Protein 6CBC (pdb70)

Secondary structure (DSSP, 8-state):
-HHHHHHHH-----S-------EEEE---TT-----EEEEEEEEEEEEE--STTTTTS--EEEEEEEEEEEE----HHHHHHHHHHHHHHT--EEEEEEEEEEEESSSSTTS-EEEEEEESEEEEEEE-TTS-B-----SSEEEEEEEEEEEEEEEESS-------HHHH----S-EEEEEEEEEEEEEEE-S--SSS-SEEEEEEE--EEEEE-HHHHHS---HHHHHHHHHHHHHTTS---/-HHHHHHHHHHHH--BTT--GGG-EEETTTTEEEEEEEEB-TTTTGGG--SEEEEEEEEEEEEEE--TTTTTTS--EEEEEEEEEEEEEPP--HHHHHHHHHHHHHHHHT-EEEEEEEEEEEEE-SSSTTS-EEEEEEEEEEEEEEE-TTS-B-----SSEEEEEEEEEEEEEEEEET-----S-----HHHH----TTS-EEEEEEEEEEEEEEE-S--TTS-SEEEEEEEPPEEEEE-HHHHHT---HHHHHHHHGGGG----

Organism: Chaetomium thermophilum (strain DSM 1495 / CBS 144.50 / IMI 039719) (NCBI:txid759272)

InterPro domains:
  IPR009543 Vacuolar protein sorting-associated protein 13, VPS13 adaptor binding domain [PF25036] (1994-2570)
  IPR017148 Vacuolar protein sorting-associated protein 13, fungi [PIRSF037235] (1-3223)
  IPR026847 Vacuolar protein sorting-associated protein 13 [PTHR16166] (1-3176)
  IPR026854 Vacuolar protein sorting-associated protein 13, N-terminal domain [PF12624] (1-906)
  IPR056747 VPS13-like, middle region [PF25033] (1115-1928)
  IPR056748 Intermembrane lipid transfer protein VPS13-like, C-terminal [PF25037] (3094-3199)

Solvent-accessible surface area: 30071 Å² total

Sequence (508 aa):
VAGLLNRFLGYVPKQLKWEKVRLDNLELQREALLPINVIKGHLGHLVLHIPWKTLASEQVKINIEDVFLLASPKERTQTFAQALVTKIVDNLQITIRNIHIRYE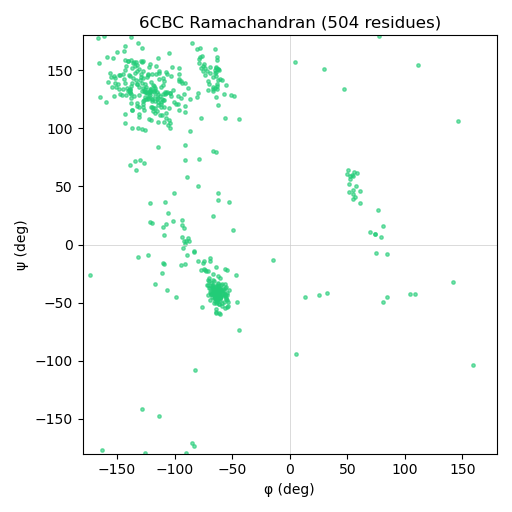DAISAPGHPFALGITLEEFSAVSTDSDWTPAFITSIQSAHKLATLESLAIYWDTDAKEHDELKFFREISEHQFILKPVSGQAKIEIDKTGSHTVPRYKANLLFDEIGVVLDDQQYRDALVDLFHYFIRHQEYKKFQPKGLEGLVAGLLNRFLGYVKNFDPKQLKWEVWNGKVRLDNLELQREALDQLKLPINVIKGHLGHLVLHIPWKTLASEQVKINIEDVFLLASPKEEQKRTQTFAQALVTKIVDNLQITIRNIHIRYEDAISAPGHPFALGITLEEFSAVSTDSDWTPAFITSIQSAHKLATLESLAIYWDTDAKLIGPGREHLKFFREIASSEHQFILKPVSGQAKIEIDKTGSHTVPRYKANLLFDEIGVVLDDQQYRDALVDLFHYFIRHQEYKKFQ

Radius of gyration: 27.68 Å; Cα contacts (8 Å, |Δi|>4): 1072; chains: 2; bounding box: 61×66×89 Å

Foldseek 3Di:
DQVVCAVVCCCWHVPDDVPFDWDAWTWGDQVSDLQWRFPTWTFGIKTWADPVVCPPVDATEIEGEQTETETEHDVVVVVVVVVSVVLRVQFYKYKYAWYKYKYKYDPPPDPKTKIKIWAFGIKIKGWPDPVRHGDNDDDQFKTKMKMKTWFTWIAIDIRDDPPVVSCVRRVSPDGRIFKGTWIWMKIKMAGRVPDPVDDRIDIDIDIPDIDGDDDPVCVVVVPVVVVCCSVPVVVVVVVDDDD/DLVLVLVVVCVVCCLFDPDDSVQWDADPVQGKIKGAWTWGAQCSCCVLVFQKTFLTWTFGMKIKHAHPVCNLFDAIEIETEAIETEMEGHDDVVVSVVVSVVSVVLHVLFYKYKYAWYKHKYWYCPPPHPKTKMKMKTFRMKIKGWPDPVRDGGRDDDQWKTKMKMKTFFIWIFIGISADDPPSPPDPPVVSVVNPDVNTHTQKGTKIKMKIWMATPPPDPVDDRIDIDIDIDDIDGDADPRNVVVVPVVSVVCRNCVNVVDDDD

B-factor: mean 100.9, std 37.58, range [38.87, 269.85]

Structure (mmCIF, N/CA/C/O backbone):
data_6CBC
#
_entry.id   6CBC
#
_cell.length_a   58.933
_cell.length_b   85.984
_cell.length_c   71.027
_cell.angle_alpha   90.00
_cell.angle_beta   93.67
_cell.angle_gamma   90.00
#
_symmetry.space_group_name_H-M   'P 1 21 1'
#
loop_
_atom_site.group_PDB
_atom_site.id
_atom_site.type_symbol
_atom_site.label_atom_id
_atom_site.label_alt_id
_atom_site.label_comp_id
_atom_site.label_asym_id
_atom_site.label_entity_id
_atom_site.label_seq_id
_atom_site.pdbx_PDB_ins_code
_atom_site.Cartn_x
_atom_site.Cartn_y
_atom_site.Cartn_z
_atom_site.occupancy
_atom_site.B_iso_or_equiv
_atom_site.auth_seq_id
_atom_site.auth_comp_id
_atom_site.auth_asym_id
_atom_site.auth_atom_id
_atom_site.pdbx_PDB_model_num
ATOM 1 N N . VAL A 1 6 ? 29.042 52.131 15.527 1.00 189.02 6 VAL A N 1
ATOM 2 C CA . VAL A 1 6 ? 28.220 52.780 16.547 1.00 186.81 6 VAL A CA 1
ATOM 3 C C . VAL A 1 6 ? 27.458 51.735 17.341 1.00 177.51 6 VAL A C 1
ATOM 4 O O . VAL A 1 6 ? 27.859 51.301 18.430 1.00 174.38 6 VAL A O 1
ATOM 8 N N . ALA A 1 7 ? 26.396 51.243 16.727 1.00 159.61 7 ALA A N 1
ATOM 9 C CA . ALA A 1 7 ? 25.562 50.256 17.360 1.00 148.44 7 ALA A CA 1
ATOM 10 C C . ALA A 1 7 ? 26.353 49.014 17.656 1.00 151.89 7 ALA A C 1
ATOM 11 O O . ALA A 1 7 ? 26.221 48.458 18.714 1.00 152.04 7 ALA A O 1
ATOM 13 N N . GLY A 1 8 ? 27.203 48.579 16.745 1.00 146.73 8 GLY A N 1
ATOM 14 C CA . GLY A 1 8 ? 27.977 47.393 17.004 1.00 148.32 8 GLY A CA 1
ATOM 15 C C . GLY A 1 8 ? 28.869 47.586 18.198 1.00 145.59 8 GLY A C 1
ATOM 16 O O . GLY A 1 8 ? 28.924 46.708 19.040 1.00 147.68 8 GLY A O 1
ATOM 17 N N . LEU A 1 9 ? 29.515 48.744 18.321 1.00 144.69 9 LEU A N 1
ATOM 18 C CA . LEU A 1 9 ? 30.401 48.941 19.462 1.00 145.43 9 LEU A CA 1
ATOM 19 C C . LEU A 1 9 ? 29.615 48.863 20.753 1.00 145.25 9 LEU A C 1
ATOM 20 O O . LEU A 1 9 ? 29.989 48.108 21.677 1.00 140.00 9 LEU A O 1
ATOM 25 N N . LEU A 1 10 ? 28.465 49.544 20.768 1.00 146.39 10 LEU A N 1
ATOM 26 C CA . LEU A 1 10 ? 27.674 49.559 21.976 1.00 136.78 10 LEU A CA 1
ATOM 27 C C . LEU A 1 10 ? 27.242 48.184 22.301 1.00 141.89 10 LEU A C 1
ATOM 28 O O . LEU A 1 10 ? 27.499 47.732 23.378 1.00 140.77 10 LEU A O 1
ATOM 33 N N . ASN A 1 11 ? 26.754 47.461 21.315 1.00 148.02 11 ASN A N 1
ATOM 34 C CA . ASN A 1 11 ? 26.259 46.145 21.564 1.00 155.68 11 ASN A CA 1
ATOM 35 C C . ASN A 1 11 ? 27.332 45.235 22.072 1.00 157.48 11 ASN A C 1
ATOM 36 O O . ASN A 1 11 ? 27.134 44.604 23.076 1.00 161.23 11 ASN A O 1
ATOM 41 N N . ARG A 1 12 ? 28.509 45.248 21.476 1.00 150.95 12 ARG A N 1
ATOM 42 C CA . ARG A 1 12 ? 29.521 44.323 21.948 1.00 145.95 12 ARG A CA 1
ATOM 43 C C . ARG A 1 12 ? 29.948 44.624 23.376 1.00 147.02 12 ARG A C 1
ATOM 44 O O . ARG A 1 12 ? 29.972 43.736 24.249 1.00 144.97 12 ARG A O 1
ATOM 46 N N . PHE A 1 13 ? 30.169 45.904 23.648 1.00 146.06 13 PHE A N 1
ATOM 47 C CA . PHE A 1 13 ? 30.619 46.259 24.979 1.00 146.54 13 PHE A CA 1
ATOM 48 C C . PHE A 1 13 ? 29.549 45.927 25.995 1.00 143.67 13 PHE A C 1
ATOM 49 O O . PHE A 1 13 ? 29.795 45.286 27.020 1.00 144.13 13 PHE A O 1
ATOM 57 N N . LEU A 1 14 ? 28.323 46.266 25.644 1.00 144.14 14 LEU A N 1
ATOM 58 C CA . LEU A 1 14 ? 27.237 46.058 26.538 1.00 140.84 14 LEU A CA 1
ATOM 59 C C . LEU A 1 14 ? 27.049 44.610 26.796 1.00 152.61 14 LEU A C 1
ATOM 60 O O . LEU A 1 14 ? 26.886 44.230 27.913 1.00 155.29 14 LEU A O 1
ATOM 65 N N . GLY A 1 15 ? 27.137 43.834 25.734 1.00 159.14 15 GLY A N 1
ATOM 66 C CA . GLY A 1 15 ? 26.959 42.414 25.814 1.00 169.31 15 GLY A CA 1
ATOM 67 C C . GLY A 1 15 ? 27.795 41.839 26.915 1.00 182.40 15 GLY A C 1
ATOM 68 O O . GLY A 1 15 ? 27.293 41.130 27.767 1.00 189.28 15 GLY A O 1
ATOM 77 N N . TYR A 1 17 ? 29.532 43.261 29.542 1.00 163.37 17 TYR A N 1
ATOM 78 C CA . TYR A 1 17 ? 29.296 43.692 30.904 1.00 149.09 17 TYR A CA 1
ATOM 79 C C . TYR A 1 17 ? 27.961 43.156 31.402 1.00 150.59 17 TYR A C 1
ATOM 80 O O . TYR A 1 17 ? 27.863 42.595 32.485 1.00 142.73 17 TYR A O 1
ATOM 82 N N . VAL A 1 18 ? 26.945 43.267 30.559 1.00 149.68 18 VAL A N 1
ATOM 83 C CA . VAL A 1 18 ? 25.618 42.817 30.910 1.00 147.37 18 VAL A CA 1
ATOM 84 C C . VAL A 1 18 ? 25.536 41.329 30.683 1.00 144.89 18 VAL A C 1
ATOM 85 O O . VAL A 1 18 ? 24.803 40.881 29.816 1.00 145.22 18 VAL A O 1
ATOM 89 N N . PRO A 1 23 ? 19.250 41.921 22.021 1.00 137.85 23 PRO A N 1
ATOM 90 C CA . PRO A 1 23 ? 20.211 42.861 21.443 1.00 135.76 23 PRO A CA 1
ATOM 91 C C . PRO A 1 23 ? 19.682 43.418 20.153 1.00 142.12 23 PRO A C 1
ATOM 92 O O . PRO A 1 23 ? 20.048 44.517 19.759 1.00 142.46 23 PRO A O 1
ATOM 94 N N . LYS A 1 24 ? 18.814 42.647 19.511 1.00 146.37 24 LYS A N 1
ATOM 95 C CA . LYS A 1 24 ? 18.208 43.012 18.24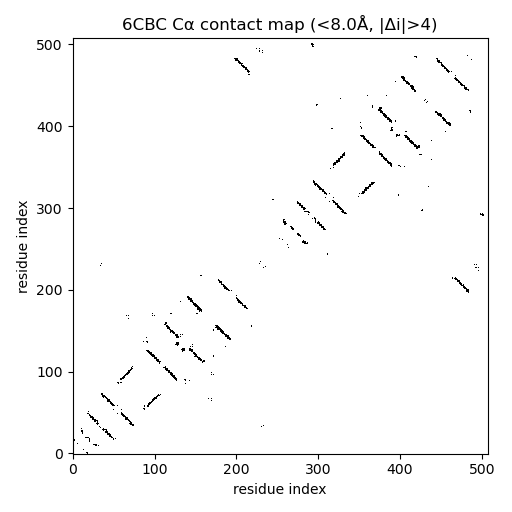5 1.00 142.54 24 LYS A CA 1
ATOM 96 C C . LYS A 1 24 ? 17.359 44.249 18.375 1.00 162.08 24 LYS A C 1
ATOM 97 O O . LYS A 1 24 ? 17.388 45.117 17.516 1.00 143.98 24 LYS A O 1
ATOM 99 N N . GLN A 1 25 ? 16.635 44.349 19.482 1.00 157.03 25 GLN A N 1
ATOM 100 C CA . GLN A 1 25 ? 15.743 45.474 19.719 1.00 160.77 25 GLN A CA 1
ATOM 101 C C . GLN A 1 25 ? 16.501 46.801 19.751 1.00 169.05 25 GLN A C 1
ATOM 102 O O . GLN A 1 25 ? 16.005 47.812 19.255 1.00 173.54 25 GLN A O 1
ATOM 104 N N . LEU A 1 26 ? 17.695 46.813 20.335 1.00 170.81 26 LEU A N 1
ATOM 105 C CA . LEU A 1 26 ? 18.452 48.049 20.372 1.00 172.92 26 LEU A CA 1
ATOM 106 C C . LEU A 1 26 ? 18.770 48.411 18.946 1.00 193.20 26 LEU A C 1
ATOM 107 O O . LEU A 1 26 ? 19.340 47.612 18.203 1.00 196.53 26 LEU A O 1
ATOM 109 N N . LYS A 1 27 ? 18.417 49.633 18.575 1.00 201.89 27 LYS A N 1
ATOM 110 C CA . LYS A 1 27 ? 18.539 50.052 17.199 1.00 201.41 27 LYS A CA 1
ATOM 111 C C . LYS A 1 27 ? 19.399 51.289 17.056 1.00 195.61 27 LYS A C 1
ATOM 112 O O . LYS A 1 27 ? 19.685 51.711 15.940 1.00 203.24 27 LYS A O 1
ATOM 114 N N . TRP A 1 28 ? 19.746 51.902 18.186 1.00 182.78 28 TRP A N 1
ATOM 115 C CA . TRP A 1 28 ? 20.555 53.126 18.230 1.00 158.55 28 TRP A CA 1
ATOM 116 C C . TRP A 1 28 ? 19.973 54.274 17.397 1.00 177.01 28 TRP A C 1
ATOM 117 O O . TRP A 1 28 ? 20.719 55.042 16.797 1.00 166.97 28 TRP A O 1
ATOM 119 N N . GLU A 1 29 ? 18.649 54.414 17.424 1.00 184.55 29 GLU A N 1
ATOM 120 C CA . GLU A 1 29 ? 17.914 55.407 16.648 1.00 190.53 29 GLU A CA 1
ATOM 121 C C . GLU A 1 29 ? 18.502 56.803 16.642 1.00 190.40 29 GLU A C 1
ATOM 122 O O . GLU A 1 29 ? 18.049 57.656 15.884 1.00 194.13 29 GLU A O 1
ATOM 124 N N . LYS A 1 34 ? 17.476 58.158 20.846 1.00 147.15 34 LYS A N 1
ATOM 125 C CA . LYS A 1 34 ? 16.896 57.618 22.060 1.00 157.02 34 LYS A CA 1
ATOM 126 C C . LYS A 1 34 ? 17.190 56.131 22.154 1.00 161.96 34 LYS A C 1
ATOM 127 O O . LYS A 1 34 ? 17.356 55.446 21.139 1.00 164.25 34 LYS A O 1
ATOM 129 N N . VAL A 1 35 ? 17.267 55.652 23.395 1.00 157.60 35 VAL A N 1
ATOM 130 C CA . VAL A 1 35 ? 17.257 54.231 23.719 1.00 155.76 35 VAL A CA 1
ATOM 131 C C . VAL A 1 35 ? 16.629 54.110 25.102 1.00 158.05 35 VAL A C 1
ATOM 132 O O . VAL A 1 35 ? 16.489 55.097 25.830 1.00 166.65 35 VAL A O 1
ATOM 136 N N . ARG A 1 36 ? 16.245 52.893 25.477 1.00 165.92 36 ARG A N 1
ATOM 137 C CA . ARG A 1 36 ? 15.642 52.661 26.782 1.00 148.09 36 ARG A CA 1
ATOM 138 C C . ARG A 1 36 ? 15.883 51.214 27.184 1.00 143.76 36 ARG A C 1
ATOM 139 O O . ARG A 1 36 ? 15.724 50.305 26.369 1.00 145.91 36 ARG A O 1
ATOM 141 N N . LEU A 1 37 ? 16.274 51.016 28.442 1.00 143.20 37 LEU A N 1
ATOM 142 C CA . LEU A 1 37 ? 16.527 49.687 28.980 1.00 151.65 37 LEU A CA 1
ATOM 143 C C . LEU A 1 37 ? 16.054 49.647 30.425 1.00 152.14 37 LEU A C 1
ATOM 144 O O . LEU A 1 37 ? 15.943 50.681 31.092 1.00 144.20 37 LEU A O 1
ATOM 149 N N . ASP A 1 38 ? 15.803 48.431 30.910 1.00 162.36 38 ASP A N 1
ATOM 150 C CA . ASP A 1 38 ? 15.316 48.221 32.266 1.00 172.35 38 ASP A CA 1
ATOM 151 C C . ASP A 1 38 ? 15.751 46.852 32.770 1.00 171.70 38 ASP A C 1
ATOM 152 O O . ASP A 1 38 ? 15.826 45.894 31.996 1.00 174.65 38 ASP A O 1
ATOM 157 N N . ASN A 1 39 ? 16.036 46.776 34.075 1.00 169.97 39 ASN A N 1
ATOM 158 C CA . ASN A 1 39 ? 16.221 45.507 34.790 1.00 164.71 39 ASN A CA 1
ATOM 159 C C . ASN A 1 39 ? 17.381 44.693 34.224 1.00 150.96 39 ASN A C 1
ATOM 160 O O . ASN A 1 39 ? 17.276 43.481 34.015 1.00 147.42 39 ASN A O 1
ATOM 162 N N . LEU A 1 40 ? 18.503 45.363 33.992 1.00 139.39 40 LEU A N 1
ATOM 163 C CA . LEU A 1 40 ? 19.700 44.730 33.460 1.00 136.57 40 LEU A CA 1
ATOM 164 C C . LEU A 1 40 ? 20.501 44.172 34.624 1.00 124.82 40 LEU A C 1
ATOM 165 O O . LEU A 1 40 ? 20.840 44.909 35.556 1.00 131.78 40 LEU A O 1
ATOM 170 N N . GLU A 1 41 ? 20.811 42.885 34.576 1.00 114.85 41 GLU A N 1
ATOM 171 C CA . GLU A 1 41 ? 21.606 42.266 35.626 1.00 122.59 41 GLU A CA 1
ATOM 172 C C . GLU A 1 41 ? 23.023 42.018 35.153 1.00 122.46 41 GLU A C 1
ATOM 173 O O . GLU A 1 41 ? 23.253 41.316 34.162 1.00 110.32 41 GLU A O 1
ATOM 179 N N . LEU A 1 42 ? 23.968 42.665 35.807 1.00 110.97 42 LEU A N 1
ATOM 180 C CA . LEU A 1 42 ? 25.350 42.566 35.416 1.00 119.48 42 LEU A CA 1
ATOM 181 C C . LEU A 1 42 ? 25.910 41.185 35.531 1.00 134.28 42 LEU A C 1
ATOM 182 O O . LEU A 1 42 ? 25.394 40.347 36.237 1.00 143.84 42 LEU A O 1
ATOM 187 N N . GLN A 1 43 ? 26.979 40.956 34.799 1.00 132.08 43 GLN A N 1
ATOM 188 C CA . GLN A 1 43 ? 27.650 39.686 34.826 1.00 136.46 43 GLN A CA 1
ATOM 189 C C . GLN A 1 43 ? 28.440 39.524 36.105 1.00 143.62 43 GLN A C 1
ATOM 190 O O . GLN A 1 43 ? 28.828 40.491 36.736 1.00 135.84 43 GLN A O 1
ATOM 196 N N . ARG A 1 44 ? 28.665 38.276 36.487 1.00 150.91 44 ARG A N 1
ATOM 197 C CA . ARG A 1 44 ? 29.455 37.930 37.658 1.00 140.08 44 ARG A CA 1
ATOM 198 C C . ARG A 1 44 ? 30.941 38.191 37.482 1.00 143.67 44 ARG A C 1
ATOM 199 O O . ARG A 1 44 ? 31.664 38.292 38.455 1.00 144.04 44 ARG A O 1
ATOM 207 N N . GLU A 1 45 ? 31.398 38.229 36.238 1.00 143.22 45 GLU A N 1
ATOM 208 C CA . GLU A 1 45 ? 32.792 38.461 35.900 1.00 137.97 45 GLU A CA 1
ATOM 209 C C . GLU A 1 45 ? 33.032 39.860 35.359 1.00 131.93 45 GLU A C 1
ATOM 210 O O . GLU A 1 45 ? 33.968 40.072 34.610 1.00 133.84 45 GLU A O 1
ATOM 216 N N . ALA A 1 46 ? 32.213 40.822 35.749 1.00 129.37 46 ALA A N 1
ATOM 217 C CA . ALA A 1 46 ? 32.361 42.168 35.218 1.00 124.56 46 ALA A CA 1
ATOM 218 C C . ALA A 1 46 ? 33.739 42.781 35.468 1.00 128.60 46 ALA A C 1
ATOM 219 O O . ALA A 1 46 ? 34.256 43.488 34.614 1.00 129.42 46 ALA A O 1
ATOM 221 N N . LEU A 1 47 ? 34.333 42.552 36.627 1.00 123.39 47 LEU A N 1
ATOM 222 C CA . LEU A 1 47 ? 35.652 43.104 36.881 1.00 113.68 47 LEU A CA 1
ATOM 223 C C . LEU A 1 47 ? 36.617 42.033 37.363 1.00 119.80 47 LEU A C 1
ATOM 224 O O . LEU A 1 47 ? 37.474 41.569 36.612 1.00 120.88 47 LEU A O 1
ATOM 226 N N . LEU A 1 52 ? 39.953 45.398 41.771 1.00 142.36 52 LEU A N 1
ATOM 227 C CA . LEU A 1 52 ? 39.130 44.957 42.887 1.00 142.78 52 LEU A CA 1
ATOM 228 C C . LEU A 1 52 ? 38.906 43.458 42.838 1.00 144.58 52 LEU A C 1
ATOM 229 O O . LEU A 1 52 ? 38.577 42.927 41.793 1.00 149.84 52 LEU A O 1
ATOM 231 N N . PRO A 1 53 ? 39.071 42.774 43.974 1.00 136.14 53 PRO A N 1
ATOM 232 C CA . PRO A 1 53 ? 38.910 41.328 44.136 1.00 135.09 53 PRO A CA 1
ATOM 233 C C . PRO A 1 53 ? 37.499 40.926 44.507 1.00 136.14 53 PRO A C 1
ATOM 234 O O . PRO A 1 53 ? 37.224 39.769 44.760 1.00 145.83 53 PRO A O 1
ATOM 238 N N . ILE A 1 54 ? 36.601 41.879 44.575 1.00 125.56 54 ILE A N 1
ATOM 239 C CA . ILE A 1 54 ? 35.256 41.526 44.909 1.00 120.50 54 ILE A CA 1
ATOM 240 C C . ILE A 1 54 ? 34.671 40.613 43.851 1.00 130.34 54 ILE A C 1
ATOM 241 O O . ILE A 1 54 ? 34.823 40.858 42.666 1.00 120.14 54 ILE A O 1
ATOM 246 N N . ASN A 1 55 ? 33.980 39.580 44.292 1.00 154.86 55 ASN A N 1
ATOM 247 C CA . ASN A 1 55 ? 33.297 38.676 43.392 1.00 162.34 55 ASN A CA 1
ATOM 248 C C . ASN A 1 55 ? 31.912 39.240 43.433 1.00 158.07 55 ASN A C 1
ATOM 249 O O . ASN A 1 55 ? 31.361 39.380 44.504 1.00 162.90 55 ASN A O 1
ATOM 251 N N . VAL A 1 56 ? 31.312 39.530 42.298 1.00 131.35 56 VAL A N 1
ATOM 252 C CA . VAL A 1 56 ? 30.012 40.131 42.379 1.00 116.95 56 VAL A CA 1
ATOM 253 C C . VAL A 1 56 ? 29.052 39.030 42.718 1.00 121.35 56 VAL A C 1
ATOM 254 O O . VAL A 1 56 ? 28.753 38.180 41.905 1.00 125.04 56 VAL A O 1
ATOM 258 N N . ILE A 1 57 ? 28.547 39.040 43.943 1.00 117.98 57 ILE A N 1
ATOM 259 C CA . ILE A 1 57 ? 27.602 38.023 44.327 1.00 115.18 57 ILE A CA 1
ATOM 260 C C . ILE A 1 57 ? 26.364 38.211 43.480 1.00 123.22 57 ILE A C 1
ATOM 261 O O . ILE A 1 57 ? 25.835 37.259 42.936 1.00 115.30 57 ILE A O 1
ATOM 263 N N . LYS A 1 58 ? 25.913 39.454 43.376 1.00 125.78 58 LYS A N 1
ATOM 264 C CA . LYS A 1 58 ? 24.792 39.806 42.538 1.00 116.69 58 LYS A CA 1
ATOM 265 C C . LYS A 1 58 ? 24.938 41.250 42.207 1.00 116.27 58 LYS A C 1
ATOM 266 O O . LYS A 1 58 ? 25.407 42.018 43.009 1.00 122.69 58 LYS A O 1
ATOM 268 N N . GLY A 1 59 ? 24.501 41.628 41.033 1.00 116.64 59 GLY A N 1
ATOM 269 C CA . GLY A 1 59 ? 24.538 43.008 40.597 1.00 117.41 59 GLY A CA 1
ATOM 270 C C . GLY A 1 59 ? 23.322 43.324 39.758 1.00 124.06 59 GLY A C 1
ATOM 271 O O . GLY A 1 59 ? 22.872 42.481 38.978 1.00 129.29 59 GLY A O 1
ATOM 272 N N . HIS A 1 60 ? 22.772 44.526 39.906 1.00 116.73 60 HIS A N 1
ATOM 273 C CA . HIS A 1 60 ? 21.532 44.853 39.218 1.00 118.39 60 HIS A CA 1
ATOM 274 C C . HIS A 1 60 ? 21.489 46.333 38.880 1.00 114.73 60 HIS A C 1
ATOM 275 O O . HIS A 1 60 ? 21.796 47.181 39.724 1.00 110.54 60 HIS A O 1
ATOM 282 N N . LEU A 1 61 ? 21.101 46.625 37.644 1.00 119.15 61 LEU A N 1
ATOM 283 C CA . LEU A 1 61 ? 20.808 47.973 37.184 1.00 126.46 61 LEU A CA 1
ATOM 284 C C . LEU A 1 61 ? 19.326 48.048 36.834 1.00 139.82 61 LEU A C 1
ATOM 285 O O . LEU A 1 61 ? 18.865 47.395 35.890 1.00 140.24 61 LEU A O 1
ATOM 290 N N . GLY A 1 62 ? 18.590 48.856 37.594 1.00 152.48 62 GLY A N 1
ATOM 291 C CA . GLY A 1 62 ? 17.166 49.014 37.392 1.00 158.63 62 GLY A CA 1
ATOM 292 C C . GLY A 1 62 ? 16.790 49.552 36.028 1.00 156.46 62 GLY A C 1
ATOM 293 O O . GLY A 1 62 ? 16.089 48.874 35.275 1.00 161.09 62 GLY A O 1
ATOM 294 N N . HIS A 1 63 ? 17.260 50.751 35.687 1.00 147.67 63 HIS A N 1
ATOM 295 C CA . HIS A 1 63 ? 16.773 51.435 34.496 1.00 148.91 63 HIS A CA 1
ATOM 296 C C . HIS A 1 63 ? 17.888 52.266 33.871 1.00 143.48 63 HIS A C 1
ATOM 297 O O . HIS A 1 63 ? 18.728 52.821 34.586 1.00 147.09 63 HIS A O 1
ATOM 304 N N . LEU A 1 64 ? 17.883 52.366 32.538 1.00 136.55 64 LEU A N 1
ATOM 305 C CA . LEU A 1 64 ? 18.963 53.043 31.823 1.00 126.29 64 LEU A CA 1
ATOM 306 C C . LEU A 1 64 ? 18.424 53.702 30.555 1.00 133.76 64 LEU A C 1
ATOM 307 O O . LEU A 1 64 ? 17.511 53.179 29.910 1.00 149.25 64 LEU A O 1
ATOM 312 N N . VAL A 1 65 ? 19.005 54.850 30.200 1.00 130.81 65 VAL A N 1
ATOM 313 C CA . VAL A 1 65 ? 18.563 55.642 29.052 1.00 129.98 65 VAL A CA 1
ATOM 314 C C . VAL A 1 65 ? 19.769 56.341 28.428 1.00 128.16 65 VAL A C 1
ATOM 315 O O . VAL A 1 65 ? 20.551 56.992 29.129 1.00 118.65 65 VAL A O 1
ATOM 319 N N . LEU A 1 66 ? 19.914 56.205 27.105 1.00 148.08 66 LEU A N 1
ATOM 320 C CA . LEU A 1 66 ? 20.895 56.934 26.306 1.00 151.04 66 LEU A CA 1
ATOM 321 C C . LEU A 1 66 ? 20.170 57.810 25.293 1.00 152.00 66 LEU A C 1
ATOM 322 O O . LEU A 1 66 ? 19.268 57.340 24.594 1.00 152.89 66 LEU A O 1
ATOM 327 N N . HIS A 1 67 ? 20.539 59.066 25.180 1.00 148.50 67 HIS A N 1
ATOM 328 C CA . HIS A 1 67 ? 19.885 59.887 24.198 1.00 155.84 67 HIS A CA 1
ATOM 329 C C . HIS A 1 67 ? 20.966 60.364 23.281 1.00 140.51 67 HIS A C 1
ATOM 330 O O . HIS A 1 67 ? 21.738 61.238 23.648 1.00 112.70 67 HIS A O 1
ATOM 337 N N . ILE A 1 68 ? 21.004 59.824 22.067 1.00 143.31 68 ILE A N 1
ATOM 338 C CA . ILE A 1 68 ? 22.009 60.217 21.088 1.00 128.37 68 ILE A CA 1
ATOM 339 C C . ILE A 1 68 ? 21.440 61.114 20.028 1.00 131.28 68 ILE A C 1
ATOM 340 O O . ILE A 1 68 ? 20.378 60.843 19.487 1.00 132.53 68 ILE A O 1
ATOM 345 N N . PRO A 1 69 ? 22.121 62.225 19.781 1.00 118.71 69 PRO A N 1
ATOM 346 C CA . PRO A 1 69 ? 21.832 63.178 18.734 1.00 140.97 69 PRO A CA 1
ATOM 347 C C . PRO A 1 69 ? 22.660 62.682 17.561 1.00 150.13 69 PRO A C 1
ATOM 348 O O . PRO A 1 69 ? 23.651 63.319 17.231 1.00 151.67 69 PRO A O 1
ATOM 352 N N . TRP A 1 70 ? 22.264 61.586 16.923 1.00 147.25 70 TRP A N 1
ATOM 353 C CA . TRP A 1 70 ? 23.067 61.024 15.841 1.00 136.93 70 TRP A CA 1
ATOM 354 C C . TRP A 1 70 ? 23.245 61.951 14.652 1.00 137.41 70 TRP A C 1
ATOM 355 O O . TRP A 1 70 ? 24.339 62.058 14.109 1.00 130.32 70 TRP A O 1
ATOM 357 N N . LYS A 1 71 ? 22.176 62.614 14.242 1.00 158.20 71 LYS A N 1
ATOM 358 C CA . LYS A 1 71 ? 22.259 63.542 13.125 1.00 175.60 71 LYS A CA 1
ATOM 359 C C . LYS A 1 71 ? 23.150 64.738 13.444 1.00 191.07 71 LYS A C 1
ATOM 360 O O . LYS A 1 71 ? 23.937 65.189 12.622 1.00 186.30 71 LYS A O 1
ATOM 362 N N . THR A 1 72 ? 23.027 65.234 14.664 1.00 210.86 72 THR A N 1
ATOM 363 C CA . THR A 1 72 ? 23.777 66.402 15.091 1.00 218.41 72 THR A CA 1
ATOM 364 C C . THR A 1 72 ? 24.982 66.078 15.950 1.00 210.42 72 THR A C 1
ATOM 365 O O . THR A 1 72 ? 25.509 66.949 16.622 1.00 209.82 72 THR A O 1
ATOM 369 N N . LEU A 1 73 ? 25.472 64.847 15.899 1.00 179.43 73 LEU A N 1
ATOM 370 C CA . LEU A 1 73 ? 26.618 64.478 16.725 1.00 143.39 73 LEU A CA 1
ATOM 371 C C . LEU A 1 73 ? 27.810 65.321 16.324 1.00 141.39 73 LEU A C 1
ATOM 372 O O . LEU A 1 73 ? 27.820 65.885 15.240 1.00 153.72 73 LEU A O 1
ATOM 377 N N . ALA A 1 74 ? 28.698 65.566 17.287 1.00 137.69 74 ALA A N 1
ATOM 378 C CA . ALA A 1 74 ? 29.954 66.336 17.173 1.00 135.71 74 ALA A CA 1
ATOM 379 C C . ALA A 1 74 ? 29.806 67.838 17.080 1.00 147.61 74 ALA A C 1
ATOM 380 O O . ALA A 1 74 ? 30.761 68.555 16.813 1.00 144.03 74 ALA A O 1
ATOM 382 N N . SER A 1 75 ? 28.587 68.294 17.292 1.00 165.39 75 SER A N 1
ATOM 383 C CA . SER A 1 75 ? 28.239 69.690 17.315 1.00 173.31 75 SER A CA 1
ATOM 384 C C . SER A 1 75 ? 27.748 69.995 18.712 1.00 164.30 75 SER A C 1
ATOM 385 O O . SER A 1 75 ? 27.962 71.081 19.229 1.00 163.79 75 SER A O 1
ATOM 388 N N . GLU A 1 76 ? 27.090 69.012 19.320 1.00 153.34 76 GLU A N 1
ATOM 389 C CA . GLU A 1 76 ? 26.555 69.148 20.649 1.00 150.78 76 GLU A CA 1
ATOM 390 C C . GLU A 1 76 ? 26.704 67.866 21.452 1.00 156.64 76 GLU A C 1
ATOM 391 O O . GLU A 1 76 ? 26.748 66.774 20.907 1.00 153.02 76 GLU A O 1
ATOM 393 N N . GLN A 1 77 ? 26.768 68.037 22.762 1.00 146.42 77 GLN A N 1
ATOM 394 C CA . GLN A 1 77 ? 26.900 66.968 23.739 1.00 145.58 77 GLN A CA 1
ATOM 395 C C . GLN A 1 77 ? 25.764 65.960 23.764 1.00 139.06 77 GLN A C 1
ATOM 396 O O . GLN A 1 77 ? 24.632 66.272 23.461 1.00 140.20 77 GLN A O 1
ATOM 402 N N . VAL A 1 78 ? 26.111 64.737 24.133 1.00 136.87 78 VAL A N 1
ATOM 403 C CA . VAL A 1 78 ? 25.205 63.605 24.267 1.00 136.36 78 VAL A CA 1
ATOM 404 C C . VAL A 1 78 ? 24.533 63.575 25.632 1.00 148.21 78 VAL A C 1
ATOM 405 O O . VAL A 1 78 ? 24.619 64.526 26.396 1.00 151.00 78 VAL A O 1
ATOM 409 N N . LYS A 1 79 ? 23.820 62.507 25.986 1.00 137.78 79 LYS A N 1
ATOM 410 C CA . LYS A 1 79 ? 23.248 62.409 27.343 1.00 115.01 79 LYS A CA 1
ATOM 411 C C . LYS A 1 79 ? 22.963 60.955 27.699 1.00 114.74 79 LYS A C 1
ATOM 412 O O . LYS A 1 79 ? 22.538 60.213 26.859 1.00 112.39 79 LYS A O 1
ATOM 418 N N . ILE A 1 80 ? 23.218 60.529 28.926 1.00 110.87 80 ILE A N 1
ATOM 419 C CA . ILE A 1 80 ? 22.881 59.166 29.367 1.00 116.25 80 ILE A CA 1
ATOM 420 C C . ILE A 1 80 ? 22.338 59.394 30.779 1.00 116.50 80 ILE A C 1
ATOM 421 O O . ILE A 1 80 ? 22.948 60.133 31.508 1.00 107.39 80 ILE A O 1
ATOM 426 N N . ASN A 1 81 ? 21.185 58.838 31.160 1.00 126.29 81 ASN A N 1
ATOM 427 C CA . ASN A 1 81 ? 20.616 58.992 32.512 1.00 119.32 81 ASN A CA 1
ATOM 428 C C . ASN A 1 81 ? 20.434 57.580 33.037 1.00 115.18 81 ASN A C 1
ATOM 429 O O . ASN A 1 81 ? 19.810 56.822 32.365 1.00 123.96 81 ASN A O 1
ATOM 434 N N . ILE A 1 82 ? 20.970 57.264 34.211 1.00 117.69 82 ILE A N 1
ATOM 435 C CA . ILE A 1 82 ? 20.834 55.921 34.765 1.00 121.92 82 ILE A CA 1
ATOM 436 C C . ILE A 1 82 ? 20.013 55.926 36.049 1.00 138.59 82 ILE A C 1
ATOM 437 O O . ILE A 1 82 ? 20.282 56.701 36.967 1.00 147.74 82 ILE A O 1
ATOM 442 N N . GLU A 1 83 ? 18.965 55.148 36.152 1.00 157.36 83 GLU A N 1
ATOM 443 C CA . GLU A 1 83 ? 18.191 55.162 37.386 1.00 165.77 83 GLU A CA 1
ATOM 444 C C . GLU A 1 83 ? 18.335 53.779 37.975 1.00 169.39 83 GLU A C 1
ATOM 445 O O . GLU A 1 83 ? 18.395 52.825 37.235 1.00 174.75 83 GLU A O 1
ATOM 451 N N . ASP A 1 84 ? 18.345 53.686 39.313 1.00 170.53 84 ASP A N 1
ATOM 452 C CA . ASP A 1 84 ? 18.411 52.415 40.083 1.00 173.96 84 ASP A CA 1
ATOM 453 C C . ASP A 1 84 ? 19.522 51.344 39.908 1.00 166.02 84 ASP A C 1
ATOM 454 O O . ASP A 1 84 ? 19.212 50.217 39.521 1.00 169.98 84 ASP A O 1
ATOM 459 N N . VAL A 1 85 ? 20.790 51.665 40.181 1.00 155.21 85 VAL A N 1
ATOM 460 C CA . VAL A 1 85 ? 21.854 50.679 39.993 1.00 145.44 85 VAL A CA 1
ATOM 461 C C . VAL A 1 85 ? 22.326 50.190 41.366 1.00 132.31 85 VAL A C 1
ATOM 462 O O . VAL A 1 85 ? 22.563 51.007 42.184 1.00 124.08 85 VAL A O 1
ATOM 466 N N . PHE A 1 86 ? 22.460 48.888 41.635 1.00 124.38 86 PHE A N 1
ATOM 467 C CA . PHE A 1 86 ? 22.892 48.389 42.957 1.00 108.76 86 PHE A CA 1
ATOM 468 C C . PHE A 1 86 ? 24.070 47.436 42.820 1.00 120.35 86 PHE A C 1
ATOM 469 O O . PHE A 1 86 ? 24.268 46.881 41.788 1.00 136.32 86 PHE A O 1
ATOM 477 N N . LEU A 1 87 ? 24.893 47.197 43.818 1.00 114.41 87 LEU A N 1
ATOM 478 C CA . LEU A 1 87 ? 25.947 46.226 43.484 1.00 115.91 87 LEU A CA 1
ATOM 479 C C . LEU A 1 87 ? 26.158 45.443 44.794 1.00 116.62 87 LEU A C 1
ATOM 480 O O . LEU A 1 87 ? 26.215 46.041 45.840 1.00 117.37 87 LEU A O 1
ATOM 485 N N . LEU A 1 88 ? 26.238 44.123 44.774 1.00 118.03 88 LEU A N 1
ATOM 486 C CA . LEU A 1 88 ? 26.447 43.359 46.012 1.00 120.81 88 LEU A CA 1
ATOM 487 C C . LEU A 1 88 ? 27.790 42.612 45.854 1.00 110.47 88 LEU A C 1
ATOM 488 O O . LEU A 1 88 ? 28.033 42.066 44.814 1.00 110.01 88 LEU A O 1
ATOM 493 N N . ALA A 1 89 ? 28.667 42.576 46.851 1.00 103.32 89 ALA A N 1
ATOM 494 C CA . ALA A 1 89 ? 29.966 41.903 46.674 1.00 99.32 89 ALA A CA 1
ATOM 495 C C . ALA A 1 89 ? 30.513 41.144 47.891 1.00 108.55 89 ALA A C 1
ATOM 496 O O . ALA A 1 89 ? 29.947 41.205 48.943 1.00 118.49 89 ALA A O 1
ATOM 498 N N . SER A 1 90 ? 31.578 40.370 47.734 1.00 109.68 90 SER A N 1
ATOM 499 C CA . SER A 1 90 ? 32.140 39.625 48.851 1.00 112.81 90 SER A CA 1
ATOM 500 C C . SER A 1 90 ? 33.589 39.295 48.519 1.00 114.38 90 SER A C 1
ATOM 501 O O . SER A 1 90 ? 33.988 39.359 47.350 1.00 109.82 90 SER A O 1
ATOM 504 N N . PRO A 1 91 ? 34.361 38.968 49.527 1.00 125.90 91 PRO A N 1
ATOM 505 C CA . PRO A 1 91 ? 35.754 38.595 49.333 1.00 132.29 91 PRO A CA 1
ATOM 506 C C . PRO A 1 91 ? 35.825 37.306 48.546 1.00 136.81 91 PRO A C 1
ATOM 507 O O . PRO A 1 91 ? 34.814 36.655 48.364 1.00 145.42 91 PRO A O 1
ATOM 511 N N . LYS A 1 92 ? 36.999 36.936 48.068 1.00 128.63 92 LYS A N 1
ATOM 512 C CA . LYS A 1 92 ? 37.098 35.697 47.325 1.00 141.82 92 LYS A CA 1
ATOM 513 C C . LYS A 1 92 ? 38.388 34.933 47.562 1.00 145.92 92 LYS A C 1
ATOM 514 O O . LYS A 1 92 ? 39.420 35.522 47.833 1.00 140.95 92 LYS A O 1
ATOM 516 N N . GLU A 1 93 ? 38.326 33.612 47.444 1.00 146.46 93 GLU A N 1
ATOM 517 C CA . GLU A 1 93 ? 39.515 32.791 47.579 1.00 145.87 93 GLU A CA 1
ATOM 518 C C . GLU A 1 93 ? 39.873 32.497 46.134 1.00 149.68 93 GLU A C 1
ATOM 519 O O . GLU A 1 93 ? 39.098 31.882 45.412 1.00 152.87 93 GLU A O 1
ATOM 525 N N . ARG A 1 135 ? 42.792 51.585 10.294 1.00 142.31 135 ARG A N 1
ATOM 526 C CA . ARG A 1 135 ? 41.930 52.379 9.424 1.00 148.76 135 ARG A CA 1
ATOM 527 C C . ARG A 1 135 ? 40.573 52.646 10.071 1.00 158.92 135 ARG A C 1
ATOM 528 O O . ARG A 1 135 ? 40.400 53.614 10.837 1.00 163.33 135 ARG A O 1
ATOM 530 N N . THR A 1 136 ? 39.607 51.780 9.752 1.00 159.54 136 THR A N 1
ATOM 531 C CA . THR A 1 136 ? 38.275 51.900 10.336 1.00 150.74 136 THR A CA 1
ATOM 532 C C . THR A 1 136 ? 38.333 51.904 11.855 1.00 141.55 136 THR A C 1
ATOM 533 O O . THR A 1 136 ? 37.562 52.615 12.508 1.00 135.22 136 THR A O 1
ATOM 537 N N . GLN A 1 137 ? 39.237 51.115 12.437 1.00 143.14 137 GLN A N 1
ATOM 538 C CA . GLN A 1 137 ? 39.353 51.088 13.891 1.00 160.79 137 GLN A CA 1
ATOM 539 C C . GLN A 1 137 ? 39.875 52.410 14.435 1.00 176.77 137 GLN A C 1
ATOM 540 O O . GLN A 1 137 ? 39.453 52.847 15.511 1.00 170.64 137 GLN A O 1
ATOM 546 N N . THR A 1 138 ? 40.799 53.058 13.721 1.00 189.45 138 THR A N 1
ATOM 547 C CA . THR A 1 138 ? 41.290 54.351 14.190 1.00 184.01 138 THR A CA 1
ATOM 548 C C . THR A 1 138 ? 40.201 55.413 14.106 1.00 169.09 138 THR A C 1
ATOM 549 O O . THR A 1 138 ? 40.038 56.217 15.036 1.00 168.32 138 THR A O 1
ATOM 553 N N . PHE A 1 139 ? 39.433 55.429 13.009 1.00 151.97 139 PHE A N 1
ATOM 554 C CA . PHE A 1 139 ? 38.279 56.323 12.970 1.00 133.72 139 PHE A CA 1
ATOM 555 C C . PHE A 1 139 ? 37.336 56.045 14.129 1.00 130.80 139 PHE A C 1
ATOM 556 O O . PHE A 1 139 ? 36.891 56.970 14.815 1.00 125.23 139 PHE A O 1
ATOM 564 N N . ALA A 1 140 ? 36.990 54.772 14.333 1.00 125.20 140 ALA A N 1
ATOM 565 C CA . ALA A 1 140 ? 36.098 54.401 15.425 1.00 126.67 140 ALA A CA 1
ATOM 566 C C . ALA A 1 140 ? 36.618 54.932 16.752 1.00 123.61 140 ALA A C 1
ATOM 567 O O . ALA A 1 140 ? 35.884 55.581 17.498 1.00 122.08 140 ALA A O 1
ATOM 569 N N . GLN A 1 141 ? 37.900 54.695 17.039 1.00 125.58 141 GLN A N 1
ATOM 570 C CA . GLN A 1 141 ? 38.492 55.129 18.301 1.00 118.77 141 GLN A CA 1
ATOM 571 C C . GLN A 1 141 ? 38.407 56.641 18.472 1.00 122.79 141 GLN A C 1
ATOM 572 O O . GLN A 1 141 ? 38.063 57.131 19.552 1.00 127.15 141 GLN A O 1
ATOM 574 N N . ALA A 1 142 ? 38.742 57.404 17.425 1.00 121.14 142 ALA A N 1
ATOM 575 C CA . ALA A 1 142 ? 38.612 58.858 17.520 1.00 118.00 142 ALA A CA 1
ATOM 576 C C . ALA A 1 142 ? 37.162 59.262 17.741 1.00 114.46 142 ALA A C 1
ATOM 577 O O . ALA A 1 142 ? 36.874 60.209 18.486 1.00 111.43 142 ALA A O 1
ATOM 579 N N . LEU A 1 143 ? 36.234 58.554 17.100 1.00 118.97 143 LEU A N 1
ATOM 580 C CA . LEU A 1 143 ? 34.820 58.799 17.334 1.00 118.68 143 LEU A CA 1
ATOM 581 C C . LEU A 1 143 ? 34.472 58.586 18.804 1.00 121.62 143 LEU A C 1
ATOM 582 O O . LEU A 1 143 ? 33.871 59.457 19.442 1.00 115.50 143 LEU A O 1
ATOM 587 N N . VAL A 1 144 ? 34.875 57.441 19.367 1.00 123.67 144 VAL A N 1
ATOM 588 C CA . VAL A 1 144 ? 34.603 57.142 20.771 1.00 128.41 144 VAL A CA 1
ATOM 589 C C . VAL A 1 144 ? 35.238 58.195 21.668 1.00 128.57 144 VAL A C 1
ATOM 590 O O . VAL A 1 144 ? 34.687 58.571 22.713 1.00 131.25 144 VAL A O 1
ATOM 594 N N . THR A 1 145 ? 36.405 58.697 21.271 1.00 132.77 145 THR A N 1
ATOM 595 C CA . THR A 1 145 ? 37.078 59.721 22.053 1.00 126.43 145 THR A CA 1
ATOM 596 C C . THR A 1 145 ? 36.248 60.997 22.092 1.00 113.96 145 THR A C 1
ATOM 597 O O . THR A 1 145 ? 35.832 61.445 23.163 1.00 113.51 145 THR A O 1
ATOM 601 N N . LYS A 1 146 ? 35.945 61.559 20.919 1.00 121.78 146 LYS A N 1
ATOM 602 C CA . LYS A 1 146 ? 35.191 62.806 20.866 1.00 117.65 146 LYS A CA 1
ATOM 603 C C . LYS A 1 146 ? 33.819 62.671 21.533 1.00 123.15 146 LYS A C 1
ATOM 604 O O . LYS A 1 146 ? 33.381 63.582 22.248 1.00 118.08 146 LYS A O 1
ATOM 606 N N . ILE A 1 147 ? 33.129 61.540 21.330 1.00 132.89 147 ILE A N 1
ATOM 607 C CA . ILE A 1 147 ? 31.792 61.379 21.910 1.00 139.35 147 ILE A CA 1
ATOM 608 C C . ILE A 1 147 ? 31.856 61.244 23.433 1.00 130.92 147 ILE A C 1
ATOM 609 O O . ILE A 1 147 ? 30.973 61.740 24.143 1.00 135.41 147 ILE A O 1
ATOM 614 N N . VAL A 1 148 ? 32.877 60.561 23.961 1.00 116.76 148 VAL A N 1
ATOM 615 C CA . VAL A 1 148 ? 33.004 60.426 25.411 1.00 120.06 148 VAL A CA 1
ATOM 616 C C . VAL A 1 148 ? 33.552 61.701 26.052 1.00 132.20 148 VAL A C 1
ATOM 617 O O . VAL A 1 148 ? 33.318 61.943 27.243 1.00 119.79 148 VAL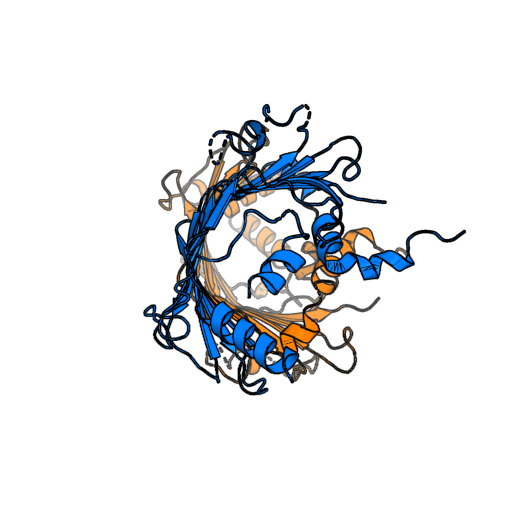 A O 1
ATOM 621 N N . ASP A 1 149 ? 34.236 62.551 25.284 1.00 142.76 149 ASP A N 1
ATOM 622 C CA . ASP A 1 149 ? 34.902 63.706 25.876 1.00 139.73 149 ASP A CA 1
ATOM 623 C C . ASP A 1 149 ? 33.912 64.755 26.359 1.00 124.71 149 ASP A C 1
ATOM 624 O O . ASP A 1 149 ? 34.209 65.498 27.302 1.00 124.95 149 ASP A O 1
ATOM 629 N N . ASN A 1 150 ? 32.741 64.848 25.730 1.00 116.95 150 ASN A N 1
ATOM 630 C CA . ASN A 1 150 ? 31.795 65.905 26.060 1.00 106.46 150 ASN A CA 1
ATOM 631 C C . ASN A 1 150 ? 30.454 65.355 26.526 1.00 108.87 150 ASN A C 1
ATOM 632 O O . ASN A 1 150 ? 29.459 66.086 26.529 1.00 121.41 150 ASN A O 1
ATOM 637 N N . LEU A 1 151 ? 30.371 64.111 26.959 1.00 102.74 151 LEU A N 1
ATOM 638 C CA . LEU A 1 151 ? 29.065 63.621 27.386 1.00 98.71 151 LEU A CA 1
ATOM 639 C C . LEU A 1 151 ? 28.659 64.089 28.757 1.00 93.02 151 LEU A C 1
ATOM 640 O O . LEU A 1 151 ? 29.431 64.724 29.426 1.00 92.37 151 LEU A O 1
ATOM 645 N N . GLN A 1 152 ? 27.395 63.869 29.105 1.00 95.66 152 GLN A N 1
ATOM 646 C CA . GLN A 1 152 ? 26.822 64.204 30.400 1.00 100.28 152 GLN A CA 1
ATOM 647 C C . GLN A 1 152 ? 26.256 62.904 30.931 1.00 106.21 152 GLN A C 1
ATOM 648 O O . GLN A 1 152 ? 25.594 62.234 30.191 1.00 102.25 152 GLN A O 1
ATOM 654 N N . ILE A 1 153 ? 26.543 62.536 32.184 1.00 107.75 153 ILE A N 1
ATOM 655 C CA . ILE A 1 153 ? 26.064 61.292 32.813 1.00 109.28 153 ILE A CA 1
ATOM 656 C C . ILE A 1 153 ? 25.174 61.698 33.978 1.00 104.21 153 ILE A C 1
ATOM 657 O O . ILE A 1 153 ? 25.517 62.590 34.681 1.00 96.82 153 ILE A O 1
ATOM 662 N N . THR A 1 154 ? 23.993 61.135 34.154 1.00 106.64 154 THR A N 1
ATOM 663 C CA . THR A 1 154 ? 23.203 61.506 35.322 1.00 108.27 154 THR A CA 1
ATOM 664 C C . THR A 1 154 ? 22.742 60.214 35.995 1.00 107.59 154 THR A C 1
ATOM 665 O O . THR A 1 154 ? 21.930 59.519 35.454 1.00 113.25 154 THR A O 1
ATOM 669 N N . ILE A 1 155 ? 23.285 59.900 37.163 1.00 105.45 155 ILE A N 1
ATOM 670 C CA . ILE A 1 155 ? 22.932 58.676 37.863 1.00 106.43 155 ILE A CA 1
ATOM 671 C C . ILE A 1 155 ? 22.279 58.929 39.204 1.00 101.58 155 ILE A C 1
ATOM 672 O O . ILE A 1 155 ? 22.749 59.747 39.964 1.00 99.38 155 ILE A O 1
ATOM 677 N N . ARG A 1 156 ? 21.198 58.216 39.491 1.00 107.32 156 ARG A N 1
ATOM 678 C CA . ARG A 1 156 ? 20.469 58.357 40.743 1.00 123.73 156 ARG A CA 1
ATOM 679 C C . ARG A 1 156 ? 20.264 57.005 41.411 1.00 129.52 156 ARG A C 1
ATOM 680 O O . ARG A 1 156 ? 20.248 55.977 40.752 1.00 128.67 156 ARG A O 1
ATOM 682 N N . ASN A 1 157 ? 20.045 56.998 42.732 1.00 124.98 157 ASN A N 1
ATOM 683 C CA . ASN A 1 157 ? 19.798 55.748 43.493 1.00 134.06 157 ASN A CA 1
ATOM 684 C C . ASN A 1 157 ? 20.833 54.610 43.376 1.00 124.51 157 ASN A C 1
ATOM 685 O O . ASN A 1 157 ? 20.500 53.508 42.941 1.00 136.83 157 ASN A O 1
ATOM 690 N N . ILE A 1 158 ? 22.077 54.885 43.762 1.00 108.02 158 ILE A N 1
ATOM 691 C CA . ILE A 1 158 ? 23.176 53.947 43.608 1.00 99.86 158 ILE A CA 1
ATOM 692 C C . ILE A 1 158 ? 23.513 53.425 44.983 1.00 106.75 158 ILE A C 1
ATOM 693 O O . ILE A 1 158 ? 23.680 54.207 45.918 1.00 87.28 158 ILE A O 1
ATOM 698 N N . HIS A 1 159 ? 23.615 52.111 45.126 1.00 102.70 159 HIS A N 1
ATOM 699 C CA . HIS A 1 159 ? 23.906 51.604 46.455 1.00 103.84 159 HIS A CA 1
ATOM 700 C C . HIS A 1 159 ? 24.927 50.512 46.349 1.00 103.64 159 HIS A C 1
ATOM 701 O O . HIS A 1 159 ? 24.635 49.471 45.864 1.00 103.89 159 HIS A O 1
ATOM 708 N N . ILE A 1 160 ? 26.181 50.784 46.615 1.00 105.47 160 ILE A N 1
ATOM 709 C CA . ILE A 1 160 ? 27.150 49.705 46.506 1.00 109.23 160 ILE A CA 1
ATOM 710 C C . ILE A 1 160 ? 27.225 49.208 47.909 1.00 101.58 160 ILE A C 1
ATOM 711 O O . ILE A 1 160 ? 27.388 49.989 48.802 1.00 108.12 160 ILE A O 1
ATOM 716 N N . ARG A 1 161 ? 27.016 47.932 48.125 1.00 91.18 161 ARG A N 1
ATOM 717 C CA . ARG A 1 161 ? 27.090 47.413 49.461 1.00 93.17 161 ARG A CA 1
ATOM 718 C C . ARG A 1 161 ? 28.056 46.270 49.364 1.00 99.18 161 ARG A C 1
ATOM 719 O O . ARG A 1 161 ? 27.935 45.485 48.489 1.00 105.13 161 ARG A O 1
ATOM 721 N N . TYR A 1 162 ? 29.028 46.156 50.236 1.00 99.15 162 TYR A N 1
ATOM 722 C CA . TYR A 1 162 ? 29.922 45.028 50.142 1.00 94.26 162 TYR A CA 1
ATOM 723 C C . TYR A 1 162 ? 29.864 44.327 51.461 1.00 111.30 162 TYR A C 1
ATOM 724 O O . TYR A 1 162 ? 30.179 44.955 52.421 1.00 112.15 162 TYR A O 1
ATOM 733 N N . GLU A 1 163 ? 29.566 43.032 51.525 1.00 115.48 163 GLU A N 1
ATOM 734 C CA . GLU A 1 163 ? 29.447 42.344 52.813 1.00 119.40 163 GLU A CA 1
ATOM 735 C C . GLU A 1 163 ? 30.575 41.408 53.050 1.00 116.57 163 GLU A C 1
ATOM 736 O O . GLU A 1 163 ? 30.768 40.556 52.264 1.00 118.55 163 GLU A O 1
ATOM 742 N N . ASP A 1 164 ? 31.306 41.520 54.147 1.00 103.26 164 ASP A N 1
ATOM 743 C CA . ASP A 1 164 ? 32.404 40.595 54.350 1.00 103.02 164 ASP A CA 1
ATOM 744 C C . ASP A 1 164 ? 32.063 39.661 55.499 1.00 118.20 164 ASP A C 1
ATOM 745 O O . ASP A 1 164 ? 31.761 40.059 56.589 1.00 122.03 164 ASP A O 1
ATOM 750 N N . ALA A 1 165 ? 32.125 38.378 55.264 1.00 129.98 165 ALA A N 1
ATOM 751 C CA . ALA A 1 165 ? 31.857 37.459 56.340 1.00 139.09 165 ALA A CA 1
ATOM 752 C C . ALA A 1 165 ? 33.127 36.804 56.832 1.00 145.43 165 ALA A C 1
ATOM 753 O O . ALA A 1 165 ? 33.286 36.562 58.015 1.00 149.34 165 ALA A O 1
ATOM 755 N N . ILE A 1 166 ? 34.016 36.472 55.912 1.00 142.29 166 ILE A N 1
ATOM 756 C CA . ILE A 1 166 ? 35.265 35.838 56.296 1.00 141.39 166 ILE A CA 1
ATOM 757 C C . ILE A 1 166 ? 36.179 36.721 57.098 1.00 139.23 166 ILE A C 1
ATOM 758 O O . ILE A 1 166 ? 36.903 36.238 57.949 1.00 143.68 166 ILE A O 1
ATOM 763 N N . SER A 1 167 ? 36.240 37.999 56.764 1.00 138.16 167 SER A N 1
ATOM 764 C CA . SER A 1 167 ? 37.091 38.876 57.551 1.00 137.83 167 SER A CA 1
ATOM 765 C C . SER A 1 167 ? 36.450 39.138 58.901 1.00 156.14 167 SER A C 1
ATOM 766 O O . SER A 1 167 ? 35.233 39.127 59.057 1.00 162.64 167 SER A O 1
ATOM 769 N N . ALA A 1 168 ? 37.274 39.399 59.888 1.00 155.91 168 ALA A N 1
ATOM 770 C CA . ALA A 1 168 ? 36.733 39.555 61.242 1.00 159.97 168 ALA A CA 1
ATOM 771 C C . ALA A 1 168 ? 35.833 38.378 61.539 1.00 163.84 168 ALA A C 1
ATOM 772 O O . ALA A 1 168 ? 34.647 38.539 61.786 1.00 168.11 168 ALA A O 1
ATOM 774 N N . PRO A 1 169 ? 36.411 37.176 61.503 1.00 161.59 169 PRO A N 1
ATOM 775 C CA . PRO A 1 169 ? 35.650 35.944 61.677 1.00 162.05 169 PRO A CA 1
ATOM 776 C C . PRO A 1 169 ? 34.878 35.970 62.966 1.00 160.23 169 PRO A C 1
ATOM 777 O O . PRO A 1 169 ? 35.327 36.386 64.014 1.00 158.31 169 PRO A O 1
ATOM 781 N N . GLY A 1 170 ? 33.655 35.515 62.836 1.00 164.27 170 GLY A N 1
ATOM 782 C CA . GLY A 1 170 ? 32.687 35.501 63.913 1.00 166.08 170 GLY A CA 1
ATOM 783 C C . GLY A 1 170 ? 31.910 36.787 64.123 1.00 166.38 170 GLY A C 1
ATOM 784 O O . GLY A 1 170 ? 31.029 36.853 64.971 1.00 162.38 170 GLY A O 1
ATOM 785 N N . HIS A 1 171 ? 32.315 37.834 63.406 1.00 161.77 171 HIS A N 1
ATOM 786 C CA . HIS A 1 171 ? 31.649 39.134 63.459 1.00 158.09 171 HIS A CA 1
ATOM 787 C C . HIS A 1 171 ? 31.528 39.741 62.057 1.00 148.24 171 HIS A C 1
ATOM 788 O O . HIS A 1 171 ? 32.179 40.741 61.756 1.00 145.84 171 HIS A O 1
ATOM 790 N N . PRO A 1 172 ? 30.693 39.138 61.197 1.00 137.76 172 PRO A N 1
ATOM 791 C CA . PRO A 1 172 ? 30.511 39.606 59.836 1.00 117.11 172 PRO A CA 1
ATOM 792 C C . PRO A 1 172 ? 29.978 41.018 59.807 1.00 116.59 172 PRO A C 1
ATOM 793 O O . PRO A 1 172 ? 29.129 41.363 60.611 1.00 111.95 172 PRO A O 1
ATOM 797 N N . PHE A 1 173 ? 30.480 41.779 58.841 1.00 110.03 173 PHE A N 1
ATOM 798 C CA . PHE A 1 173 ? 30.124 43.165 58.641 1.00 105.53 173 PHE A CA 1
ATOM 799 C C . PHE A 1 173 ? 29.731 43.401 57.216 1.00 98.63 173 PHE A C 1
ATOM 800 O O . PHE A 1 173 ? 30.065 42.623 56.346 1.00 109.82 173 PHE A O 1
ATOM 808 N N . ALA A 1 174 ? 28.973 44.461 57.013 1.00 92.73 174 ALA A N 1
ATOM 809 C CA . ALA A 1 174 ? 28.496 44.861 55.719 1.00 96.38 174 ALA A CA 1
ATOM 810 C C . ALA A 1 174 ? 29.021 46.251 55.516 1.00 100.74 174 ALA A C 1
ATOM 811 O O . ALA A 1 174 ? 28.876 47.063 56.395 1.00 108.39 174 ALA A O 1
ATOM 813 N N . LEU A 1 175 ? 29.609 46.532 54.359 1.00 101.18 175 LEU A N 1
ATOM 814 C CA . LEU A 1 175 ? 30.178 47.838 54.052 1.00 94.43 175 LEU A CA 1
ATOM 815 C C . LEU A 1 175 ? 29.346 48.438 52.954 1.00 98.40 175 LEU A C 1
ATOM 816 O O . LEU A 1 175 ? 28.939 47.742 52.044 1.00 100.70 175 LEU A O 1
ATOM 821 N N . GLY A 1 176 ? 29.117 49.734 52.981 1.00 105.93 176 GLY A N 1
ATOM 822 C CA . GLY A 1 176 ? 28.173 50.256 52.018 1.00 76.07 176 GLY A CA 1
ATOM 823 C C . GLY A 1 176 ? 28.351 51.719 51.664 1.00 83.56 176 GLY A C 1
ATOM 824 O O . GLY A 1 176 ? 28.704 52.545 52.508 1.00 84.86 176 GLY A O 1
ATOM 825 N N . ILE A 1 177 ? 28.099 52.041 50.400 1.00 88.86 177 ILE A N 1
ATOM 826 C CA . ILE A 1 177 ? 28.124 53.402 49.884 1.00 93.97 177 ILE A CA 1
ATOM 827 C C . ILE A 1 177 ? 26.751 53.695 49.299 1.00 92.66 177 ILE A C 1
ATOM 828 O O . ILE A 1 177 ? 26.206 52.883 48.541 1.00 100.38 177 ILE A O 1
ATOM 833 N N . THR A 1 178 ? 26.194 54.845 49.661 1.00 88.02 178 THR A N 1
ATOM 834 C CA . THR A 1 178 ? 24.859 55.257 49.254 1.00 95.76 178 THR A CA 1
ATOM 835 C C . THR A 1 178 ? 24.937 56.643 48.639 1.00 98.62 178 THR A C 1
ATOM 836 O O . THR A 1 178 ? 25.575 57.541 49.189 1.00 102.58 178 THR A O 1
ATOM 840 N N . LEU A 1 179 ? 24.272 56.809 47.507 1.00 102.51 179 LEU A N 1
ATOM 841 C CA . LEU A 1 179 ? 24.292 58.048 46.750 1.00 98.75 179 LEU A CA 1
ATOM 842 C C . LEU A 1 179 ? 23.071 58.024 45.867 1.00 100.37 179 LEU A C 1
ATOM 843 O O . LEU A 1 179 ? 22.949 57.106 45.064 1.00 103.99 179 LEU A O 1
ATOM 848 N N . GLU A 1 180 ? 22.186 59.005 45.959 1.00 101.28 180 GLU A N 1
ATOM 849 C CA . GLU A 1 180 ? 21.007 58.919 45.111 1.00 121.97 180 GLU A CA 1
ATOM 850 C C . GLU A 1 180 ? 21.003 59.937 43.976 1.00 131.81 180 GLU A C 1
ATOM 851 O O . GLU A 1 180 ? 20.007 60.030 43.255 1.00 135.35 180 GLU A O 1
ATOM 857 N N . GLU A 1 181 ? 22.105 60.669 43.769 1.00 133.41 181 GLU A N 1
ATOM 858 C CA . GLU A 1 181 ? 22.221 61.540 42.603 1.00 140.33 181 GLU A CA 1
ATOM 859 C C . GLU A 1 181 ? 23.672 61.971 42.374 1.00 128.95 181 GLU A C 1
ATOM 860 O O . GLU A 1 181 ? 24.327 62.513 43.273 1.00 131.93 181 GLU A O 1
ATOM 866 N N . PHE A 1 182 ? 24.153 61.739 41.151 1.00 123.82 182 PHE A N 1
ATOM 867 C CA . PHE A 1 182 ? 25.489 62.071 40.679 1.00 111.11 182 PHE A CA 1
ATOM 868 C C . PHE A 1 182 ? 25.376 62.643 39.273 1.00 101.65 182 PHE A C 1
ATOM 869 O O . PHE A 1 182 ? 24.632 62.110 38.446 1.00 98.36 182 PHE A O 1
ATOM 877 N N . SER A 1 183 ? 26.112 63.720 38.996 1.00 106.01 183 SER A N 1
ATOM 878 C CA . SER A 1 183 ? 26.011 64.396 37.702 1.00 113.86 183 SER A CA 1
ATOM 879 C C . SER A 1 183 ? 27.386 64.887 37.267 1.00 117.93 183 SER A C 1
ATOM 880 O O . SER A 1 183 ? 27.927 65.820 37.866 1.00 110.84 183 SER A O 1
ATOM 883 N N . ALA A 1 184 ? 27.934 64.291 36.209 1.00 121.04 184 ALA A N 1
ATOM 884 C CA . ALA A 1 184 ? 29.236 64.680 35.678 1.00 108.26 184 ALA A CA 1
ATOM 885 C C . ALA A 1 184 ? 29.072 65.206 34.259 1.00 106.04 184 ALA A C 1
ATOM 886 O O . ALA A 1 184 ? 28.466 64.537 33.413 1.00 107.35 184 ALA A O 1
ATOM 888 N N . VAL A 1 185 ? 29.601 66.410 34.004 1.00 97.71 185 VAL A N 1
ATOM 889 C CA . VAL A 1 185 ? 29.433 67.099 32.729 1.00 87.68 185 VAL A CA 1
ATOM 890 C C . VAL A 1 185 ? 30.749 67.778 32.365 1.00 99.98 185 VAL A C 1
ATOM 891 O O . VAL A 1 185 ? 31.586 68.060 33.223 1.00 92.55 185 VAL A O 1
ATOM 895 N N . SER A 1 186 ? 30.926 68.050 31.072 1.00 97.96 186 SER A N 1
ATOM 896 C CA . SER A 1 186 ? 32.126 68.723 30.585 1.00 93.43 186 SER A CA 1
ATOM 897 C C . SER A 1 186 ? 31.922 70.232 30.557 1.00 81.46 186 SER A C 1
ATOM 898 O O . SER A 1 186 ? 30.851 70.721 30.188 1.00 99.74 186 SER A O 1
ATOM 901 N N . THR A 1 187 ? 32.958 70.966 30.963 1.00 91.15 187 THR A N 1
ATOM 902 C CA . THR A 1 187 ? 32.929 72.421 31.040 1.00 92.53 187 THR A CA 1
ATOM 903 C C . THR A 1 187 ? 34.175 72.999 30.381 1.00 93.77 187 THR A C 1
ATOM 904 O O . THR A 1 187 ? 35.098 72.274 29.996 1.00 90.57 187 THR A O 1
ATOM 908 N N . ASP A 1 188 ? 34.198 74.326 30.268 1.00 97.65 188 ASP A N 1
ATOM 909 C CA . ASP A 1 188 ? 35.327 75.039 29.694 1.00 90.02 188 ASP A CA 1
ATOM 910 C C . ASP A 1 188 ? 36.344 75.400 30.780 1.00 99.56 188 ASP A C 1
ATOM 911 O O . ASP A 1 188 ? 36.176 75.084 31.961 1.00 90.46 188 ASP A O 1
ATOM 916 N N . SER A 1 189 ? 37.421 76.078 30.363 1.00 108.16 189 SER A N 1
ATOM 917 C CA . SER A 1 189 ? 38.519 76.428 31.263 1.00 106.72 189 SER A CA 1
ATOM 918 C C . SER A 1 189 ? 38.051 77.194 32.489 1.00 99.34 189 SER A C 1
ATOM 919 O O . SER A 1 189 ? 38.745 77.201 33.515 1.00 83.94 189 SER A O 1
ATOM 922 N N . ASP A 1 190 ? 36.886 77.828 32.408 1.00 107.90 190 ASP A N 1
ATOM 923 C CA . ASP A 1 190 ? 36.418 78.731 33.439 1.00 113.19 190 ASP A CA 1
ATOM 924 C C . ASP A 1 190 ? 35.240 78.142 34.196 1.00 118.13 190 ASP A C 1
ATOM 925 O O . ASP A 1 190 ? 34.530 78.867 34.906 1.00 128.78 190 ASP A O 1
ATOM 930 N N . TRP A 1 191 ? 35.013 76.840 34.038 1.00 112.32 191 TRP A N 1
ATOM 931 C CA . TRP A 1 191 ? 34.059 76.021 34.772 1.00 101.31 191 TRP A CA 1
ATOM 932 C C . TRP A 1 191 ? 32.613 76.351 34.429 1.00 111.17 191 TRP A C 1
ATOM 933 O O . TRP A 1 191 ? 31.699 75.875 35.115 1.00 109.74 191 TRP A O 1
ATOM 944 N N . THR A 1 192 ? 32.375 77.146 33.391 1.00 126.38 192 THR A N 1
ATOM 945 C CA . THR A 1 192 ? 31.037 77.239 32.825 1.00 134.36 192 THR A CA 1
ATOM 946 C C . THR A 1 192 ? 30.804 76.044 31.908 1.00 126.90 192 THR A C 1
ATOM 947 O O . THR A 1 192 ? 31.616 75.794 31.012 1.00 129.45 192 THR A O 1
ATOM 951 N N . PRO A 1 193 ? 29.725 75.287 32.101 1.00 113.35 193 PRO A N 1
ATOM 952 C CA . PRO A 1 193 ? 29.523 74.078 31.294 1.00 112.74 193 PRO A CA 1
ATOM 953 C C . PRO A 1 193 ? 29.353 74.432 29.826 1.00 124.84 193 PRO A C 1
ATOM 954 O O . PRO A 1 193 ? 28.783 75.468 29.477 1.00 138.09 193 PRO A O 1
ATOM 958 N N . ALA A 1 194 ? 29.861 73.562 28.961 1.00 119.39 194 ALA A N 1
ATOM 959 C CA . ALA A 1 194 ? 29.846 73.845 27.533 1.00 130.84 194 ALA A CA 1
ATOM 960 C C . ALA A 1 194 ? 30.087 72.555 26.759 1.00 137.81 194 ALA A C 1
ATOM 961 O O . ALA A 1 194 ? 30.183 71.465 27.330 1.00 133.11 194 ALA A O 1
ATOM 963 N N . PHE A 1 195 ? 30.159 72.695 25.438 1.00 148.18 195 PHE A N 1
ATOM 964 C CA . PHE A 1 195 ? 30.593 71.644 24.530 1.00 148.73 195 PHE A CA 1
ATOM 965 C C . PHE A 1 195 ? 31.899 72.134 23.912 1.00 156.14 195 PHE A C 1
ATOM 966 O O . PHE A 1 195 ? 31.926 72.625 22.781 1.00 157.73 195 PHE A O 1
ATOM 974 N N . ILE A 1 196 ? 32.980 71.923 24.625 1.00 170.96 196 ILE A N 1
ATOM 975 C CA . ILE A 1 196 ? 34.253 72.333 24.120 1.00 176.79 196 ILE A CA 1
ATOM 976 C C . ILE A 1 196 ? 35.033 71.103 23.759 1.00 174.75 196 ILE A C 1
ATOM 977 O O . ILE A 1 196 ? 34.938 70.069 24.407 1.00 164.96 196 ILE A O 1
ATOM 982 N N . THR A 1 197 ? 35.736 71.208 22.654 1.00 167.85 197 THR A N 1
ATOM 983 C CA . THR A 1 197 ? 36.583 70.147 22.207 1.00 153.75 197 THR A CA 1
ATOM 984 C C . THR A 1 197 ? 37.919 70.775 22.402 1.00 147.91 197 THR A C 1
ATOM 985 O O . THR A 1 197 ? 38.179 71.869 21.921 1.00 150.03 197 THR A O 1
ATOM 989 N N . SER A 1 198 ? 38.768 70.137 23.186 1.00 141.77 198 SER A N 1
ATOM 990 C CA . SER A 1 198 ? 40.076 70.697 23.432 1.00 132.20 198 SER A CA 1
ATOM 991 C C . SER A 1 198 ? 41.128 69.645 23.451 1.00 125.86 198 SER A C 1
ATOM 992 O O . SER A 1 198 ? 40.844 68.478 23.627 1.00 123.51 198 SER A O 1
ATOM 995 N N . ILE A 1 199 ? 42.354 70.069 23.220 1.00 124.99 199 ILE A N 1
ATOM 996 C CA . ILE A 1 199 ? 43.472 69.155 23.218 1.00 127.48 199 ILE A CA 1
ATOM 997 C C . ILE A 1 199 ? 44.280 69.117 24.496 1.00 114.01 199 ILE A C 1
ATOM 998 O O . ILE A 1 199 ? 44.619 68.055 24.957 1.00 108.21 199 ILE A O 1
ATOM 1003 N N . GLN A 1 200 ? 44.590 70.284 25.042 1.00 100.26 200 GLN A N 1
ATOM 1004 C CA . GLN A 1 200 ? 45.414 70.422 26.225 1.00 86.87 200 GLN A CA 1
ATOM 1005 C C . GLN A 1 200 ? 44.935 69.896 27.555 1.00 81.62 200 GLN A C 1
ATOM 1006 O O . GLN A 1 200 ? 45.690 69.295 28.274 1.00 69.00 200 GLN A O 1
ATOM 1012 N N . SER A 1 201 ? 43.686 70.127 27.892 1.00 87.02 201 SER A N 1
ATOM 1013 C CA . SER A 1 201 ? 43.188 69.709 29.179 1.00 86.48 201 SER A CA 1
ATOM 1014 C C . SER A 1 201 ? 41.720 69.483 29.094 1.00 84.31 201 SER A C 1
ATOM 1015 O O . SER A 1 201 ? 41.074 70.012 28.227 1.00 92.45 201 SER A O 1
ATOM 1018 N N . ALA A 1 202 ? 41.170 68.744 30.034 1.00 81.33 202 ALA A N 1
ATOM 1019 C CA . ALA A 1 202 ? 39.774 68.436 29.961 1.00 80.07 202 ALA A CA 1
ATOM 1020 C C . ALA A 1 202 ? 39.251 68.921 31.272 1.00 84.93 202 ALA A C 1
ATOM 1021 O O . ALA A 1 202 ? 39.822 68.644 32.297 1.00 84.63 202 ALA A O 1
ATOM 1023 N N . HIS A 1 203 ? 38.180 69.677 31.254 1.00 86.59 203 HIS A N 1
ATOM 1024 C CA . HIS A 1 203 ? 37.614 70.151 32.510 1.00 77.33 203 HIS A CA 1
ATOM 1025 C C . HIS A 1 203 ? 36.261 69.487 32.715 1.00 69.59 203 HIS A C 1
ATOM 1026 O O . HIS A 1 203 ? 35.308 69.756 31.978 1.00 86.78 203 HIS A O 1
ATOM 1033 N N . LYS A 1 204 ? 36.188 68.614 33.711 1.00 67.59 204 LYS A N 1
ATOM 1034 C CA . LYS A 1 204 ? 34.954 67.961 34.099 1.00 75.53 204 LYS A CA 1
ATOM 1035 C C . LYS A 1 204 ? 34.463 68.557 35.411 1.00 75.03 204 LYS A C 1
ATOM 1036 O O . LYS A 1 204 ? 35.255 68.966 36.262 1.00 70.48 204 LYS A O 1
ATOM 1042 N N . LEU A 1 205 ? 33.144 68.625 35.554 1.00 83.60 205 LEU A N 1
ATOM 1043 C CA . LEU A 1 205 ? 32.500 69.093 36.774 1.00 95.93 205 LEU A CA 1
ATOM 1044 C C . LEU A 1 205 ? 31.488 68.045 37.203 1.00 96.97 205 LEU A C 1
ATOM 1045 O O . LEU A 1 205 ? 30.596 67.685 36.426 1.00 98.85 205 LEU A O 1
ATOM 1050 N N . ALA A 1 206 ? 31.635 67.554 38.430 1.00 91.74 206 ALA A N 1
ATOM 1051 C CA . ALA A 1 206 ? 30.752 66.549 38.994 1.00 84.20 206 ALA A CA 1
ATOM 1052 C C . ALA A 1 206 ? 30.022 67.129 40.198 1.00 87.27 206 ALA A C 1
ATOM 1053 O O . ALA A 1 206 ? 30.511 68.051 40.856 1.00 90.33 206 ALA A O 1
ATOM 1055 N N . THR A 1 207 ? 28.845 66.577 40.480 1.00 88.04 207 THR A N 1
ATOM 1056 C CA . THR A 1 207 ? 27.933 67.112 41.480 1.00 85.72 207 THR A CA 1
ATOM 1057 C C . THR A 1 207 ? 27.290 65.930 42.198 1.00 94.19 207 THR A C 1
ATOM 1058 O O . THR A 1 207 ? 26.747 65.028 41.550 1.00 96.12 207 THR A O 1
ATOM 1062 N N . LEU A 1 208 ? 27.350 65.952 43.531 1.00 95.59 208 LEU A N 1
ATOM 1063 C CA . LEU A 1 208 ? 27.279 64.760 44.377 1.00 94.18 208 LEU A CA 1
ATOM 1064 C C . LEU A 1 208 ? 26.270 64.990 45.501 1.00 94.62 208 LEU A C 1
ATOM 1065 O O . LEU A 1 208 ? 26.594 65.657 46.487 1.00 106.07 208 LEU A O 1
ATOM 1070 N N . GLU A 1 209 ? 25.047 64.468 45.370 1.00 92.95 209 GLU A N 1
ATOM 1071 C CA . GLU A 1 209 ? 23.982 64.749 46.335 1.00 105.24 209 GLU A CA 1
ATOM 1072 C C . GLU A 1 209 ? 23.638 63.514 47.163 1.00 108.36 209 GLU A C 1
ATOM 1073 O O . GLU A 1 209 ? 23.255 62.477 46.607 1.00 107.26 209 GLU A O 1
ATOM 1079 N N . SER A 1 210 ? 23.706 63.658 48.482 1.00 105.27 210 SER A N 1
ATOM 1080 C CA . SER A 1 210 ? 23.435 62.570 49.411 1.00 105.90 210 SER A CA 1
ATOM 1081 C C . SER A 1 210 ? 24.517 61.536 49.586 1.00 97.60 210 SER A C 1
ATOM 1082 O O . SER A 1 210 ? 24.233 60.379 49.806 1.00 105.49 210 SER A O 1
ATOM 1085 N N . LEU A 1 211 ? 25.751 61.930 49.424 1.00 88.15 211 LEU A N 1
ATOM 1086 C CA . LEU A 1 211 ? 26.844 60.989 49.611 1.00 95.17 211 LEU A CA 1
ATOM 1087 C C . LEU A 1 211 ? 26.850 60.503 51.052 1.00 88.01 211 LEU A C 1
ATOM 1088 O O . LEU A 1 211 ? 26.981 61.300 51.986 1.00 92.19 211 LEU A O 1
ATOM 1093 N N . ALA A 1 212 ? 26.701 59.198 51.231 1.00 81.77 212 ALA A N 1
ATOM 1094 C CA . ALA A 1 212 ? 26.651 58.584 52.545 1.00 75.68 212 ALA A CA 1
ATOM 1095 C C . ALA A 1 212 ? 27.443 57.290 52.499 1.00 81.93 212 ALA A C 1
ATOM 1096 O O . ALA A 1 212 ? 27.480 56.616 51.469 1.00 96.40 212 ALA A O 1
ATOM 1098 N N . ILE A 1 213 ? 28.099 56.958 53.601 1.00 81.95 213 ILE A N 1
ATOM 1099 C CA . ILE A 1 213 ? 28.786 55.684 53.738 1.00 83.78 213 ILE A CA 1
ATOM 1100 C C . ILE A 1 213 ? 28.361 55.071 55.059 1.00 90.01 213 ILE A C 1
ATOM 1101 O O . ILE A 1 213 ? 28.286 55.764 56.080 1.00 91.52 213 ILE A O 1
ATOM 1106 N N . TYR A 1 214 ? 28.053 53.781 55.036 1.00 82.93 214 TYR A N 1
ATOM 1107 C CA . TYR A 1 214 ? 27.737 53.064 56.260 1.00 82.16 214 TYR A CA 1
ATOM 1108 C C . TYR A 1 214 ? 28.676 51.882 56.396 1.00 90.46 214 TYR A C 1
ATOM 1109 O O . TYR A 1 214 ? 29.088 51.270 55.408 1.00 107.08 214 TYR A O 1
ATOM 1118 N N . TRP A 1 215 ? 29.010 51.576 57.637 1.00 76.84 215 TRP A N 1
ATOM 1119 C CA . TRP A 1 215 ? 29.812 50.411 57.966 1.00 72.67 215 TRP A CA 1
ATOM 1120 C C . TRP A 1 215 ? 29.254 49.884 59.273 1.00 89.16 215 TRP A C 1
ATOM 1121 O O . TRP A 1 215 ? 29.462 50.491 60.326 1.00 103.65 215 TRP A O 1
ATOM 1132 N N . ASP A 1 216 ? 28.504 48.801 59.216 1.00 93.75 216 ASP A N 1
ATOM 1133 C CA . ASP A 1 216 ? 27.946 48.299 60.439 1.00 99.00 216 ASP A CA 1
ATOM 1134 C C . ASP A 1 216 ? 28.386 46.914 60.772 1.00 115.52 216 ASP A C 1
ATOM 1135 O O . ASP A 1 216 ? 28.235 46.001 59.992 1.00 106.77 216 ASP A O 1
ATOM 1140 N N . THR A 1 217 ? 28.932 46.787 61.970 1.00 126.60 217 THR A N 1
ATOM 1141 C CA . THR A 1 217 ? 29.409 45.532 62.495 1.00 129.76 217 THR A CA 1
ATOM 1142 C C . THR A 1 217 ? 28.249 44.705 62.992 1.00 133.93 217 THR A C 1
ATOM 1143 O O . THR A 1 217 ? 27.179 45.233 63.290 1.00 134.52 217 THR A O 1
ATOM 1147 N N . ASP A 1 218 ? 28.461 43.402 63.043 1.00 139.06 218 ASP A N 1
ATOM 1148 C CA . ASP A 1 218 ? 27.450 42.511 63.547 1.00 153.15 218 ASP A CA 1
ATOM 1149 C C . ASP A 1 218 ? 26.086 42.683 62.910 1.00 155.43 218 ASP A C 1
ATOM 1150 O O . ASP A 1 218 ? 25.107 42.896 63.601 1.00 162.03 218 ASP A O 1
ATOM 1155 N N . ALA A 1 219 ? 26.031 42.664 61.590 1.00 152.87 219 ALA A N 1
ATOM 1156 C CA . ALA A 1 219 ? 24.757 42.761 60.895 1.00 143.79 219 ALA A CA 1
ATOM 1157 C C . ALA A 1 219 ? 24.755 41.774 59.740 1.00 133.98 219 ALA A C 1
ATOM 1158 O O . ALA A 1 219 ? 25.819 41.327 59.332 1.00 135.32 219 ALA A O 1
ATOM 1160 N N . LYS A 1 220 ? 23.577 41.390 59.245 1.00 128.61 220 LYS A N 1
ATOM 1161 C CA . LYS A 1 220 ? 23.508 40.475 58.114 1.00 134.80 220 LYS A CA 1
ATOM 1162 C C . LYS A 1 220 ? 22.929 41.125 56.870 1.00 137.03 220 LYS A C 1
ATOM 1163 O O . LYS A 1 220 ? 21.908 41.805 56.927 1.00 140.06 220 LYS A O 1
ATOM 1165 N N . GLU A 1 230 ? 15.382 36.598 46.573 1.00 142.57 227 GLU A N 1
ATOM 1166 C CA . GLU A 1 230 ? 14.672 36.738 45.318 1.00 153.42 227 GLU A CA 1
ATOM 1167 C C . GLU A 1 230 ? 14.898 38.127 44.759 1.00 153.15 227 GLU A C 1
ATOM 1168 O O . GLU A 1 230 ? 15.180 39.067 45.485 1.00 156.11 227 GLU A O 1
ATOM 1174 N N . HIS A 1 231 ? 14.730 38.267 43.461 1.00 164.95 228 HIS A N 1
ATOM 1175 C CA . HIS A 1 231 ? 14.996 39.533 42.825 1.00 168.39 228 HIS A CA 1
ATOM 1176 C C . HIS A 1 231 ? 14.132 40.669 43.347 1.00 171.97 228 HIS A C 1
ATOM 1177 O O . HIS A 1 231 ? 14.639 41.744 43.631 1.00 176.02 228 HIS A O 1
ATOM 1184 N N . ASP A 1 232 ? 12.847 40.436 43.543 1.00 174.45 229 ASP A N 1
ATOM 1185 C CA . ASP A 1 232 ? 11.981 41.516 44.006 1.00 167.15 229 ASP A CA 1
ATOM 1186 C C . ASP A 1 232 ? 12.327 42.043 45.384 1.00 163.60 229 ASP A C 1
ATOM 1187 O O . ASP A 1 232 ? 12.273 43.239 45.629 1.00 140.89 229 ASP A O 1
ATOM 1192 N N . GLU A 1 233 ? 12.598 41.140 46.318 1.00 158.37 230 GLU A N 1
ATOM 1193 C CA . GLU A 1 233 ? 12.967 41.502 47.692 1.00 162.03 230 GLU A CA 1
ATOM 1194 C C . GLU A 1 233 ? 14.300 42.209 47.806 1.00 168.27 230 GLU A C 1
ATOM 1195 O O . GLU A 1 233 ? 14.452 43.200 48.524 1.00 161.18 230 GLU A O 1
ATOM 1205 N N . LEU A 1 235 ? 15.878 43.925 45.556 1.00 181.34 232 LEU A N 1
ATOM 1206 C CA . LEU A 1 235 ? 15.874 45.276 45.073 1.00 172.96 232 LEU A CA 1
ATOM 1207 C C . LEU A 1 235 ? 15.366 46.221 46.162 1.00 172.98 232 LEU A C 1
ATOM 1208 O O . LEU A 1 235 ? 15.963 47.262 46.419 1.00 172.74 232 LEU A O 1
ATOM 1213 N N . LYS A 1 236 ? 14.308 45.844 46.865 1.00 180.34 233 LYS A N 1
ATOM 1214 C CA . LYS A 1 236 ? 13.802 46.712 47.916 1.00 179.20 233 LYS A CA 1
ATOM 1215 C C . LYS A 1 236 ? 14.845 46.898 49.002 1.00 168.05 233 LYS A C 1
ATOM 1216 O O . LYS A 1 236 ? 15.090 48.010 49.444 1.00 167.33 233 LYS A O 1
ATOM 1218 N N . PHE A 1 237 ? 15.520 45.820 49.375 1.00 148.76 234 PHE A N 1
ATOM 1219 C CA . PHE A 1 237 ? 16.520 45.904 50.420 1.00 133.05 234 PHE A CA 1
ATOM 1220 C C . PHE A 1 237 ? 17.620 46.864 50.029 1.00 137.27 234 PHE A C 1
ATOM 1221 O O . PHE A 1 237 ? 18.028 47.693 50.829 1.00 130.76 234 PHE A O 1
ATOM 1229 N N . PHE A 1 238 ? 18.090 46.761 48.790 1.00 147.31 235 PHE A N 1
ATOM 1230 C CA . PHE A 1 238 ? 19.160 47.632 48.301 1.00 145.46 235 PHE A CA 1
ATOM 1231 C C . PHE A 1 238 ? 18.754 49.088 48.182 1.00 149.42 235 PHE A C 1
ATOM 1232 O O . PHE A 1 238 ? 19.577 49.969 48.370 1.00 145.49 235 PHE A O 1
ATOM 1240 N N . ARG A 1 239 ? 17.486 49.335 47.903 1.00 149.58 236 ARG A N 1
ATOM 1241 C CA . ARG A 1 239 ? 17.020 50.692 47.704 1.00 142.81 236 ARG A CA 1
ATOM 1242 C C . ARG A 1 239 ? 16.443 51.390 48.916 1.00 155.40 236 ARG A C 1
ATOM 1243 O O . ARG A 1 239 ? 16.323 52.605 48.930 1.00 154.61 236 ARG A O 1
ATOM 1251 N N . GLU A 1 240 ? 16.071 50.648 49.942 1.00 166.05 237 GLU A N 1
ATOM 1252 C CA . GLU A 1 240 ? 15.490 51.296 51.102 1.00 172.54 237 GLU A CA 1
ATOM 1253 C C . GLU A 1 240 ? 16.455 52.255 51.775 1.00 177.58 237 GLU A C 1
ATOM 1254 O O . GLU A 1 240 ? 16.052 53.327 52.218 1.00 179.88 237 GLU A O 1
ATOM 1268 N N . ILE A 1 242 ? 19.133 55.049 52.015 1.00 173.63 239 ILE A N 1
ATOM 1269 C CA . ILE A 1 242 ? 19.373 56.221 51.175 1.00 157.13 239 ILE A CA 1
ATOM 1270 C C . ILE A 1 242 ? 19.788 57.414 52.018 1.00 145.28 239 ILE A C 1
ATOM 1271 O O . ILE A 1 242 ? 19.605 58.558 51.614 1.00 140.15 239 ILE A O 1
ATOM 1273 N N . SER A 1 251 ? 16.236 57.226 59.514 1.00 144.08 248 SER A N 1
ATOM 1274 C CA . SER A 1 251 ? 17.295 56.425 58.927 1.00 145.29 248 SER A CA 1
ATOM 1275 C C . SER A 1 251 ? 18.293 56.036 59.989 1.00 155.90 248 SER A C 1
ATOM 1276 O O . SER A 1 251 ? 19.078 56.866 60.424 1.00 144.96 248 SER A O 1
ATOM 1278 N N . GLU A 1 252 ? 18.275 54.771 60.399 1.00 180.94 249 GLU A N 1
ATOM 1279 C CA . GLU A 1 252 ? 19.195 54.308 61.435 1.00 181.83 249 GLU A CA 1
ATOM 1280 C C . GLU A 1 252 ? 19.956 53.050 61.085 1.00 178.74 249 GLU A C 1
ATOM 1281 O O . GLU A 1 252 ? 19.701 51.986 61.647 1.00 182.39 249 GLU A O 1
ATOM 1287 N N . HIS A 1 253 ? 20.918 53.190 60.182 1.00 167.02 250 HIS A N 1
ATOM 1288 C CA . HIS A 1 253 ? 22.060 52.296 60.126 1.00 154.93 250 HIS A CA 1
ATOM 1289 C C . HIS A 1 253 ? 23.288 52.994 60.677 1.00 136.63 250 HIS A C 1
ATOM 1290 O O . HIS A 1 253 ? 23.326 54.211 60.805 1.00 137.48 250 HIS A O 1
ATOM 1292 N N . GLN A 1 254 ? 24.310 52.222 60.982 1.00 118.66 251 GLN A N 1
ATOM 1293 C CA . GLN A 1 254 ? 25.504 52.830 61.573 1.00 102.65 251 GLN A CA 1
ATOM 1294 C C . GLN A 1 254 ? 26.338 53.506 60.484 1.00 98.73 251 GLN A C 1
ATOM 1295 O O . GLN A 1 254 ? 27.402 53.036 60.078 1.00 99.38 251 GLN A O 1
ATOM 1301 N N . PHE A 1 255 ? 25.830 54.646 60.017 1.00 94.89 252 PHE A N 1
ATOM 1302 C CA . PHE A 1 255 ? 26.542 55.438 59.023 1.00 95.21 252 PHE A CA 1
ATOM 1303 C C . PHE A 1 255 ? 27.847 55.955 59.615 1.00 91.54 252 PHE A C 1
ATOM 1304 O O . PHE A 1 255 ? 27.940 56.188 60.819 1.00 92.33 252 PHE A O 1
ATOM 1312 N N . ILE A 1 256 ? 28.869 56.113 58.774 1.00 88.67 253 ILE A N 1
ATOM 1313 C CA . ILE A 1 256 ? 30.117 56.724 59.223 1.00 86.46 253 ILE A CA 1
ATOM 1314 C C . ILE A 1 256 ? 30.250 58.075 58.540 1.00 80.59 253 ILE A C 1
ATOM 1315 O O . ILE A 1 256 ? 30.930 58.979 59.039 1.00 71.91 253 ILE A O 1
ATOM 1320 N N . LEU A 1 257 ? 29.604 58.222 57.390 1.00 76.33 254 LEU A N 1
ATOM 1321 C CA . LEU A 1 257 ? 29.551 59.487 56.667 1.00 69.32 254 LEU A CA 1
ATOM 1322 C C . LEU A 1 257 ? 28.089 59.867 56.505 1.00 68.22 254 LEU A C 1
ATOM 1323 O O . LEU A 1 257 ? 27.359 59.229 55.740 1.00 80.59 254 LEU A O 1
ATOM 1328 N N . LYS A 1 258 ? 27.662 60.889 57.239 1.00 85.40 255 LYS A N 1
ATOM 1329 C CA . LYS A 1 258 ? 26.307 61.386 57.087 1.00 94.19 255 LYS A CA 1
ATOM 1330 C C . LYS A 1 258 ? 26.115 61.917 55.669 1.00 87.65 255 LYS A C 1
ATOM 1331 O O . LYS A 1 258 ? 27.076 62.356 55.030 1.00 83.37 255 LYS A O 1
ATOM 1337 N N . PRO A 1 259 ? 24.890 61.864 55.147 1.00 97.18 256 PRO A N 1
ATOM 1338 C CA . PRO A 1 259 ? 24.641 62.340 53.781 1.00 93.63 256 PRO A CA 1
ATOM 1339 C C . PRO A 1 259 ? 25.186 63.743 53.555 1.00 98.21 256 PRO A C 1
ATOM 1340 O O . PRO A 1 259 ? 24.924 64.666 54.331 1.00 103.87 256 PRO A O 1
ATOM 1344 N N . VAL A 1 260 ? 25.963 63.891 52.487 1.00 95.59 257 VAL A N 1
ATOM 1345 C CA . VAL A 1 260 ? 26.656 65.134 52.180 1.00 92.71 257 VAL A CA 1
ATOM 1346 C C . VAL A 1 260 ? 26.508 65.420 50.691 1.00 101.02 257 VAL A C 1
ATOM 1347 O O . VAL A 1 260 ? 26.508 64.500 49.866 1.00 94.07 257 VAL A O 1
ATOM 1351 N N . SER A 1 261 ? 26.366 66.701 50.350 1.00 105.76 258 SER A N 1
ATOM 1352 C CA . SER A 1 261 ? 26.196 67.147 48.975 1.00 100.91 258 SER A CA 1
ATOM 1353 C C . SER A 1 261 ? 27.261 68.188 48.659 1.00 108.97 258 SER A C 1
ATOM 1354 O O . SER A 1 261 ? 27.485 69.107 49.451 1.00 113.00 258 SER A O 1
ATOM 1357 N N . GLY A 1 262 ? 27.914 68.049 47.509 1.00 115.09 259 GLY A N 1
ATOM 1358 C CA . GLY A 1 262 ? 28.954 68.990 47.138 1.00 114.44 259 GLY A CA 1
ATOM 1359 C C . GLY A 1 262 ? 29.235 68.918 45.653 1.00 106.36 259 GLY A C 1
ATOM 1360 O O . GLY A 1 262 ? 28.634 68.127 44.924 1.00 104.84 259 GLY A O 1
ATOM 1361 N N . GLN A 1 263 ? 30.166 69.760 45.205 1.00 94.60 260 GLN A N 1
ATOM 1362 C CA . GLN A 1 263 ? 30.533 69.815 43.794 1.00 99.06 260 GLN A CA 1
ATOM 1363 C C . GLN A 1 263 ? 32.047 69.745 43.662 1.00 99.68 260 GLN A C 1
ATOM 1364 O O . GLN A 1 263 ? 32.772 70.318 44.473 1.00 88.17 260 GLN A O 1
ATOM 1370 N N . ALA A 1 264 ? 32.527 69.034 42.648 1.00 100.59 261 ALA A N 1
ATOM 1371 C CA . ALA A 1 264 ? 33.958 68.879 42.430 1.00 90.98 261 ALA A CA 1
ATOM 1372 C C . ALA A 1 264 ? 34.310 69.306 41.014 1.00 89.21 261 ALA A C 1
ATOM 1373 O O . ALA A 1 264 ? 33.654 68.891 40.051 1.00 84.58 261 ALA A O 1
ATOM 1375 N N . LYS A 1 265 ? 35.342 70.139 40.896 1.00 80.77 262 LYS A N 1
ATOM 1376 C CA . LYS A 1 265 ? 35.865 70.591 39.609 1.00 70.56 262 LYS A CA 1
ATOM 1377 C C . LYS A 1 265 ? 37.163 69.841 39.329 1.00 67.06 262 LYS A C 1
ATOM 1378 O O . LYS A 1 265 ? 38.222 70.196 39.854 1.00 63.48 262 LYS A O 1
ATOM 1384 N N . ILE A 1 266 ? 37.084 68.814 38.499 1.00 60.61 263 ILE A N 1
ATOM 1385 C CA . ILE A 1 266 ? 38.264 68.060 38.095 1.00 74.16 263 ILE A CA 1
ATOM 1386 C C . ILE A 1 266 ? 38.786 68.624 36.782 1.00 75.31 263 ILE A C 1
ATOM 1387 O O . ILE A 1 266 ? 38.012 68.997 35.894 1.00 89.74 263 ILE A O 1
ATOM 1392 N N . GLU A 1 267 ? 40.108 68.697 36.663 1.00 73.25 264 GLU A N 1
ATOM 1393 C CA . GLU A 1 267 ? 40.781 69.134 35.450 1.00 74.57 264 GLU A CA 1
ATOM 1394 C C . GLU A 1 267 ? 41.893 68.138 35.158 1.00 68.90 264 GLU A C 1
ATOM 1395 O O . GLU A 1 267 ? 42.793 67.944 35.982 1.00 87.82 264 GLU A O 1
ATOM 1401 N N . ILE A 1 268 ? 41.806 67.493 33.999 1.00 59.30 265 ILE A N 1
ATOM 1402 C CA . ILE A 1 268 ? 42.689 66.407 33.596 1.00 61.61 265 ILE A CA 1
ATOM 1403 C C . ILE A 1 268 ? 43.611 66.930 32.506 1.00 63.41 265 ILE A C 1
ATOM 1404 O O . ILE A 1 268 ? 43.147 67.524 31.527 1.00 65.41 265 ILE A O 1
ATOM 1409 N N . ASP A 1 269 ? 44.908 66.711 32.668 1.00 57.56 266 ASP A N 1
ATOM 1410 C CA . ASP A 1 269 ? 45.869 67.143 31.670 1.00 58.65 266 ASP A CA 1
ATOM 1411 C C . ASP A 1 269 ? 46.040 66.053 30.623 1.00 79.23 266 ASP A C 1
ATOM 1412 O O . ASP A 1 269 ? 46.172 64.871 30.956 1.00 92.72 266 ASP A O 1
ATOM 1417 N N . LYS A 1 270 ? 46.027 66.460 29.351 1.00 79.85 267 LYS A N 1
ATOM 1418 C CA . LYS A 1 270 ? 46.235 65.543 28.242 1.00 77.70 267 LYS A CA 1
ATOM 1419 C C . LYS A 1 270 ? 47.558 65.739 27.521 1.00 63.24 267 LYS A C 1
ATOM 1420 O O . LYS A 1 270 ? 47.962 64.852 26.763 1.00 63.81 267 LYS A O 1
ATOM 1426 N N . THR A 1 271 ? 48.234 66.871 27.728 1.00 68.97 268 THR A N 1
ATOM 1427 C CA . THR A 1 271 ? 49.534 67.079 27.101 1.00 72.05 268 THR A CA 1
ATOM 1428 C C . THR A 1 271 ? 50.530 65.999 27.495 1.00 72.40 268 THR A C 1
ATOM 1429 O O . THR A 1 271 ? 51.384 65.618 26.686 1.00 82.23 268 THR A O 1
ATOM 1433 N N . GLY A 1 272 ? 50.441 65.496 28.723 1.00 65.14 269 GLY A N 1
ATOM 1434 C CA . GLY A 1 272 ? 51.468 64.614 29.227 1.00 65.98 269 GLY A CA 1
ATOM 1435 C C . GLY A 1 272 ? 52.754 65.313 29.589 1.00 76.08 269 GLY A C 1
ATOM 1436 O O . GLY A 1 272 ? 53.757 64.643 29.855 1.00 88.90 269 GLY A O 1
ATOM 1437 N N . SER A 1 273 ? 52.756 66.643 29.594 1.00 76.83 270 SER A N 1
ATOM 1438 C CA . SER A 1 273 ? 53.941 67.389 29.980 1.00 85.78 270 SER A CA 1
ATOM 1439 C C . SER A 1 273 ? 54.278 67.130 31.441 1.00 94.71 270 SER A C 1
ATOM 1440 O O . SER A 1 273 ? 53.410 66.812 32.258 1.00 89.24 270 SER A O 1
ATOM 1443 N N . HIS A 1 274 ? 55.560 67.257 31.765 1.00 96.88 271 HIS A N 1
ATOM 1444 C CA . HIS A 1 274 ? 56.016 67.094 33.134 1.00 93.56 271 HIS A CA 1
ATOM 1445 C C . HIS A 1 274 ? 56.045 68.410 33.896 1.00 85.62 271 HIS A C 1
ATOM 1446 O O . HIS A 1 274 ? 56.469 68.430 35.056 1.00 78.81 271 HIS A O 1
ATOM 1453 N N . THR A 1 275 ? 55.611 69.499 33.270 1.00 86.49 272 THR A N 1
ATOM 1454 C CA . THR A 1 275 ? 55.499 70.784 33.940 1.00 84.69 272 THR A CA 1
ATOM 1455 C C . THR A 1 275 ? 54.133 71.007 34.570 1.00 78.50 272 THR A C 1
ATOM 1456 O O . THR A 1 275 ? 53.991 71.903 35.410 1.00 72.37 272 THR A O 1
ATOM 1460 N N . VAL A 1 276 ? 53.130 70.226 34.181 1.00 82.77 273 VAL A N 1
ATOM 1461 C CA . VAL A 1 276 ? 51.763 70.426 34.657 1.00 87.91 273 VAL A CA 1
ATOM 1462 C C . VAL A 1 276 ? 51.256 69.152 35.325 1.00 75.69 273 VAL A C 1
ATOM 1463 O O . VAL A 1 276 ? 51.632 68.040 34.925 1.00 79.88 273 VAL A O 1
ATOM 1467 N N . PRO A 1 277 ? 50.422 69.268 36.353 1.00 77.42 274 PRO A N 1
ATOM 1468 C CA . PRO A 1 277 ? 49.948 68.073 37.054 1.00 77.01 274 PRO A CA 1
ATOM 1469 C C . PRO A 1 277 ? 48.999 67.251 36.198 1.00 60.10 274 PRO A C 1
ATOM 1470 O O . PRO A 1 277 ? 48.312 67.767 35.315 1.00 68.23 274 PRO A O 1
ATOM 1474 N N . ARG A 1 278 ? 48.971 65.947 36.478 1.00 50.45 275 ARG A N 1
ATOM 1475 C CA . ARG A 1 278 ? 48.039 65.064 35.786 1.00 59.25 275 ARG A CA 1
ATOM 1476 C C . ARG A 1 278 ? 46.598 65.354 36.192 1.00 59.48 275 ARG A C 1
ATOM 1477 O O . ARG A 1 278 ? 45.704 65.385 35.339 1.00 66.10 275 ARG A O 1
ATOM 1485 N N . TYR A 1 279 ? 46.348 65.565 37.485 1.00 57.61 276 TYR A N 1
ATOM 1486 C CA . TYR A 1 279 ? 45.007 65.858 37.972 1.00 56.38 276 TYR A CA 1
ATOM 1487 C C . TYR A 1 279 ? 45.008 67.104 38.842 1.00 54.51 276 TYR A C 1
ATOM 1488 O O . TYR A 1 279 ? 45.913 67.311 39.655 1.00 64.21 276 TYR A O 1
ATOM 1497 N N . LYS A 1 280 ? 43.980 67.924 38.659 1.00 51.73 277 LYS A N 1
ATOM 1498 C CA . LYS A 1 280 ? 43.663 69.031 39.548 1.00 63.95 277 LYS A CA 1
ATOM 1499 C C . LYS A 1 280 ? 42.222 68.841 39.993 1.00 61.96 277 LYS A C 1
ATOM 1500 O O . LYS A 1 280 ? 41.365 68.505 39.176 1.00 80.13 277 LYS A O 1
ATOM 1506 N N . ALA A 1 281 ? 41.948 69.022 41.277 1.00 55.55 278 ALA A N 1
ATOM 1507 C CA . ALA A 1 281 ? 40.573 68.895 41.737 1.00 58.06 278 ALA A CA 1
ATOM 1508 C C . ALA A 1 281 ? 40.290 69.973 42.766 1.00 52.91 278 ALA A C 1
ATOM 1509 O O . ALA A 1 281 ? 41.095 70.200 43.674 1.00 57.80 278 ALA A O 1
ATOM 1511 N N . ASN A 1 282 ? 39.168 70.665 42.590 1.00 56.85 279 ASN A N 1
ATOM 1512 C CA . ASN A 1 282 ? 38.700 71.667 43.544 1.00 65.38 279 ASN A CA 1
ATOM 1513 C C . ASN A 1 282 ? 37.274 71.303 43.934 1.00 78.72 279 ASN A C 1
ATOM 1514 O O . ASN A 1 282 ? 36.323 71.609 43.207 1.00 75.34 279 ASN A O 1
ATOM 1519 N N . LEU A 1 283 ? 37.134 70.654 45.085 1.00 81.25 280 LEU A N 1
ATOM 1520 C CA . LEU A 1 283 ? 35.845 70.177 45.554 1.00 83.37 280 LEU A CA 1
ATOM 1521 C C . LEU A 1 283 ? 35.376 71.014 46.737 1.00 64.47 280 LEU A C 1
ATOM 1522 O O . LEU A 1 283 ? 36.176 71.454 47.568 1.00 60.34 280 LEU A O 1
ATOM 1527 N N . LEU A 1 284 ? 34.142 71.472 46.682 1.00 68.25 281 LEU A N 1
ATOM 1528 C CA . LEU A 1 284 ? 33.596 72.324 47.714 1.00 71.17 281 LEU A CA 1
ATOM 1529 C C . LEU A 1 284 ? 32.561 71.446 48.267 1.00 90.58 281 LEU A C 1
ATOM 1530 O O . LEU A 1 284 ? 31.633 71.149 47.578 1.00 102.68 281 LEU A O 1
ATOM 1535 N N . PHE A 1 285 ? 32.641 71.121 49.540 1.00 87.24 282 PHE A N 1
ATOM 1536 C CA . PHE A 1 285 ? 31.663 70.249 50.140 1.00 90.83 282 PHE A CA 1
ATOM 1537 C C . PHE A 1 285 ? 31.000 70.983 51.274 1.00 108.83 282 PHE A C 1
ATOM 1538 O O . PHE A 1 285 ? 31.553 71.920 51.817 1.00 115.34 282 PHE A O 1
ATOM 1546 N N . ASP A 1 286 ? 29.786 70.586 51.624 1.00 118.38 283 ASP A N 1
ATOM 1547 C CA . ASP A 1 286 ? 29.110 71.286 52.699 1.00 130.84 283 ASP A CA 1
ATOM 1548 C C . ASP A 1 286 ? 28.757 70.420 53.896 1.00 137.32 283 ASP A C 1
ATOM 1549 O O . ASP A 1 286 ? 28.097 69.390 53.766 1.00 148.92 283 ASP A O 1
ATOM 1554 N N . GLU A 1 287 ? 29.208 70.855 55.067 1.00 132.53 284 GLU A N 1
ATOM 1555 C CA . GLU A 1 287 ? 28.871 70.176 56.308 1.00 127.45 284 GLU A CA 1
ATOM 1556 C C . GLU A 1 287 ? 29.108 68.684 56.437 1.00 118.19 284 GLU A C 1
ATOM 1557 O O . GLU A 1 287 ? 28.172 67.946 56.660 1.00 121.06 284 GLU A O 1
ATOM 1563 N N . ILE A 1 288 ? 30.324 68.220 56.230 1.00 107.76 285 ILE A N 1
ATOM 1564 C CA . ILE A 1 288 ? 30.591 66.807 56.393 1.00 90.96 285 ILE A CA 1
ATOM 1565 C C . ILE A 1 288 ? 30.452 66.392 57.845 1.00 88.88 285 ILE A C 1
ATOM 1566 O O . ILE A 1 288 ? 30.981 67.047 58.709 1.00 91.69 285 ILE A O 1
ATOM 1571 N N . GLY A 1 289 ? 29.766 65.293 58.116 1.00 84.68 286 GLY A N 1
ATOM 1572 C CA . GLY A 1 289 ? 29.654 64.797 59.468 1.00 80.45 286 GLY A CA 1
ATOM 1573 C C . GLY A 1 289 ? 30.111 63.361 59.484 1.00 90.60 286 GLY A C 1
ATOM 1574 O O . GLY A 1 289 ? 29.573 62.584 58.734 1.00 92.80 286 GLY A O 1
ATOM 1575 N N . VAL A 1 290 ? 31.049 62.977 60.347 1.00 87.29 287 VAL A N 1
ATOM 1576 C CA . VAL A 1 290 ? 31.523 61.604 60.330 1.00 85.68 287 VAL A CA 1
ATOM 1577 C C . VAL A 1 290 ? 31.264 61.011 61.685 1.00 84.09 287 VAL A C 1
ATOM 1578 O O . VAL A 1 290 ? 31.566 61.612 62.658 1.00 83.71 287 VAL A O 1
ATOM 1582 N N . VAL A 1 291 ? 30.683 59.836 61.766 1.00 85.60 288 VAL A N 1
ATOM 1583 C CA . VAL A 1 291 ? 30.414 59.285 63.069 1.00 80.88 288 VAL A CA 1
ATOM 1584 C C . VAL A 1 291 ? 31.078 57.947 63.303 1.00 86.28 288 VAL A C 1
ATOM 1585 O O . VAL A 1 291 ? 31.067 57.089 62.481 1.00 103.14 288 VAL A O 1
ATOM 1589 N N . LEU A 1 292 ? 31.699 57.766 64.433 1.00 80.52 289 LEU A N 1
ATOM 1590 C CA . LEU A 1 292 ? 32.280 56.468 64.732 1.00 84.34 289 LEU A CA 1
ATOM 1591 C C . LEU A 1 292 ? 31.669 55.947 66.024 1.00 87.62 289 LEU A C 1
ATOM 1592 O O . LEU A 1 292 ? 31.246 56.725 66.883 1.00 102.87 289 LEU A O 1
ATOM 1597 N N . ASP A 1 293 ? 31.622 54.624 66.160 1.00 77.42 290 ASP A N 1
ATOM 1598 C CA . ASP A 1 293 ? 31.144 54.001 67.386 1.00 84.57 290 ASP A CA 1
ATOM 1599 C C . ASP A 1 293 ? 32.200 53.029 67.906 1.00 83.81 290 ASP A C 1
ATOM 1600 O O . ASP A 1 293 ? 33.271 52.865 67.315 1.00 68.18 290 ASP A O 1
ATOM 1605 N N . ASP A 1 294 ? 31.887 52.378 69.028 1.00 94.96 291 ASP A N 1
ATOM 1606 C CA . ASP A 1 294 ? 32.886 51.563 69.713 1.00 108.09 291 ASP A CA 1
ATOM 1607 C C . ASP A 1 294 ? 33.207 50.292 68.934 1.00 107.17 291 ASP A C 1
ATOM 1608 O O . ASP A 1 294 ? 34.353 49.828 68.942 1.00 113.83 291 ASP A O 1
ATOM 1613 N N . GLN A 1 295 ? 32.212 49.710 68.261 1.00 105.71 292 GLN A N 1
ATOM 1614 C CA . GLN A 1 295 ? 32.485 48.575 67.385 1.00 109.49 292 GLN A CA 1
ATOM 1615 C C . GLN A 1 295 ? 33.351 48.999 66.205 1.00 107.33 292 GLN A C 1
ATOM 1616 O O . GLN A 1 295 ? 34.380 48.375 65.917 1.00 107.83 292 GLN A O 1
ATOM 1618 N N . GLN A 1 296 ? 32.949 50.071 65.515 1.00 96.17 293 GLN A N 1
ATOM 1619 C CA . GLN A 1 296 ? 33.723 50.567 64.381 1.00 76.08 293 GLN A CA 1
ATOM 1620 C C . GLN A 1 296 ? 35.109 51.028 64.814 1.00 77.39 293 GLN A C 1
ATOM 1621 O O . GLN A 1 296 ? 36.094 50.800 64.104 1.00 81.01 293 GLN A O 1
ATOM 1627 N N . TYR A 1 297 ? 35.204 51.690 65.970 1.00 79.42 294 TYR A N 1
ATOM 1628 C CA . TYR A 1 297 ? 36.510 52.089 66.484 1.00 81.38 294 TYR A CA 1
ATOM 1629 C C . TYR A 1 297 ? 37.367 50.873 66.808 1.00 87.25 294 TYR A C 1
ATOM 1630 O O . TYR A 1 297 ? 38.590 50.897 66.625 1.00 87.80 294 TYR A O 1
ATOM 1639 N N . ARG A 1 298 ? 36.764 49.813 67.300 1.00 91.11 295 ARG A N 1
ATOM 1640 C CA . ARG A 1 298 ? 37.539 48.618 67.557 1.00 99.34 295 ARG A CA 1
ATOM 1641 C C . ARG A 1 298 ? 38.033 47.951 66.285 1.00 99.93 295 ARG A C 1
ATOM 1642 O O . ARG A 1 298 ? 39.156 47.490 66.220 1.00 109.72 295 ARG A O 1
ATOM 1650 N N . ASP A 1 299 ? 37.185 47.901 65.270 1.00 87.56 296 ASP A N 1
ATOM 1651 C CA . ASP A 1 299 ? 37.544 47.251 64.017 1.00 85.54 296 ASP A CA 1
ATOM 1652 C C . ASP A 1 299 ? 38.228 48.188 63.029 1.00 86.49 296 ASP A C 1
ATOM 1653 O O . ASP A 1 299 ? 38.476 47.783 61.890 1.00 88.79 296 ASP A O 1
ATOM 1658 N N . ALA A 1 300 ? 38.534 49.424 63.430 1.00 83.16 297 ALA A N 1
ATOM 1659 C CA . ALA A 1 300 ? 39.053 50.403 62.479 1.00 72.07 297 ALA A CA 1
ATOM 1660 C C . ALA A 1 300 ? 40.389 49.959 61.899 1.00 68.45 297 ALA A C 1
ATOM 1661 O O . ALA A 1 300 ? 40.636 50.113 60.696 1.00 66.08 297 ALA A O 1
ATOM 1663 N N . LEU A 1 301 ? 41.261 49.401 62.737 1.00 75.50 298 LEU A N 1
ATOM 1664 C CA . LEU A 1 301 ? 42.561 48.959 62.247 1.00 86.70 298 LEU A CA 1
ATOM 1665 C C . LEU A 1 301 ? 42.405 47.784 61.287 1.00 90.96 298 LEU A C 1
ATOM 1666 O O . LEU A 1 301 ? 43.047 47.743 60.224 1.00 87.48 298 LEU A O 1
ATOM 1687 N N . VAL A 1 304 ? 41.471 49.193 58.056 1.00 82.19 301 VAL A N 1
ATOM 1688 C CA . VAL A 1 304 ? 42.651 49.682 57.347 1.00 73.95 301 VAL A CA 1
ATOM 1689 C C . VAL A 1 304 ? 43.313 48.537 56.590 1.00 65.62 301 VAL A C 1
ATOM 1690 O O . VAL A 1 304 ? 43.670 48.666 55.409 1.00 75.86 301 VAL A O 1
ATOM 1694 N N . ASP A 1 305 ? 43.459 47.386 57.258 1.00 65.64 302 ASP A N 1
ATOM 1695 C CA . ASP A 1 305 ? 43.970 46.202 56.570 1.00 73.48 302 ASP A CA 1
ATOM 1696 C C . ASP A 1 305 ? 43.102 45.841 55.366 1.00 71.49 302 ASP A C 1
ATOM 1697 O O . ASP A 1 305 ? 43.622 45.522 54.286 1.00 70.33 302 ASP A O 1
ATOM 1702 N N . LEU A 1 306 ? 41.777 45.897 55.532 1.00 76.28 303 LEU A N 1
ATOM 1703 C CA . LEU A 1 306 ? 40.855 45.584 54.444 1.00 79.78 303 LEU A CA 1
ATOM 1704 C C . LEU A 1 306 ? 41.119 46.460 53.222 1.00 80.36 303 LEU A C 1
ATOM 1705 O O . LEU A 1 306 ? 41.328 45.957 52.111 1.00 89.89 303 LEU A O 1
ATOM 1710 N N . PHE A 1 307 ? 41.112 47.783 53.413 1.00 79.97 304 PHE A N 1
ATOM 1711 C CA . PHE A 1 307 ? 41.255 48.694 52.280 1.00 79.34 304 PHE A CA 1
ATOM 1712 C C . PHE A 1 307 ? 42.622 48.567 51.623 1.00 72.34 304 PHE A C 1
ATOM 1713 O O . PHE A 1 307 ? 42.720 48.571 50.386 1.00 74.39 304 PHE A O 1
ATOM 1721 N N . HIS A 1 308 ? 43.693 48.452 52.423 1.00 70.77 305 HIS A N 1
ATOM 1722 C CA . HIS A 1 308 ? 44.986 48.153 51.811 1.00 75.21 305 HIS A CA 1
ATOM 1723 C C . HIS A 1 308 ? 44.880 46.923 50.929 1.00 79.08 305 HIS A C 1
ATOM 1724 O O . HIS A 1 308 ? 45.457 46.880 49.836 1.00 79.66 305 HIS A O 1
ATOM 1731 N N . TYR A 1 309 ? 44.133 45.925 51.355 1.00 85.88 306 TYR A N 1
ATOM 1732 C CA . TYR A 1 309 ? 43.988 44.731 50.542 1.00 75.75 306 TYR A CA 1
ATOM 1733 C C . TYR A 1 309 ? 43.288 44.965 49.218 1.00 79.45 306 TYR A C 1
ATOM 1734 O O . TYR A 1 309 ? 43.706 44.434 48.214 1.00 98.43 306 TYR A O 1
ATOM 1743 N N . PHE A 1 310 ? 42.223 45.745 49.194 1.00 73.19 307 PHE A N 1
ATOM 1744 C CA . PHE A 1 310 ? 41.553 45.970 47.937 1.00 83.00 307 PHE A CA 1
ATOM 1745 C C . PHE A 1 310 ? 42.464 46.662 46.987 1.00 74.42 307 PHE A C 1
ATOM 1746 O O . PHE A 1 310 ? 42.637 46.253 45.872 1.00 64.25 307 PHE A O 1
ATOM 1754 N N . ILE A 1 311 ? 43.091 47.706 47.464 1.00 71.89 308 ILE A N 1
ATOM 1755 C CA . ILE A 1 311 ? 43.972 48.470 46.635 1.00 60.60 308 ILE A CA 1
ATOM 1756 C C . ILE A 1 311 ? 45.218 47.746 46.206 1.00 59.95 308 ILE A C 1
ATOM 1757 O O . ILE A 1 311 ? 45.670 47.926 45.107 1.00 73.03 308 ILE A O 1
ATOM 1762 N N . ARG A 1 312 ? 45.794 46.924 47.062 1.00 54.23 309 ARG A N 1
ATOM 1763 C CA . ARG A 1 3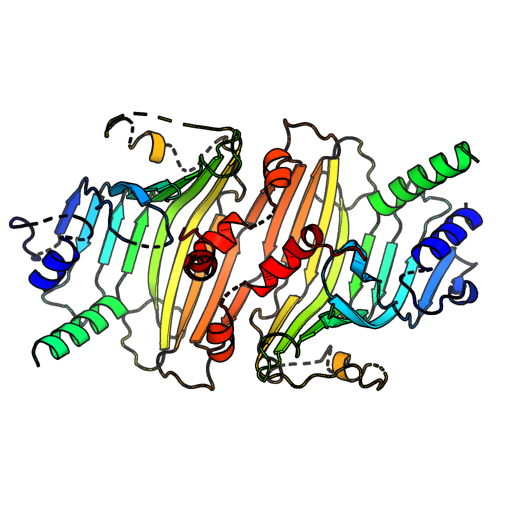12 ? 47.058 46.282 46.727 1.00 62.28 309 ARG A CA 1
ATOM 1764 C C . ARG A 1 312 ? 47.138 44.779 46.722 1.00 63.97 309 ARG A C 1
ATOM 1765 O O . ARG A 1 312 ? 48.153 44.230 47.065 1.00 64.23 309 ARG A O 1
ATOM 1773 N N . HIS A 1 313 ? 46.085 44.118 46.311 1.00 64.19 310 HIS A N 1
ATOM 1774 C CA . HIS A 1 313 ? 46.026 42.676 46.352 1.00 68.03 310 HIS A CA 1
ATOM 1775 C C . HIS A 1 313 ? 47.133 41.878 45.662 1.00 74.96 310 HIS A C 1
ATOM 1776 O O . HIS A 1 313 ? 47.610 40.901 46.183 1.00 83.51 310 HIS A O 1
ATOM 1783 N N . GLN A 1 314 ? 47.561 42.278 44.493 1.00 78.01 311 GLN A N 1
ATOM 1784 C CA . GLN A 1 314 ? 48.592 41.514 43.798 1.00 80.61 311 GLN A CA 1
ATOM 1785 C C . GLN A 1 314 ? 49.855 41.345 44.636 1.00 74.69 311 GLN A C 1
ATOM 1786 O O . GLN A 1 314 ? 50.524 40.311 44.536 1.00 75.81 311 GLN A O 1
ATOM 1792 N N . GLU A 1 315 ? 50.202 42.337 45.459 1.00 66.14 312 GLU A N 1
ATOM 1793 C CA . GLU A 1 315 ? 51.374 42.194 46.314 1.00 76.17 312 GLU A CA 1
ATOM 1794 C C . GLU A 1 315 ? 51.171 41.097 47.350 1.00 72.64 312 GLU A C 1
ATOM 1795 O O . GLU A 1 315 ? 52.129 40.424 47.749 1.00 64.89 312 GLU A O 1
ATOM 1801 N N . TYR A 1 316 ? 49.929 40.898 47.787 1.00 75.44 313 TYR A N 1
ATOM 1802 C CA . TYR A 1 316 ? 49.580 39.820 48.707 1.00 75.77 313 TYR A CA 1
ATOM 1803 C C . TYR A 1 316 ? 49.569 38.453 48.037 1.00 87.04 313 TYR A C 1
ATOM 1804 O O . TYR A 1 316 ? 49.560 37.435 48.738 1.00 99.42 313 TYR A O 1
ATOM 1813 N N . LYS A 1 317 ? 49.576 38.404 46.701 1.00 86.83 314 LYS A N 1
ATOM 1814 C CA . LYS A 1 317 ? 49.332 37.143 46.004 1.00 94.07 314 LYS A CA 1
ATOM 1815 C C . LYS A 1 317 ? 50.438 36.131 46.269 1.00 94.68 314 LYS A C 1
ATOM 1816 O O . LYS A 1 317 ? 50.167 34.935 46.421 1.00 97.44 314 LYS A O 1
ATOM 1818 N N . LYS A 1 318 ? 51.693 36.593 46.336 1.00 86.62 315 LYS A N 1
ATOM 1819 C CA . LYS A 1 318 ? 52.812 35.669 46.501 1.00 82.72 315 LYS A CA 1
ATOM 1820 C C . LYS A 1 318 ? 52.703 34.873 47.791 1.00 78.80 315 LYS A C 1
ATOM 1821 O O . LYS A 1 318 ? 53.180 33.735 47.860 1.00 99.75 315 LYS A O 1
ATOM 1827 N N . PHE A 1 319 ? 52.074 35.445 48.816 1.00 82.55 316 PHE A N 1
ATOM 1828 C CA . PHE A 1 319 ? 52.017 34.820 50.128 1.00 85.77 316 PHE A CA 1
ATOM 1829 C C . PHE A 1 319 ? 50.965 33.726 50.225 1.00 94.29 316 PHE A C 1
ATOM 1830 O O . PHE A 1 319 ? 50.969 32.973 51.205 1.00 100.76 316 PHE A O 1
ATOM 1838 N N . GLN A 1 320 ? 50.063 33.646 49.269 1.00 96.75 317 GLN A N 1
ATOM 1839 C CA . GLN A 1 320 ? 49.097 32.581 49.326 1.00 101.35 317 GLN A CA 1
ATOM 1840 C C . GLN A 1 320 ? 49.903 31.349 49.013 1.00 107.39 317 GLN A C 1
ATOM 1841 O O . GLN A 1 320 ? 50.767 31.365 48.159 1.00 106.36 317 GLN A O 1
ATOM 1847 N N . PRO A 1 321 ? 49.605 30.263 49.701 1.00 120.55 318 PRO A N 1
ATOM 1848 C CA . PRO A 1 321 ? 50.304 28.981 49.674 1.00 135.54 318 PRO A CA 1
ATOM 1849 C C . PRO A 1 321 ? 50.347 28.187 48.391 1.00 145.86 318 PRO A C 1
ATOM 1850 O O . PRO A 1 321 ? 49.362 28.062 47.680 1.00 148.05 318 PRO A O 1
ATOM 1854 N N . LYS A 1 322 ? 51.528 27.640 48.133 1.00 152.87 319 LYS A N 1
ATOM 1855 C CA . LYS A 1 322 ? 51.791 26.792 46.989 1.00 148.56 319 LYS A CA 1
ATOM 1856 C C . LYS A 1 322 ? 52.566 25.574 47.463 1.00 146.29 319 LYS A C 1
ATOM 1857 O O . LYS A 1 322 ? 53.750 25.449 47.175 1.00 149.23 319 LYS A O 1
ATOM 1859 N N . GLY A 1 323 ? 51.900 24.675 48.180 1.00 152.35 320 GLY A N 1
ATOM 1860 C CA . GLY A 1 323 ? 52.547 23.484 48.701 1.00 144.24 320 GLY A CA 1
ATOM 1861 C C . GLY A 1 323 ? 52.872 22.413 47.675 1.00 120.85 320 GLY A C 1
ATOM 1862 O O . GLY A 1 323 ? 53.094 21.251 48.022 1.00 125.68 320 GLY A O 1
ATOM 1863 N N . LEU B 1 2 ? 48.654 74.974 95.248 1.00 82.37 2 LEU B N 1
ATOM 1864 C CA . LEU B 1 2 ? 48.534 74.317 93.948 1.00 85.93 2 LEU B CA 1
ATOM 1865 C C . LEU B 1 2 ? 49.708 74.627 93.028 1.00 81.07 2 LEU B C 1
ATOM 1866 O O . LEU B 1 2 ? 49.997 73.849 92.113 1.00 76.66 2 LEU B O 1
ATOM 1871 N N . GLU B 1 3 ? 50.387 75.755 93.245 1.00 84.95 3 GLU B N 1
ATOM 1872 C CA . GLU B 1 3 ? 51.440 76.186 92.329 1.00 75.54 3 GLU B CA 1
ATOM 1873 C C . GLU B 1 3 ? 52.567 75.158 92.251 1.00 70.36 3 GLU B C 1
ATOM 1874 O O . GLU B 1 3 ? 53.033 74.809 91.158 1.00 62.14 3 GLU B O 1
ATOM 1880 N N . GLY B 1 4 ? 53.010 74.653 93.404 1.00 78.12 4 GLY B N 1
ATOM 1881 C CA . GLY B 1 4 ? 54.123 73.715 93.411 1.00 82.09 4 GLY B CA 1
ATOM 1882 C C . GLY B 1 4 ? 53.794 72.402 92.725 1.00 79.67 4 GLY B C 1
ATOM 1883 O O . GLY B 1 4 ? 54.583 71.892 91.921 1.00 73.76 4 GLY B O 1
ATOM 1884 N N . LEU B 1 5 ? 52.626 71.833 93.036 1.00 86.54 5 LEU B N 1
ATOM 1885 C CA . LEU B 1 5 ? 52.222 70.573 92.418 1.00 87.21 5 LEU B CA 1
ATOM 1886 C C . LEU B 1 5 ? 52.152 70.707 90.903 1.00 85.63 5 LEU B C 1
ATOM 1887 O O . LEU B 1 5 ? 52.749 69.909 90.167 1.00 91.14 5 LEU B O 1
ATOM 1892 N N . VAL B 1 6 ? 51.419 71.714 90.421 1.00 81.06 6 VAL B N 1
ATOM 1893 C CA . VAL B 1 6 ? 51.281 71.914 88.981 1.00 74.78 6 VAL B CA 1
ATOM 1894 C C . VAL B 1 6 ? 52.645 72.131 88.342 1.00 63.73 6 VAL B C 1
ATOM 1895 O O . VAL B 1 6 ? 52.919 71.629 87.245 1.00 67.17 6 VAL B O 1
ATOM 1899 N N . ALA B 1 7 ? 53.526 72.869 89.021 1.00 63.13 7 ALA B N 1
ATOM 1900 C CA . ALA B 1 7 ? 54.868 73.086 88.491 1.00 58.01 7 ALA B CA 1
ATOM 1901 C C . ALA B 1 7 ? 55.608 71.764 88.314 1.00 67.71 7 ALA B C 1
ATOM 1902 O O . ALA B 1 7 ? 56.183 71.496 87.249 1.00 79.91 7 ALA B O 1
ATOM 1904 N N . GLY B 1 8 ? 55.581 70.909 89.340 1.00 59.09 8 GLY B N 1
ATOM 1905 C CA . GLY B 1 8 ? 56.244 69.616 89.232 1.00 63.31 8 GLY B CA 1
ATOM 1906 C C . GLY B 1 8 ? 55.676 68.745 88.126 1.00 61.68 8 GLY B C 1
ATOM 1907 O O . GLY B 1 8 ? 56.426 68.126 87.363 1.00 61.33 8 GLY B O 1
ATOM 1908 N N . LEU B 1 9 ? 54.345 68.673 88.032 1.00 57.13 9 LEU B N 1
ATOM 1909 C CA . LEU B 1 9 ? 53.716 67.944 86.934 1.00 66.37 9 LEU B CA 1
ATOM 1910 C C . LEU B 1 9 ? 54.189 68.475 85.586 1.00 79.59 9 LEU B C 1
ATOM 1911 O O . LEU B 1 9 ? 54.500 67.705 84.669 1.00 87.85 9 LEU B O 1
ATOM 1916 N N . LEU B 1 10 ? 54.256 69.803 85.460 1.00 80.02 10 LEU B N 1
ATOM 1917 C CA . LEU B 1 10 ? 54.772 70.419 84.245 1.00 73.97 10 LEU B CA 1
ATOM 1918 C C . LEU B 1 10 ? 56.183 69.946 83.940 1.00 67.99 10 LEU B C 1
ATOM 1919 O O . LEU B 1 10 ? 56.531 69.715 82.776 1.00 66.24 10 LEU B O 1
ATOM 1924 N N . ASN B 1 11 ? 57.015 69.799 84.972 1.00 62.37 11 ASN B N 1
ATOM 1925 C CA . ASN B 1 11 ? 58.374 69.322 84.736 1.00 68.89 11 ASN B CA 1
ATOM 1926 C C . ASN B 1 11 ? 58.407 67.849 84.344 1.00 72.43 11 ASN B C 1
ATOM 1927 O O . ASN B 1 11 ? 59.302 67.435 83.598 1.00 70.89 11 ASN B O 1
ATOM 1932 N N . ARG B 1 12 ? 57.461 67.038 84.827 1.00 75.41 12 ARG B N 1
ATOM 1933 C CA . ARG B 1 12 ? 57.367 65.666 84.326 1.00 81.63 12 ARG B CA 1
ATOM 1934 C C . ARG B 1 12 ? 57.004 65.652 82.847 1.00 86.39 12 ARG B C 1
ATOM 1935 O O . ARG B 1 12 ? 57.742 65.107 82.013 1.00 94.60 12 ARG B O 1
ATOM 1943 N N . PHE B 1 13 ? 55.850 66.240 82.516 1.00 77.41 13 PHE B N 1
ATOM 1944 C CA . PHE B 1 13 ? 55.360 66.266 81.142 1.00 72.69 13 PHE B CA 1
ATOM 1945 C C . PHE B 1 13 ? 56.397 66.830 80.183 1.00 78.30 13 PHE B C 1
ATOM 1946 O O . PHE B 1 13 ? 56.717 66.217 79.158 1.00 81.78 13 PHE B O 1
ATOM 1954 N N . LEU B 1 14 ? 56.919 68.016 80.495 1.00 84.27 14 LEU B N 1
ATOM 1955 C CA . LEU B 1 14 ? 57.998 68.589 79.700 1.00 72.75 14 LEU B CA 1
ATOM 1956 C C . LEU B 1 14 ? 59.164 67.614 79.596 1.00 67.84 14 LEU B C 1
ATOM 1957 O O . LEU B 1 14 ? 59.578 67.243 78.494 1.00 69.78 14 LEU B O 1
ATOM 1962 N N . GLY B 1 15 ? 59.659 67.139 80.742 1.00 68.21 15 GLY B N 1
ATOM 1963 C CA . GLY B 1 15 ? 60.809 66.250 80.749 1.00 71.99 15 GLY B CA 1
ATOM 1964 C C . GLY B 1 15 ? 60.670 65.041 79.845 1.00 74.53 15 GLY B C 1
ATOM 1965 O O . GLY B 1 15 ? 61.668 64.543 79.314 1.00 72.76 15 GLY B O 1
ATOM 1974 N N . TYR B 1 17 ? 59.126 64.936 76.802 1.00 80.72 17 TYR B N 1
ATOM 1975 C CA . TYR B 1 17 ? 59.405 65.316 75.430 1.00 67.11 17 TYR B CA 1
ATOM 1976 C C . TYR B 1 17 ? 60.544 66.239 75.118 1.00 61.13 17 TYR B C 1
ATOM 1977 O O . TYR B 1 17 ? 60.930 66.319 73.995 1.00 56.24 17 TYR B O 1
ATOM 1986 N N . VAL B 1 18 ? 61.128 66.904 76.086 1.00 57.37 18 VAL B N 1
ATOM 1987 C CA . VAL B 1 18 ? 62.131 67.891 75.743 1.00 57.93 18 VAL B CA 1
ATOM 1988 C C . VAL B 1 18 ? 63.556 67.489 75.985 1.00 67.62 18 VAL B C 1
ATOM 1989 O O . VAL B 1 18 ? 63.905 67.024 77.042 1.00 85.66 18 VAL B O 1
ATOM 1993 N N . LYS B 1 19 ? 64.381 67.674 74.975 1.00 63.80 19 LYS B N 1
ATOM 1994 C CA . LYS B 1 19 ? 65.775 67.335 75.054 1.00 76.03 19 LYS B CA 1
ATOM 1995 C C . LYS B 1 19 ? 66.440 68.227 76.047 1.00 75.19 19 LYS B C 1
ATOM 1996 O O . LYS B 1 19 ? 66.180 69.403 76.045 1.00 80.82 19 LYS B O 1
ATOM 2002 N N . ASN B 1 20 ? 67.272 67.667 76.910 1.00 70.34 20 ASN B N 1
ATOM 2003 C CA . ASN B 1 20 ? 68.030 68.442 77.870 1.00 75.49 20 ASN B CA 1
ATOM 2004 C C . ASN B 1 20 ? 67.209 69.393 78.686 1.00 74.27 20 ASN B C 1
ATOM 2005 O O . ASN B 1 20 ? 67.570 70.532 78.833 1.00 65.05 20 ASN B O 1
ATOM 2010 N N . PHE B 1 21 ? 66.089 68.945 79.196 1.00 69.87 21 PHE B N 1
ATOM 2011 C CA . PHE B 1 21 ? 65.260 69.817 79.978 1.00 68.19 21 PHE B CA 1
ATOM 2012 C C . PHE B 1 21 ? 65.919 70.214 81.274 1.00 77.73 21 PHE B C 1
ATOM 2013 O O . PHE B 1 21 ? 66.648 69.454 81.855 1.00 81.61 21 PHE B O 1
ATOM 2021 N N . ASP B 1 22 ? 65.677 71.445 81.685 1.00 81.08 22 ASP B N 1
ATOM 2022 C CA . ASP B 1 22 ? 66.122 72.021 82.938 1.00 79.83 22 ASP B CA 1
ATOM 2023 C C . ASP B 1 22 ? 64.885 72.672 83.544 1.00 85.31 22 ASP B C 1
ATOM 2024 O O . ASP B 1 22 ? 64.186 73.429 82.844 1.00 90.31 22 ASP B O 1
ATOM 2029 N N . PRO B 1 23 ? 64.549 72.393 84.807 1.00 88.34 23 PRO B N 1
ATOM 2030 C CA . PRO B 1 23 ? 63.470 73.159 85.447 1.00 85.36 23 PRO B CA 1
ATOM 2031 C C . PRO B 1 23 ? 63.703 74.653 85.428 1.00 84.06 23 PRO B C 1
ATOM 2032 O O . PRO B 1 23 ? 62.739 75.421 85.548 1.00 88.27 23 PRO B O 1
ATOM 2036 N N . LYS B 1 24 ? 64.950 75.097 85.257 1.00 83.10 24 LYS B N 1
ATOM 2037 C CA . LYS B 1 24 ? 65.250 76.524 85.157 1.00 82.46 24 LYS B CA 1
ATOM 2038 C C . LYS B 1 24 ? 64.737 77.146 83.867 1.00 80.43 24 LYS B C 1
ATOM 2039 O O . LYS B 1 24 ? 64.728 78.374 83.757 1.00 83.98 24 LYS B O 1
ATOM 2045 N N . GLN B 1 25 ? 64.311 76.336 82.894 1.00 84.63 25 GLN B N 1
ATOM 2046 C CA . GLN B 1 25 ? 63.925 76.887 81.598 1.00 85.37 25 GLN B CA 1
ATOM 2047 C C . GLN B 1 25 ? 62.624 77.673 81.690 1.00 81.58 25 GLN B C 1
ATOM 2048 O O . GLN B 1 25 ? 62.469 78.699 81.018 1.00 94.96 25 GLN B O 1
ATOM 2054 N N . LEU B 1 26 ? 61.677 77.210 82.503 1.00 71.25 26 LEU B N 1
ATOM 2055 C CA . LEU B 1 26 ? 60.426 77.939 82.649 1.00 70.23 26 LEU B CA 1
ATOM 2056 C C . LEU B 1 26 ? 60.678 79.280 83.320 1.00 83.21 26 LEU B C 1
ATOM 2057 O O . LEU B 1 26 ? 61.375 79.363 84.336 1.00 95.93 26 LEU B O 1
ATOM 2062 N N . LYS B 1 27 ? 60.120 80.332 82.737 1.00 80.48 27 LYS B N 1
ATOM 2063 C CA . LYS B 1 27 ? 60.174 81.665 83.310 1.00 74.59 27 LYS B CA 1
ATOM 2064 C C . LYS B 1 27 ? 58.783 82.014 83.807 1.00 82.82 27 LYS B C 1
ATOM 2065 O O . LYS B 1 27 ? 57.830 82.057 83.0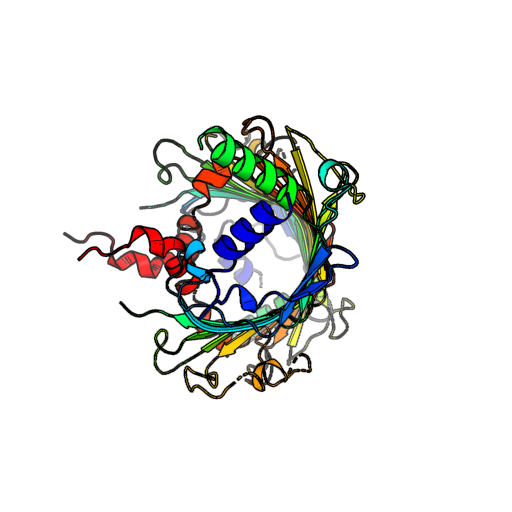21 1.00 85.00 27 LYS B O 1
ATOM 2071 N N . TRP B 1 28 ? 58.665 82.235 85.109 1.00 78.44 28 TRP B N 1
ATOM 2072 C CA . TRP B 1 28 ? 57.392 82.564 85.721 1.00 62.48 28 TRP B CA 1
ATOM 2073 C C . TRP B 1 28 ? 57.257 84.070 85.874 1.00 64.52 28 TRP B C 1
ATOM 2074 O O . TRP B 1 28 ? 58.237 84.785 86.091 1.00 77.23 28 TRP B O 1
ATOM 2085 N N . GLU B 1 29 ? 56.026 84.539 85.747 1.00 67.21 29 GLU B N 1
ATOM 2086 C CA . GLU B 1 29 ? 55.666 85.909 86.073 1.00 76.24 29 GLU B CA 1
ATOM 2087 C C . GLU B 1 29 ? 54.919 85.859 87.399 1.00 78.80 29 GLU B C 1
ATOM 2088 O O . GLU B 1 29 ? 53.779 85.387 87.455 1.00 82.53 29 GLU B O 1
ATOM 2094 N N . VAL B 1 30 ? 55.571 86.317 88.472 1.00 69.97 30 VAL B N 1
ATOM 2095 C CA . VAL B 1 30 ? 54.936 86.274 89.784 1.00 71.29 30 VAL B CA 1
ATOM 2096 C C . VAL B 1 30 ? 53.712 87.169 89.826 1.00 72.60 30 VAL B C 1
ATOM 2097 O O . VAL B 1 30 ? 52.847 86.995 90.690 1.00 94.46 30 VAL B O 1
ATOM 2101 N N . TRP B 1 31 ? 53.613 88.122 88.901 1.00 73.11 31 TRP B N 1
ATOM 2102 C CA . TRP B 1 31 ? 52.509 89.071 88.936 1.00 74.85 31 TRP B CA 1
ATOM 2103 C C . TRP B 1 31 ? 51.179 88.391 88.642 1.00 73.53 31 TRP B C 1
ATOM 2104 O O . TRP B 1 31 ? 50.148 88.764 89.213 1.00 75.12 31 TRP B O 1
ATOM 2115 N N . ASN B 1 32 ? 51.177 87.390 87.761 1.00 82.61 32 ASN B N 1
ATOM 2116 C CA . ASN B 1 32 ? 49.941 86.721 87.370 1.00 76.02 32 ASN B CA 1
ATOM 2117 C C . ASN B 1 32 ? 50.021 85.203 87.404 1.00 69.19 32 ASN B C 1
ATOM 2118 O O . ASN B 1 32 ? 48.979 84.552 87.282 1.00 68.01 32 ASN B O 1
ATOM 2123 N N . GLY B 1 33 ? 51.205 84.621 87.567 1.00 74.19 33 GLY B N 1
ATOM 2124 C CA . GLY B 1 33 ? 51.324 83.179 87.543 1.00 75.54 33 GLY B CA 1
ATOM 2125 C C . GLY B 1 33 ? 51.366 82.575 86.161 1.00 68.45 33 GLY B C 1
ATOM 2126 O O . GLY B 1 33 ? 51.145 81.369 86.015 1.00 71.22 33 GLY B O 1
ATOM 2127 N N . LYS B 1 34 ? 51.621 83.379 85.136 1.00 62.02 34 LYS B N 1
ATOM 2128 C CA . LYS B 1 34 ? 51.857 82.854 83.803 1.00 84.35 34 LYS B CA 1
ATOM 2129 C C . LYS B 1 34 ? 53.265 82.280 83.724 1.00 59.12 34 LYS B C 1
ATOM 2130 O O . LYS B 1 34 ? 54.173 82.713 84.441 1.00 60.42 34 LYS B O 1
ATOM 2136 N N . VAL B 1 35 ? 53.450 81.294 82.851 1.00 57.12 35 VAL B N 1
ATOM 2137 C CA . VAL B 1 35 ? 54.769 80.709 82.650 1.00 62.70 35 VAL B CA 1
ATOM 2138 C C . VAL B 1 35 ? 55.071 80.691 81.160 1.00 62.85 35 VAL B C 1
ATOM 2139 O O . VAL B 1 35 ? 54.169 80.513 80.337 1.00 62.77 35 VAL B O 1
ATOM 2143 N N . ARG B 1 36 ? 56.336 80.905 80.809 1.00 55.50 36 ARG B N 1
ATOM 2144 C CA . ARG B 1 36 ? 56.744 80.893 79.413 1.00 62.72 36 ARG B CA 1
ATOM 2145 C C . ARG B 1 36 ? 58.025 80.085 79.259 1.00 72.02 36 ARG B C 1
ATOM 2146 O O . ARG B 1 36 ? 58.798 79.910 80.201 1.00 80.95 36 ARG B O 1
ATOM 2154 N N . LEU B 1 37 ? 58.199 79.537 78.069 1.00 73.89 37 LEU B N 1
ATOM 2155 C CA . LEU B 1 37 ? 59.381 78.782 77.717 1.00 70.76 37 LEU B CA 1
ATOM 2156 C C . LEU B 1 37 ? 59.731 79.187 76.324 1.00 65.89 37 LEU B C 1
ATOM 2157 O O . LEU B 1 37 ? 58.862 79.415 75.524 1.00 62.09 37 LEU B O 1
ATOM 2162 N N . ASP B 1 38 ? 61.003 79.242 76.012 1.00 65.30 38 ASP B N 1
ATOM 2163 C CA . ASP B 1 38 ? 61.389 79.638 74.692 1.00 67.44 38 ASP B CA 1
ATOM 2164 C C . ASP B 1 38 ? 62.409 78.667 74.193 1.00 72.03 38 ASP B C 1
ATOM 2165 O O . ASP B 1 38 ? 63.153 78.125 74.968 1.00 77.00 38 ASP B O 1
ATOM 2170 N N . ASN B 1 39 ? 62.431 78.462 72.888 1.00 73.36 39 ASN B N 1
ATOM 2171 C CA . ASN B 1 39 ? 63.391 77.604 72.215 1.00 68.41 39 ASN B CA 1
ATOM 2172 C C . ASN B 1 39 ? 63.570 76.166 72.621 1.00 60.40 39 ASN B C 1
ATOM 2173 O O . ASN B 1 39 ? 64.677 75.712 72.772 1.00 52.39 39 ASN B O 1
ATOM 2178 N N . LEU B 1 40 ? 62.485 75.448 72.790 1.00 56.94 40 LEU B N 1
ATOM 2179 C CA . LEU B 1 40 ? 62.570 74.060 73.170 1.00 54.97 40 LEU B CA 1
ATOM 2180 C C . LEU B 1 40 ? 63.125 73.141 72.120 1.00 54.03 40 LEU B C 1
ATOM 2181 O O . LEU B 1 40 ? 62.952 73.354 70.952 1.00 66.01 40 LEU B O 1
ATOM 2186 N N . GLU B 1 41 ? 63.810 72.112 72.582 1.00 61.36 41 GLU B N 1
ATOM 2187 C CA . GLU B 1 41 ? 64.362 71.044 71.760 1.00 48.94 41 GLU B CA 1
ATOM 2188 C C . GLU B 1 41 ? 63.642 69.754 72.118 1.00 68.95 41 GLU B C 1
ATOM 2189 O O . GLU B 1 41 ? 63.541 69.414 73.299 1.00 77.19 41 GLU B O 1
ATOM 2195 N N . LEU B 1 42 ? 63.148 69.035 71.120 1.00 63.87 42 LEU B N 1
ATOM 2196 C CA . LEU B 1 42 ? 62.482 67.774 71.404 1.00 66.75 42 LEU B CA 1
ATOM 2197 C C . LEU B 1 42 ? 63.416 66.582 71.253 1.00 63.57 42 LEU B C 1
ATOM 2198 O O . LEU B 1 42 ? 64.383 66.605 70.489 1.00 72.80 42 LEU B O 1
ATOM 2203 N N . GLN B 1 43 ? 63.119 65.548 72.011 1.00 60.08 43 GLN B N 1
ATOM 2204 C CA . GLN B 1 43 ? 63.874 64.326 72.022 1.00 67.37 43 GLN B CA 1
ATOM 2205 C C . GLN B 1 43 ? 63.554 63.525 70.819 1.00 55.65 43 GLN B C 1
ATOM 2206 O O . GLN B 1 43 ? 62.526 63.683 70.242 1.00 62.61 43 GLN B O 1
ATOM 2212 N N . ARG B 1 44 ? 64.417 62.581 70.514 1.00 53.04 44 ARG B N 1
ATOM 2213 C CA . ARG B 1 44 ? 64.268 61.674 69.399 1.00 59.61 44 ARG B CA 1
ATOM 2214 C C . ARG B 1 44 ? 63.036 60.805 69.516 1.00 62.60 44 ARG B C 1
ATOM 2215 O O . ARG B 1 44 ? 62.414 60.493 68.528 1.00 67.76 44 ARG B O 1
ATOM 2223 N N . GLU B 1 45 ? 62.698 60.406 70.732 1.00 73.41 45 GLU B N 1
ATOM 2224 C CA . GLU B 1 45 ? 61.577 59.534 71.021 1.00 58.01 45 GLU B CA 1
ATOM 2225 C C . GLU B 1 45 ? 60.302 60.273 71.350 1.00 59.17 45 GLU B C 1
ATOM 2226 O O . GLU B 1 45 ? 59.413 59.695 71.916 1.00 68.29 45 GLU B O 1
ATOM 2228 N N . ALA B 1 46 ? 60.216 61.549 71.016 1.00 65.57 46 ALA B N 1
ATOM 2229 C CA . ALA B 1 46 ? 59.058 62.376 71.351 1.00 70.00 46 ALA B CA 1
ATOM 2230 C C . ALA B 1 46 ? 57.727 61.946 70.798 1.00 70.16 46 ALA B C 1
ATOM 2231 O O . ALA B 1 46 ? 56.723 62.040 71.461 1.00 75.32 46 ALA B O 1
ATOM 2233 N N . LEU B 1 47 ? 57.716 61.504 69.567 1.00 76.12 47 LEU B N 1
ATOM 2234 C CA . LEU B 1 47 ? 56.512 61.044 68.894 1.00 71.17 47 LEU B CA 1
ATOM 2235 C C . LEU B 1 47 ? 56.255 59.542 69.042 1.00 72.64 47 LEU B C 1
ATOM 2236 O O . LEU B 1 47 ? 55.407 59.012 68.320 1.00 67.93 47 LEU B O 1
ATOM 2241 N N . ASP B 1 48 ? 56.916 58.872 69.951 1.00 73.41 48 ASP B N 1
ATOM 2242 C CA . ASP B 1 48 ? 56.734 57.451 70.069 1.00 79.12 48 ASP B CA 1
ATOM 2243 C C . ASP B 1 48 ? 55.292 57.105 70.386 1.00 87.29 48 ASP B C 1
ATOM 2244 O O . ASP B 1 48 ? 54.738 56.151 69.888 1.00 99.47 48 ASP B O 1
ATOM 2249 N N . GLN B 1 49 ? 54.659 57.903 71.199 1.00 90.63 49 GLN B N 1
ATOM 2250 C CA . GLN B 1 49 ? 53.284 57.606 71.568 1.00 100.06 49 GLN B CA 1
ATOM 2251 C C . GLN B 1 49 ? 52.463 57.256 70.333 1.00 96.12 49 GLN B C 1
ATOM 2252 O O . GLN B 1 49 ? 51.492 56.495 70.424 1.00 108.40 49 GLN B O 1
ATOM 2258 N N . LEU B 1 50 ? 52.870 57.761 69.165 1.00 88.85 50 LEU B N 1
ATOM 2259 C CA . LEU B 1 50 ? 52.212 57.448 67.903 1.00 87.94 50 LEU B CA 1
ATOM 2260 C C . LEU B 1 50 ? 52.537 56.047 67.396 1.00 86.40 50 LEU B C 1
ATOM 2261 O O . LEU B 1 50 ? 51.839 55.551 66.504 1.00 77.07 50 LEU B O 1
ATOM 2266 N N . LYS B 1 51 ? 53.584 55.412 67.933 1.00 82.87 51 LYS B N 1
ATOM 2267 C CA . LYS B 1 51 ? 53.947 54.034 67.594 1.00 77.94 51 LYS B CA 1
ATOM 2268 C C . LYS B 1 51 ? 54.278 53.885 66.110 1.00 79.64 51 LYS B C 1
ATOM 2269 O O . LYS B 1 51 ? 53.978 52.867 65.484 1.00 86.88 51 LYS B O 1
ATOM 2275 N N . LEU B 1 52 ? 54.893 54.901 65.549 1.00 64.10 52 LEU B N 1
ATOM 2276 C CA . LEU B 1 52 ? 55.328 54.839 64.167 1.00 51.67 52 LEU B CA 1
ATOM 2277 C C . LEU B 1 52 ? 56.825 54.572 64.098 1.00 64.73 52 LEU B C 1
ATOM 2278 O O . LEU B 1 52 ? 57.567 54.903 65.028 1.00 86.05 52 LEU B O 1
ATOM 2283 N N . PRO B 1 53 ? 57.312 53.954 63.020 1.00 58.36 53 PRO B N 1
ATOM 2284 C CA . PRO B 1 53 ? 58.746 53.712 62.874 1.00 56.99 53 PRO B CA 1
ATOM 2285 C C . PRO B 1 53 ? 59.506 54.948 62.411 1.00 58.48 53 PRO B C 1
ATOM 2286 O O . PRO B 1 53 ? 60.278 54.914 61.455 1.00 60.22 53 PRO B O 1
ATOM 2290 N N . ILE B 1 54 ? 59.268 56.067 63.098 1.00 57.38 54 ILE B N 1
ATOM 2291 C CA . ILE B 1 54 ? 59.884 57.329 62.722 1.00 54.29 54 ILE B CA 1
ATOM 2292 C C . ILE B 1 54 ? 60.836 57.774 63.823 1.00 50.20 54 ILE B C 1
ATOM 2293 O O . ILE B 1 54 ? 60.761 57.339 64.975 1.00 77.92 54 ILE B O 1
ATOM 2298 N N . ASN B 1 55 ? 61.735 58.668 63.437 1.00 59.16 55 ASN B N 1
ATOM 2299 C CA . ASN B 1 55 ? 62.818 59.157 64.270 1.00 70.68 55 ASN B CA 1
ATOM 2300 C C . ASN B 1 55 ? 62.854 60.665 64.087 1.00 72.01 55 ASN B C 1
ATOM 2301 O O . ASN B 1 55 ? 62.867 61.147 62.951 1.00 89.35 55 ASN B O 1
ATOM 2306 N N . VAL B 1 56 ? 62.830 61.410 65.188 1.00 60.37 56 VAL B N 1
ATOM 2307 C CA . VAL B 1 56 ? 62.783 62.866 65.125 1.00 58.48 56 VAL B CA 1
ATOM 2308 C C . VAL B 1 56 ? 64.228 63.344 65.030 1.00 63.66 56 VAL B C 1
ATOM 2309 O O . VAL B 1 56 ? 64.941 63.415 66.030 1.00 73.94 56 VAL B O 1
ATOM 2313 N N . ILE B 1 57 ? 64.671 63.628 63.802 1.00 58.89 57 ILE B N 1
ATOM 2314 C CA . ILE B 1 57 ? 65.999 64.212 63.608 1.00 56.12 57 ILE B CA 1
ATOM 2315 C C . ILE B 1 57 ? 66.087 65.547 64.323 1.00 59.68 57 ILE B C 1
ATOM 2316 O O . ILE B 1 57 ? 67.064 65.841 65.022 1.00 69.06 57 ILE B O 1
ATOM 2321 N N . LYS B 1 58 ? 65.064 66.377 64.162 1.00 46.47 58 LYS B N 1
ATOM 2322 C CA . LYS B 1 58 ? 65.105 67.690 64.780 1.00 46.73 58 LYS B CA 1
ATOM 2323 C C . LYS B 1 58 ? 63.699 68.150 65.089 1.00 62.76 58 LYS B C 1
ATOM 2324 O O . LYS B 1 58 ? 62.809 68.005 64.259 1.00 70.25 58 LYS B O 1
ATOM 2330 N N . GLY B 1 59 ? 63.503 68.701 66.275 1.00 66.26 59 GLY B N 1
ATOM 2331 C CA . GLY B 1 59 ? 62.265 69.378 66.578 1.00 60.95 59 GLY B CA 1
ATOM 2332 C C . GLY B 1 59 ? 62.553 70.683 67.290 1.00 61.04 59 GLY B C 1
ATOM 2333 O O . GLY B 1 59 ? 63.586 70.851 67.939 1.00 67.56 59 GLY B O 1
ATOM 2334 N N . HIS B 1 60 ? 61.603 71.600 67.179 1.00 52.24 60 HIS B N 1
ATOM 2335 C CA . HIS B 1 60 ? 61.799 72.929 67.723 1.00 47.30 60 HIS B CA 1
ATOM 2336 C C . HIS B 1 60 ? 60.452 73.529 68.081 1.00 49.34 60 HIS B C 1
ATOM 2337 O O . HIS B 1 60 ? 59.531 73.533 67.260 1.00 49.39 60 HIS B O 1
ATOM 2344 N N . LEU B 1 61 ? 60.346 74.006 69.316 1.00 46.98 61 LEU B N 1
ATOM 2345 C CA . LEU B 1 61 ? 59.202 74.774 69.785 1.00 55.01 61 LEU B CA 1
ATOM 2346 C C . LEU B 1 61 ? 59.714 76.173 70.094 1.00 59.71 61 LEU B C 1
ATOM 2347 O O . LEU B 1 61 ? 60.405 76.375 71.099 1.00 70.29 61 LEU B O 1
ATOM 2352 N N . GLY B 1 62 ? 59.402 77.126 69.221 1.00 52.38 62 GLY B N 1
ATOM 2353 C CA . GLY B 1 62 ? 59.947 78.462 69.342 1.00 56.47 62 GLY B CA 1
ATOM 2354 C C . GLY B 1 62 ? 59.569 79.158 70.630 1.00 55.48 62 GLY B C 1
ATOM 2355 O O . GLY B 1 62 ? 60.436 79.548 71.418 1.00 60.10 62 GLY B O 1
ATOM 2356 N N . HIS B 1 63 ? 58.270 79.311 70.862 1.00 54.85 63 HIS B N 1
ATOM 2357 C CA . HIS B 1 63 ? 57.782 80.060 72.009 1.00 49.90 63 HIS B CA 1
ATOM 2358 C C . HIS B 1 63 ? 56.556 79.345 72.552 1.00 61.74 63 HIS B C 1
ATOM 2359 O O . HIS B 1 63 ? 55.699 78.912 71.783 1.00 71.38 63 HIS B O 1
ATOM 2366 N N . LEU B 1 64 ? 56.490 79.190 73.868 1.00 57.94 64 LEU B N 1
ATOM 2367 C CA . LEU B 1 64 ? 55.419 78.445 74.508 1.00 54.82 64 LEU B CA 1
ATOM 2368 C C . LEU B 1 64 ? 54.991 79.228 75.735 1.00 60.06 64 LEU B C 1
ATOM 2369 O O . LEU B 1 64 ? 55.833 79.597 76.552 1.00 63.05 64 LEU B O 1
ATOM 2374 N N . VAL B 1 65 ? 53.701 79.528 75.847 1.00 59.02 65 VAL B N 1
ATOM 2375 C CA . VAL B 1 65 ? 53.195 80.322 76.961 1.00 51.35 65 VAL B CA 1
ATOM 2376 C C . VAL B 1 65 ? 51.967 79.634 77.531 1.00 59.70 65 VAL B C 1
ATOM 2377 O O . VAL B 1 65 ? 51.104 79.155 76.786 1.00 61.01 65 VAL B O 1
ATOM 2381 N N . LEU B 1 66 ? 51.884 79.604 78.856 1.00 63.12 66 LEU B N 1
ATOM 2382 C CA . LEU B 1 66 ? 50.836 78.893 79.565 1.00 61.13 66 LEU B CA 1
ATOM 2383 C C . LEU B 1 66 ? 50.245 79.837 80.604 1.00 58.61 66 LEU B C 1
ATOM 2384 O O . LEU B 1 66 ? 50.963 80.327 81.487 1.00 69.37 66 LEU B O 1
ATOM 2389 N N . HIS B 1 67 ? 48.948 80.123 80.453 1.00 54.53 67 HIS B N 1
ATOM 2390 C CA . HIS B 1 67 ? 48.169 80.995 81.326 1.00 56.62 67 HIS B CA 1
ATOM 2391 C C . HIS B 1 67 ? 47.238 80.115 82.150 1.00 56.91 67 HIS B C 1
ATOM 2392 O O . HIS B 1 67 ? 46.268 79.557 81.616 1.00 57.63 67 HIS B O 1
ATOM 2399 N N . ILE B 1 68 ? 47.471 80.056 83.448 1.00 69.36 68 ILE B N 1
ATOM 2400 C CA . ILE B 1 68 ? 46.657 79.262 84.346 1.00 58.63 68 ILE B CA 1
ATOM 2401 C C . ILE B 1 68 ? 45.990 80.157 85.337 1.00 61.06 68 ILE B C 1
ATOM 2402 O O . ILE B 1 68 ? 46.633 80.986 85.910 1.00 62.10 68 ILE B O 1
ATOM 2407 N N . PRO B 1 69 ? 44.692 80.007 85.526 1.00 62.20 69 PRO B N 1
ATOM 2408 C CA . PRO B 1 69 ? 43.936 80.785 86.491 1.00 79.10 69 PRO B CA 1
ATOM 2409 C C . PRO B 1 69 ? 43.919 80.059 87.815 1.00 95.94 69 PRO B C 1
ATOM 2410 O O . PRO B 1 69 ? 42.970 79.344 88.095 1.00 109.92 69 PRO B O 1
ATOM 2414 N N . TRP B 1 70 ? 44.934 80.257 88.640 1.00 85.01 70 TRP B N 1
ATOM 2415 C CA . TRP B 1 70 ? 45.010 79.546 89.888 1.00 86.31 70 TRP B CA 1
ATOM 2416 C C . TRP B 1 70 ? 43.888 79.829 90.840 1.00 91.45 70 TRP B C 1
ATOM 2417 O O . TRP B 1 70 ? 43.330 78.935 91.449 1.00 80.90 70 TRP B O 1
ATOM 2428 N N . LYS B 1 71 ? 43.558 81.094 90.964 1.00 88.78 71 LYS B N 1
ATOM 2429 C CA . LYS B 1 71 ? 42.524 81.518 91.852 1.00 92.98 71 LYS B CA 1
ATOM 2430 C C . LYS B 1 71 ? 41.205 81.022 91.359 1.00 104.86 71 LYS B C 1
ATOM 2431 O O . LYS B 1 71 ? 40.435 80.483 92.121 1.00 108.38 71 LYS B O 1
ATOM 2433 N N . THR B 1 72 ? 40.955 81.154 90.064 1.00 110.59 72 THR B N 1
ATOM 2434 C CA . THR B 1 72 ? 39.668 80.722 89.529 1.00 107.92 72 THR B CA 1
ATOM 2435 C C . THR B 1 72 ? 39.740 79.458 88.699 1.00 102.85 72 THR B C 1
ATOM 2436 O O . THR B 1 72 ? 38.777 79.098 88.032 1.00 102.90 72 THR B O 1
ATOM 2440 N N . LEU B 1 73 ? 40.827 78.714 88.845 1.00 104.13 73 LEU B N 1
ATOM 2441 C CA . LEU B 1 73 ? 41.080 77.540 88.025 1.00 90.84 73 LEU B CA 1
ATOM 2442 C C . LEU B 1 73 ? 39.987 76.514 88.058 1.00 94.75 73 LEU B C 1
ATOM 2443 O O . LEU B 1 73 ? 39.698 75.925 87.054 1.00 101.07 73 LEU B O 1
ATOM 2448 N N . ALA B 1 74 ? 39.345 76.278 89.179 1.00 113.73 74 ALA B N 1
ATOM 2449 C CA . ALA B 1 74 ? 38.227 75.349 89.161 1.00 122.18 74 ALA B CA 1
ATOM 2450 C C . ALA B 1 74 ? 37.105 75.880 88.260 1.00 121.99 74 ALA B C 1
ATOM 2451 O O . ALA B 1 74 ? 36.447 75.121 87.583 1.00 117.63 74 ALA B O 1
ATOM 2453 N N . SER B 1 75 ? 36.845 77.180 88.306 1.00 129.62 75 SER B N 1
ATOM 2454 C CA . SER B 1 75 ? 35.810 77.782 87.495 1.00 136.08 75 SER B CA 1
ATOM 2455 C C . SER B 1 75 ? 36.260 78.345 86.143 1.00 133.36 75 SER B C 1
ATOM 2456 O O . SER B 1 75 ? 35.436 78.871 85.402 1.00 135.15 75 SER B O 1
ATOM 2459 N N . GLU B 1 76 ? 37.546 78.299 85.823 1.00 119.01 76 GLU B N 1
ATOM 2460 C CA . GLU B 1 76 ? 37.962 78.833 84.531 1.00 110.64 76 GLU B CA 1
ATOM 2461 C C . GLU B 1 76 ? 39.114 78.085 83.878 1.00 106.13 76 GLU B C 1
ATOM 2462 O O . GLU B 1 76 ? 40.007 77.609 84.542 1.00 96.68 76 GLU B O 1
ATOM 2468 N N . GLN B 1 77 ? 39.087 78.039 82.557 1.00 101.04 77 GLN B N 1
ATOM 2469 C CA . GLN B 1 77 ? 40.053 77.345 81.733 1.00 94.96 77 GLN B CA 1
ATOM 2470 C C . GLN B 1 77 ? 41.451 77.872 81.534 1.00 87.03 77 GLN B C 1
ATOM 2471 O O . GLN B 1 77 ? 41.694 79.052 81.482 1.00 93.03 77 GLN B O 1
ATOM 2477 N N . VAL B 1 78 ? 42.354 76.921 81.418 1.00 77.25 78 VAL B N 1
ATOM 2478 C CA . VAL B 1 78 ? 43.742 77.083 81.094 1.00 69.88 78 VAL B CA 1
ATOM 2479 C C . VAL B 1 78 ? 43.891 77.447 79.650 1.00 69.19 78 VAL B C 1
ATOM 2480 O O . VAL B 1 78 ? 43.091 77.069 78.843 1.00 66.93 78 VAL B O 1
ATOM 2484 N N . LYS B 1 79 ? 44.912 78.210 79.332 1.00 68.00 79 LYS B N 1
ATOM 2485 C CA . LYS B 1 79 ? 45.171 78.592 77.951 1.00 53.55 79 LYS B CA 1
ATOM 2486 C C . LYS B 1 79 ? 46.646 78.399 77.638 1.00 53.53 79 LYS B C 1
ATOM 2487 O O . LYS B 1 79 ? 47.506 78.648 78.485 1.00 57.63 79 LYS B O 1
ATOM 2493 N N . ILE B 1 80 ? 46.928 77.932 76.426 1.00 57.58 80 ILE B N 1
ATOM 2494 C CA . ILE B 1 80 ? 48.289 77.645 75.997 1.00 48.97 80 ILE B CA 1
ATOM 2495 C C . ILE B 1 80 ? 48.464 78.150 74.572 1.00 51.64 80 ILE B C 1
ATOM 2496 O O . ILE B 1 80 ? 47.628 77.884 73.702 1.00 51.23 80 ILE B O 1
ATOM 2501 N N . ASN B 1 81 ? 49.528 78.913 74.345 1.00 48.75 81 ASN B N 1
ATOM 2502 C CA . ASN B 1 81 ? 49.854 79.434 73.027 1.00 48.56 81 ASN B CA 1
ATOM 2503 C C . ASN B 1 81 ? 51.243 78.951 72.644 1.00 62.27 81 ASN B C 1
ATOM 2504 O O . ASN B 1 81 ? 52.186 79.081 73.431 1.00 64.00 81 ASN B O 1
ATOM 2509 N N . ILE B 1 82 ? 51.370 78.373 71.475 1.00 55.03 82 ILE B N 1
ATOM 2510 C CA . ILE B 1 82 ? 52.652 77.912 71.040 1.00 54.92 82 ILE B CA 1
ATOM 2511 C C . ILE B 1 82 ? 52.882 78.545 69.715 1.00 68.06 82 ILE B C 1
ATOM 2512 O O . ILE B 1 82 ? 51.982 78.628 68.926 1.00 82.41 82 ILE B O 1
ATOM 2517 N N . GLU B 1 83 ? 54.084 79.012 69.470 1.00 70.40 83 GLU B N 1
ATOM 2518 C CA . GLU B 1 83 ? 54.388 79.628 68.207 1.00 70.47 83 GLU B CA 1
ATOM 2519 C C . GLU B 1 83 ? 55.623 78.975 67.682 1.00 66.13 83 GLU B C 1
ATOM 2520 O O . GLU B 1 83 ? 56.496 78.646 68.460 1.00 67.01 83 GLU B O 1
ATOM 2526 N N . ASP B 1 84 ? 55.699 78.847 66.349 1.00 65.81 84 ASP B N 1
ATOM 2527 C CA . ASP B 1 84 ? 56.821 78.227 65.609 1.00 61.40 84 ASP B CA 1
ATOM 2528 C C . ASP B 1 84 ? 57.220 76.762 65.896 1.00 64.37 84 ASP B C 1
ATOM 2529 O O . ASP B 1 84 ? 58.346 76.516 66.327 1.00 79.97 84 ASP B O 1
ATOM 2534 N N . VAL B 1 85 ? 56.326 75.793 65.668 1.00 43.00 85 VAL B N 1
ATOM 2535 C CA . VAL B 1 85 ? 56.672 74.419 65.990 1.00 42.04 85 VAL B CA 1
ATOM 2536 C C . VAL B 1 85 ? 57.160 73.736 64.727 1.00 46.18 85 VAL B C 1
ATOM 2537 O O . VAL B 1 85 ? 56.426 73.652 63.743 1.00 41.07 85 VAL B O 1
ATOM 2541 N N . PHE B 1 86 ? 58.396 73.245 64.743 1.00 46.19 86 PHE B N 1
ATOM 2542 C CA . PHE B 1 86 ? 58.898 72.572 63.535 1.00 50.44 86 PHE B CA 1
ATOM 2543 C C . PHE B 1 86 ? 59.298 71.106 63.699 1.00 66.77 86 PHE B C 1
ATOM 2544 O O . PHE B 1 86 ? 60.175 70.802 64.433 1.00 70.29 86 PHE B O 1
ATOM 2552 N N . LEU B 1 87 ? 58.747 70.176 62.948 1.00 64.55 87 LEU B N 1
ATOM 2553 C CA . LEU B 1 87 ? 59.194 68.809 63.187 1.00 59.28 87 LEU B CA 1
ATOM 2554 C C . LEU B 1 87 ? 59.822 68.133 61.987 1.00 52.28 87 LEU B C 1
ATOM 2555 O O . LEU B 1 87 ? 59.207 67.932 60.992 1.00 55.89 87 LEU B O 1
ATOM 2560 N N . LEU B 1 88 ? 61.070 67.761 62.107 1.00 47.77 88 LEU B N 1
ATOM 2561 C CA . LEU B 1 88 ? 61.779 67.007 61.083 1.00 45.34 88 LEU B CA 1
ATOM 2562 C C . LEU B 1 88 ? 61.959 65.579 61.578 1.00 48.05 88 LEU B C 1
ATOM 2563 O O . LEU B 1 88 ? 62.768 65.325 62.486 1.00 54.17 88 LEU B O 1
ATOM 2568 N N . ALA B 1 89 ? 61.220 64.659 60.959 1.00 49.58 89 ALA B N 1
ATOM 2569 C CA . ALA B 1 89 ? 61.229 63.242 61.279 1.00 52.94 89 ALA B CA 1
ATOM 2570 C C . ALA B 1 89 ? 61.806 62.443 60.119 1.00 57.69 89 ALA B C 1
ATOM 2571 O O . ALA B 1 89 ? 61.668 62.816 58.951 1.00 64.14 89 ALA B O 1
ATOM 2573 N N . SER B 1 90 ? 62.444 61.329 60.457 1.00 66.23 90 SER B N 1
ATOM 2574 C CA . SER B 1 90 ? 63.047 60.418 59.501 1.00 67.21 90 SER B CA 1
ATOM 2575 C C . SER B 1 90 ? 62.598 59.001 59.817 1.00 63.24 90 SER B C 1
ATOM 2576 O O . SER B 1 90 ? 62.310 58.686 60.976 1.00 63.59 90 SER B O 1
ATOM 2579 N N . PRO B 1 91 ? 62.525 58.126 58.816 1.00 68.95 91 PRO B N 1
ATOM 2580 C CA . PRO B 1 91 ? 62.209 56.727 59.105 1.00 68.40 91 PRO B CA 1
ATOM 2581 C C . PRO B 1 91 ? 63.311 56.091 59.933 1.00 69.00 91 PRO B C 1
ATOM 2582 O O . PRO B 1 91 ? 64.479 56.479 59.856 1.00 67.74 91 PRO B O 1
ATOM 2586 N N . LYS B 1 92 ? 62.926 55.115 60.745 1.00 79.61 92 LYS B N 1
ATOM 2587 C CA . LYS B 1 92 ? 63.865 54.425 61.616 1.00 83.72 92 LYS B CA 1
ATOM 2588 C C . LYS B 1 92 ? 64.207 53.065 61.030 1.00 93.91 92 LYS B C 1
ATOM 2589 O O . LYS B 1 92 ? 63.311 52.285 60.690 1.00 88.69 92 LYS B O 1
ATOM 2595 N N . GLU B 1 93 ? 65.499 52.795 60.903 1.00 113.20 93 GLU B N 1
ATOM 2596 C CA . GLU B 1 93 ? 65.960 51.473 60.529 1.00 122.64 93 GLU B CA 1
ATOM 2597 C C . GLU B 1 93 ? 65.924 50.549 61.743 1.00 125.58 93 GLU B C 1
ATOM 2598 O O . GLU B 1 93 ? 65.898 50.992 62.895 1.00 123.83 93 GLU B O 1
ATOM 2604 N N . GLU B 1 94 ? 65.901 49.249 61.465 1.00 129.09 94 GLU B N 1
ATOM 2605 C CA . GLU B 1 94 ? 65.928 48.204 62.488 1.00 128.48 94 GLU B CA 1
ATOM 2606 C C . GLU B 1 94 ? 66.951 48.495 63.592 1.00 121.99 94 GLU B C 1
ATOM 2607 O O . GLU B 1 94 ? 67.681 47.615 64.048 1.00 117.74 94 GLU B O 1
ATOM 2613 N N . GLN B 1 133 ? 50.095 59.705 100.037 1.00 129.03 133 GLN B N 1
ATOM 2614 C CA . GLN B 1 133 ? 50.589 59.498 98.678 1.00 129.81 133 GLN B CA 1
ATOM 2615 C C . GLN B 1 133 ? 49.484 58.993 97.758 1.00 143.67 133 GLN B C 1
ATOM 2616 O O . GLN B 1 133 ? 49.370 59.437 96.609 1.00 142.41 133 GLN B O 1
ATOM 2618 N N . LYS B 1 134 ? 48.665 58.057 98.244 1.00 146.81 134 LYS B N 1
ATOM 2619 C CA . LYS B 1 134 ? 47.492 57.615 97.495 1.00 146.87 134 LYS B CA 1
ATOM 2620 C C . LYS B 1 134 ? 46.590 58.796 97.142 1.00 141.60 134 LYS B C 1
ATOM 2621 O O . LYS B 1 134 ? 46.166 58.955 95.985 1.00 138.35 134 LYS B O 1
ATOM 2627 N N . ARG B 1 135 ? 46.317 59.659 98.126 1.00 139.83 135 ARG B N 1
ATOM 2628 C CA . ARG B 1 135 ? 45.500 60.842 97.876 1.00 125.84 135 ARG B CA 1
ATOM 2629 C C . ARG B 1 135 ? 46.175 61.789 96.892 1.00 116.41 135 ARG B C 1
ATOM 2630 O O . ARG B 1 135 ? 45.500 62.436 96.085 1.00 111.13 135 ARG B O 1
ATOM 2638 N N . THR B 1 136 ? 47.507 61.893 96.949 1.00 115.56 136 THR B N 1
ATOM 2639 C CA . THR B 1 136 ? 48.212 62.792 96.036 1.00 104.33 136 THR B CA 1
ATOM 2640 C C . THR B 1 136 ? 48.150 62.289 94.598 1.00 100.40 136 THR B C 1
ATOM 2641 O O . THR B 1 136 ? 47.975 63.083 93.668 1.00 105.55 136 THR B O 1
ATOM 2645 N N . GLN B 1 137 ? 48.303 60.979 94.397 1.00 98.16 137 GLN B N 1
ATOM 2646 C CA . GLN B 1 137 ? 48.191 60.411 93.057 1.00 96.97 137 GLN B CA 1
ATOM 2647 C C . GLN B 1 137 ? 46.785 60.614 92.500 1.00 84.91 137 GLN B C 1
ATOM 2648 O O . GLN B 1 137 ? 46.608 61.114 91.376 1.00 75.82 137 GLN B O 1
ATOM 2654 N N . THR B 1 138 ? 45.767 60.254 93.293 1.00 90.21 138 THR B N 1
ATOM 2655 C CA . THR B 1 138 ? 44.382 60.463 92.873 1.00 91.99 138 THR B CA 1
ATOM 2656 C C . THR B 1 138 ? 44.113 61.930 92.541 1.00 75.24 138 THR B C 1
ATOM 2657 O O . THR B 1 138 ? 43.487 62.245 91.517 1.00 70.57 138 THR B O 1
ATOM 2661 N N . PHE B 1 139 ? 44.590 62.840 93.396 1.00 72.38 139 PHE B N 1
ATOM 2662 C CA . PHE B 1 139 ? 44.349 64.268 93.213 1.00 77.15 139 PHE B CA 1
ATOM 2663 C C . PHE B 1 139 ? 45.054 64.810 91.979 1.00 83.05 139 PHE B C 1
ATOM 2664 O O . PHE B 1 139 ? 44.511 65.668 91.276 1.00 80.67 139 PHE B O 1
ATOM 2672 N N . ALA B 1 140 ? 46.278 64.353 91.719 1.00 84.37 140 ALA B N 1
ATOM 2673 C CA . ALA B 1 140 ? 46.981 64.804 90.525 1.00 64.17 140 ALA B CA 1
ATOM 2674 C C . ALA B 1 140 ? 46.271 64.326 89.264 1.00 70.23 140 ALA B C 1
ATOM 2675 O O . ALA B 1 140 ? 46.132 65.089 88.298 1.00 72.48 140 ALA B O 1
ATOM 2677 N N . GLN B 1 141 ? 45.789 63.078 89.259 1.00 66.10 141 GLN B N 1
ATOM 2678 C CA . GLN B 1 141 ? 45.079 62.590 88.079 1.00 74.39 141 GLN B CA 1
ATOM 2679 C C . GLN B 1 141 ? 43.790 63.377 87.846 1.00 75.70 141 GLN B C 1
ATOM 2680 O O . GLN B 1 141 ? 43.509 63.809 86.720 1.00 80.37 141 GLN B O 1
ATOM 2686 N N . ALA B 1 142 ? 43.000 63.589 88.904 1.00 74.99 142 ALA B N 1
ATOM 2687 C CA . ALA B 1 142 ? 41.763 64.353 88.745 1.00 77.28 142 ALA B CA 1
ATOM 2688 C C . ALA B 1 142 ? 42.046 65.796 88.329 1.00 76.96 142 ALA B C 1
ATOM 2689 O O . ALA B 1 142 ? 41.340 66.360 87.481 1.00 66.96 142 ALA B O 1
ATOM 2691 N N . LEU B 1 143 ? 43.080 66.404 88.914 1.00 77.48 143 LEU B N 1
ATOM 2692 C CA . LEU B 1 143 ? 43.436 67.782 88.586 1.00 72.35 143 LEU B CA 1
ATOM 2693 C C . LEU B 1 143 ? 43.801 67.921 87.116 1.00 68.46 143 LEU B C 1
ATOM 2694 O O . LEU B 1 143 ? 43.277 68.797 86.413 1.00 59.69 143 LEU B O 1
ATOM 2699 N N . VAL B 1 144 ? 44.713 67.068 86.637 1.00 92.19 144 VAL B N 1
ATOM 2700 C CA . VAL B 1 144 ? 45.073 67.078 85.221 1.00 56.72 144 VAL B CA 1
ATOM 2701 C C . VAL B 1 144 ? 43.835 66.866 84.359 1.00 56.76 144 VAL B C 1
ATOM 2702 O O . VAL B 1 144 ? 43.645 67.545 83.340 1.00 69.44 144 VAL B O 1
ATOM 2706 N N . THR B 1 145 ? 42.962 65.937 84.766 1.00 58.47 145 THR B N 1
ATOM 2707 C CA . THR B 1 145 ? 41.722 65.710 84.031 1.00 71.68 145 THR B CA 1
ATOM 2708 C C . THR B 1 145 ? 40.931 67.004 83.873 1.00 74.05 145 THR B C 1
ATOM 2709 O O . THR B 1 145 ? 40.493 67.344 82.771 1.00 81.37 145 THR B O 1
ATOM 2713 N N . LYS B 1 146 ? 40.759 67.757 84.962 1.00 84.01 146 LYS B N 1
ATOM 2714 C CA . LYS B 1 146 ? 40.051 69.029 84.850 1.00 90.48 146 LYS B CA 1
ATOM 2715 C C . LYS B 1 146 ? 40.782 69.999 83.930 1.00 81.33 146 LYS B C 1
ATOM 2716 O O . LYS B 1 146 ? 40.147 70.709 83.140 1.00 83.38 146 LYS B O 1
ATOM 2722 N N . ILE B 1 147 ? 42.114 70.041 84.007 1.00 74.42 147 ILE B N 1
ATOM 2723 C CA . ILE B 1 147 ? 42.872 71.019 83.224 1.00 70.68 147 ILE B CA 1
ATOM 2724 C C . ILE B 1 147 ? 42.703 70.757 81.731 1.00 79.47 147 ILE B C 1
ATOM 2725 O O . ILE B 1 147 ? 42.290 71.640 80.969 1.00 86.10 147 ILE B O 1
ATOM 2730 N N . VAL B 1 148 ? 43.011 69.532 81.289 1.00 79.76 148 VAL B N 1
ATOM 2731 C CA . VAL B 1 148 ? 42.990 69.252 79.857 1.00 74.12 148 VAL B CA 1
ATOM 2732 C C . VAL B 1 148 ? 41.572 69.177 79.309 1.00 67.75 148 VAL B C 1
ATOM 2733 O O . VAL B 1 148 ? 41.368 69.378 78.106 1.00 71.79 148 VAL B O 1
ATOM 2737 N N . ASP B 1 149 ? 40.579 68.900 80.159 1.00 71.47 149 ASP B N 1
ATOM 2738 C CA . ASP B 1 149 ? 39.201 68.821 79.684 1.00 96.08 149 ASP B CA 1
ATOM 2739 C C . ASP B 1 149 ? 38.718 70.147 79.115 1.00 106.70 149 ASP B C 1
ATOM 2740 O O . ASP B 1 149 ? 37.906 70.161 78.183 1.00 116.96 149 ASP B O 1
ATOM 2745 N N . ASN B 1 150 ? 39.191 71.267 79.662 1.00 104.01 150 ASN B N 1
ATOM 2746 C CA . ASN B 1 150 ? 38.786 72.586 79.192 1.00 101.12 150 ASN B CA 1
ATOM 2747 C C . ASN B 1 150 ? 39.972 73.399 78.690 1.00 95.77 150 ASN B C 1
ATOM 2748 O O . ASN B 1 150 ? 39.874 74.625 78.578 1.00 101.18 150 ASN B O 1
ATOM 2753 N N . LEU B 1 151 ? 41.088 72.740 78.387 1.00 82.50 151 LEU B N 1
ATOM 2754 C CA . LEU B 1 151 ? 42.244 73.429 77.835 1.00 65.70 151 LEU B CA 1
ATOM 2755 C C . LEU B 1 151 ? 41.885 74.126 76.529 1.00 75.85 151 LEU B C 1
ATOM 2756 O O . LEU B 1 151 ? 41.109 73.612 75.718 1.00 90.88 151 LEU B O 1
ATOM 2761 N N . GLN B 1 152 ? 42.449 75.314 76.334 1.00 71.41 152 GLN B N 1
ATOM 2762 C CA . GLN B 1 152 ? 42.307 76.068 75.093 1.00 55.24 152 GLN B CA 1
ATOM 2763 C C . GLN B 1 152 ? 43.691 76.216 74.479 1.00 56.58 152 GLN B C 1
ATOM 2764 O O . GLN B 1 152 ? 44.559 76.890 75.046 1.00 50.19 152 GLN B O 1
ATOM 2770 N N . ILE B 1 153 ? 43.902 75.582 73.329 1.00 66.76 153 ILE B N 1
ATOM 2771 C CA . ILE B 1 153 ? 45.204 75.547 72.678 1.00 57.58 153 ILE B CA 1
ATOM 2772 C C . ILE B 1 153 ? 45.144 76.394 71.417 1.00 53.03 153 ILE B C 1
ATOM 2773 O O . ILE B 1 153 ? 44.159 76.350 70.673 1.00 62.75 153 ILE B O 1
ATOM 2778 N N . THR B 1 154 ? 46.193 77.178 71.187 1.00 47.14 154 THR B N 1
ATOM 2779 C CA . THR B 1 154 ? 46.386 77.844 69.907 1.00 62.92 154 THR B CA 1
ATOM 2780 C C . THR B 1 154 ? 47.854 77.725 69.539 1.00 59.24 154 THR B C 1
ATOM 2781 O O . THR B 1 154 ? 48.727 78.152 70.300 1.00 59.27 154 THR B O 1
ATOM 2785 N N . ILE B 1 155 ? 48.113 77.131 68.380 1.00 65.23 155 ILE B N 1
ATOM 2786 C CA . ILE B 1 155 ? 49.451 76.880 67.864 1.00 66.15 155 ILE B CA 1
ATOM 2787 C C . ILE B 1 155 ? 49.590 77.635 66.552 1.00 65.76 155 ILE B C 1
ATOM 2788 O O . ILE B 1 155 ? 48.685 77.592 65.712 1.00 82.37 155 ILE B O 1
ATOM 2793 N N . ARG B 1 156 ? 50.717 78.276 66.341 1.00 55.70 156 ARG B N 1
ATOM 2794 C CA . ARG B 1 156 ? 50.889 79.039 65.150 1.00 47.38 156 ARG B CA 1
ATOM 2795 C C . ARG B 1 156 ? 52.139 78.661 64.452 1.00 48.25 156 ARG B C 1
ATOM 2796 O O . ARG B 1 156 ? 53.103 78.326 65.083 1.00 49.44 156 ARG B O 1
ATOM 2804 N N . ASN B 1 157 ? 52.120 78.789 63.136 1.00 56.25 157 ASN B N 1
ATOM 2805 C CA . ASN B 1 157 ? 53.247 78.477 62.273 1.00 60.29 157 ASN B CA 1
ATOM 2806 C C . ASN B 1 157 ? 53.849 77.092 62.369 1.00 58.60 157 ASN B C 1
ATOM 2807 O O . ASN B 1 157 ? 54.995 76.948 62.678 1.00 56.58 157 ASN B O 1
ATOM 2812 N N . ILE B 1 158 ? 53.041 76.077 62.122 1.00 52.82 158 ILE B N 1
ATOM 2813 C CA . ILE B 1 158 ? 53.436 74.680 62.191 1.00 49.64 158 ILE B CA 1
ATOM 2814 C C . ILE B 1 158 ? 53.938 74.049 60.915 1.00 50.39 158 ILE B C 1
ATOM 2815 O O . ILE B 1 158 ? 53.301 74.124 59.908 1.00 51.70 158 ILE B O 1
ATOM 2820 N N . HIS B 1 159 ? 55.084 73.401 60.978 1.00 40.34 159 HIS B N 1
ATOM 2821 C CA . HIS B 1 159 ? 55.653 72.698 59.836 1.00 47.49 159 HIS B CA 1
ATOM 2822 C C . HIS B 1 159 ? 56.201 71.359 60.307 1.00 50.39 159 HIS B C 1
ATOM 2823 O O . HIS B 1 159 ? 57.145 71.315 61.102 1.00 46.79 159 HIS B O 1
ATOM 2830 N N . ILE B 1 160 ? 55.605 70.275 59.815 1.00 46.12 160 ILE B N 1
ATOM 2831 C CA . ILE B 1 160 ? 56.033 68.912 60.106 1.00 49.00 160 ILE B CA 1
ATOM 2832 C C . ILE B 1 160 ? 56.530 68.295 58.805 1.00 44.52 160 ILE B C 1
ATOM 2833 O O . ILE B 1 160 ? 55.786 68.236 57.817 1.00 43.17 160 ILE B O 1
ATOM 2838 N N . ARG B 1 161 ? 57.784 67.838 58.806 1.00 48.79 161 ARG B N 1
ATOM 2839 C CA . ARG B 1 161 ? 58.455 67.352 57.605 1.00 48.81 161 ARG B CA 1
ATOM 2840 C C . ARG B 1 161 ? 59.006 65.951 57.841 1.00 44.27 161 ARG B C 1
ATOM 2841 O O . ARG B 1 161 ? 59.777 65.729 58.781 1.00 48.47 161 ARG B O 1
ATOM 2849 N N . TYR B 1 162 ? 58.610 65.015 56.984 1.00 40.07 162 TYR B N 1
ATOM 2850 C CA . TYR B 1 162 ? 59.070 63.631 57.002 1.00 53.53 162 TYR B CA 1
ATOM 2851 C C . TYR B 1 162 ? 59.980 63.396 55.801 1.00 51.75 162 TYR B C 1
ATOM 2852 O O . TYR B 1 162 ? 59.502 63.284 54.669 1.00 40.50 162 TYR B O 1
ATOM 2861 N N . GLU B 1 163 ? 61.283 63.306 56.044 1.00 46.30 163 GLU B N 1
ATOM 2862 C CA . GLU B 1 163 ? 62.257 63.076 54.985 1.00 55.46 163 GLU B CA 1
ATOM 2863 C C . GLU B 1 163 ? 62.623 61.603 54.961 1.00 64.38 163 GLU B C 1
ATOM 2864 O O . GLU B 1 163 ? 63.118 61.068 55.957 1.00 63.79 163 GLU B O 1
ATOM 2870 N N . ASP B 1 164 ? 62.392 60.954 53.824 1.00 72.27 164 ASP B N 1
ATOM 2871 C CA . ASP B 1 164 ? 62.634 59.526 53.691 1.00 61.31 164 ASP B CA 1
ATOM 2872 C C . ASP B 1 164 ? 63.532 59.285 52.489 1.00 54.40 164 ASP B C 1
ATOM 2873 O O . ASP B 1 164 ? 63.144 59.576 51.352 1.00 58.84 164 ASP B O 1
ATOM 2878 N N . ALA B 1 165 ? 64.731 58.766 52.751 1.00 56.42 165 ALA B N 1
ATOM 2879 C CA . ALA B 1 165 ? 65.629 58.284 51.716 1.00 56.82 165 ALA B CA 1
ATOM 2880 C C . ALA B 1 165 ? 65.775 56.769 51.702 1.00 69.32 165 ALA B C 1
ATOM 2881 O O . ALA B 1 165 ? 66.245 56.222 50.701 1.00 81.54 165 ALA B O 1
ATOM 2883 N N . ILE B 1 166 ? 65.379 56.083 52.777 1.00 87.26 166 ILE B N 1
ATOM 2884 C CA . ILE B 1 166 ? 65.617 54.646 52.878 1.00 86.87 166 ILE B CA 1
ATOM 2885 C C . ILE B 1 166 ? 64.633 53.880 52.002 1.00 93.81 166 ILE B C 1
ATOM 2886 O O . ILE B 1 166 ? 65.032 53.068 51.159 1.00 95.62 166 ILE B O 1
ATOM 2891 N N . SER B 1 167 ? 63.337 54.124 52.177 1.00 97.04 167 SER B N 1
ATOM 2892 C CA . SER B 1 167 ? 62.370 53.500 51.289 1.00 94.90 167 SER B CA 1
ATOM 2893 C C . SER B 1 167 ? 62.383 54.193 49.936 1.00 99.13 167 SER B C 1
ATOM 2894 O O . SER B 1 167 ? 62.725 55.375 49.819 1.00 111.97 167 SER B O 1
ATOM 2897 N N . ALA B 1 168 ? 62.000 53.441 48.909 1.00 89.01 168 ALA B N 1
ATOM 2898 C CA . ALA B 1 168 ? 62.128 53.865 47.522 1.00 76.54 168 ALA B CA 1
ATOM 2899 C C . ALA B 1 168 ? 63.557 54.348 47.256 1.00 71.87 168 ALA B C 1
ATOM 2900 O O . ALA B 1 168 ? 63.776 55.524 46.959 1.00 70.99 168 ALA B O 1
ATOM 2902 N N . PRO B 1 169 ? 64.548 53.464 47.369 1.00 74.53 169 PRO B N 1
ATOM 2903 C CA . PRO B 1 169 ? 65.941 53.912 47.285 1.00 80.22 169 PRO B CA 1
ATOM 2904 C C . PRO B 1 169 ? 66.258 54.469 45.907 1.00 86.54 169 PRO B C 1
ATOM 2905 O O . PRO B 1 169 ? 65.709 54.033 44.895 1.00 93.40 169 PRO B O 1
ATOM 2909 N N . GLY B 1 170 ? 67.147 55.458 45.881 1.00 83.85 170 GLY B N 1
ATOM 2910 C CA . GLY B 1 170 ? 67.412 56.188 44.661 1.00 82.50 170 GLY B CA 1
ATOM 2911 C C . GLY B 1 170 ? 66.341 57.175 44.270 1.00 83.18 170 GLY B C 1
ATOM 2912 O O . GLY B 1 170 ? 66.542 57.936 43.316 1.00 90.24 170 GLY B O 1
ATOM 2913 N N . HIS B 1 171 ? 65.212 57.188 44.978 1.00 82.18 171 HIS B N 1
ATOM 2914 C CA . HIS B 1 171 ? 64.116 58.131 44.739 1.00 85.96 171 HIS B CA 1
ATOM 2915 C C . HIS B 1 171 ? 63.655 58.725 46.069 1.00 84.72 171 HIS B C 1
ATOM 2916 O O . HIS B 1 171 ? 62.517 58.511 46.501 1.00 82.14 171 HIS B O 1
ATOM 2923 N N . PRO B 1 172 ? 64.523 59.481 46.748 1.00 81.61 172 PRO B N 1
ATOM 2924 C CA . PRO B 1 172 ? 64.156 60.026 48.061 1.00 73.97 172 PRO B CA 1
ATOM 2925 C C . PRO B 1 172 ? 62.992 60.996 47.946 1.00 68.97 172 PRO B C 1
ATOM 2926 O O . PRO B 1 172 ? 62.792 61.639 46.915 1.00 85.26 172 PRO B O 1
ATOM 2930 N N . PHE B 1 173 ? 62.215 61.103 49.020 1.00 49.50 173 PHE B N 1
ATOM 2931 C CA . PHE B 1 173 ? 61.054 61.977 48.999 1.00 49.99 173 PHE B CA 1
ATOM 2932 C C . PHE B 1 173 ? 60.880 62.626 50.361 1.00 57.61 173 PHE B C 1
ATOM 2933 O O . PHE B 1 173 ? 61.484 62.218 51.358 1.00 64.92 173 PHE B O 1
ATOM 2941 N N . ALA B 1 174 ? 60.029 63.648 50.391 1.00 47.89 174 ALA B N 1
ATOM 2942 C CA . ALA B 1 174 ? 59.721 64.363 51.617 1.00 41.59 174 ALA B CA 1
ATOM 2943 C C . ALA B 1 174 ? 58.230 64.651 51.667 1.00 61.96 174 ALA B C 1
ATOM 2944 O O . ALA B 1 174 ? 57.642 65.093 50.678 1.00 44.92 174 ALA B O 1
ATOM 2946 N N . LEU B 1 175 ? 57.629 64.387 52.823 1.00 58.53 175 LEU B N 1
ATOM 2947 C CA . LEU B 1 175 ? 56.230 64.673 53.097 1.00 49.46 175 LEU B CA 1
ATOM 2948 C C . LEU B 1 175 ? 56.143 65.859 54.046 1.00 51.44 175 LEU B C 1
ATOM 2949 O O . LEU B 1 175 ? 57.028 66.073 54.877 1.00 63.71 175 LEU B O 1
ATOM 2954 N N . GLY B 1 176 ? 55.078 66.638 53.915 1.00 41.43 176 GLY B N 1
ATOM 2955 C CA . GLY B 1 176 ? 54.982 67.845 54.709 1.00 38.87 176 GLY B CA 1
ATOM 2956 C C . GLY B 1 176 ? 53.572 68.287 55.019 1.00 44.41 176 GLY B C 1
ATOM 2957 O O . GLY B 1 176 ? 52.681 68.225 54.163 1.00 43.50 176 GLY B O 1
ATOM 2958 N N . ILE B 1 177 ? 53.364 68.733 56.257 1.00 46.36 177 ILE B N 1
ATOM 2959 C CA . ILE B 1 177 ? 52.123 69.367 56.678 1.00 46.47 177 ILE B CA 1
ATOM 2960 C C . ILE B 1 177 ? 52.468 70.728 57.261 1.00 49.21 177 ILE B C 1
ATOM 2961 O O . ILE B 1 177 ? 53.298 70.825 58.171 1.00 69.06 177 ILE B O 1
ATOM 2966 N N . THR B 1 178 ? 51.841 71.774 56.732 1.00 52.14 178 THR B N 1
ATOM 2967 C CA . THR B 1 178 ? 52.005 73.135 57.219 1.00 54.17 178 THR B CA 1
ATOM 2968 C C . THR B 1 178 ? 50.647 73.668 57.654 1.00 48.02 178 THR B C 1
ATOM 2969 O O . THR B 1 178 ? 49.628 73.418 56.999 1.00 40.80 178 THR B O 1
ATOM 2973 N N . LEU B 1 179 ? 50.644 74.390 58.770 1.00 52.39 179 LEU B N 1
ATOM 2974 C CA . LEU B 1 179 ? 49.436 74.953 59.357 1.00 46.64 179 LEU B CA 1
ATOM 2975 C C . LEU B 1 179 ? 49.747 76.370 59.800 1.00 50.13 179 LEU B C 1
AT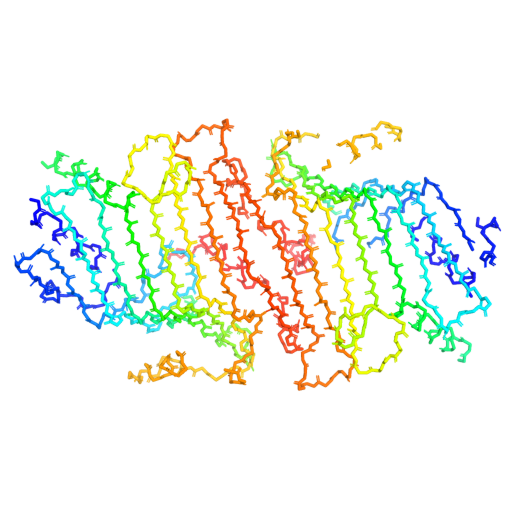OM 2976 O O . LEU B 1 179 ? 50.596 76.570 60.674 1.00 54.73 179 LEU B O 1
ATOM 2981 N N . GLU B 1 180 ? 49.089 77.357 59.188 1.00 59.88 180 GLU B N 1
ATOM 2982 C CA . GLU B 1 180 ? 49.270 78.726 59.655 1.00 63.47 180 GLU B CA 1
ATOM 2983 C C . GLU B 1 180 ? 48.817 78.854 61.099 1.00 59.66 180 GLU B C 1
ATOM 2984 O O . GLU B 1 180 ? 49.536 79.407 61.938 1.00 56.31 180 GLU B O 1
ATOM 2990 N N . GLU B 1 181 ? 47.640 78.318 61.419 1.00 63.45 181 GLU B N 1
ATOM 2991 C CA . GLU B 1 181 ? 47.203 78.331 62.809 1.00 58.76 181 GLU B CA 1
ATOM 2992 C C . GLU B 1 181 ? 46.280 77.152 63.080 1.00 64.98 181 GLU B C 1
ATOM 2993 O O . GLU B 1 181 ? 45.489 76.761 62.221 1.00 72.26 181 GLU B O 1
ATOM 2999 N N . PHE B 1 182 ? 46.402 76.579 64.272 1.00 65.68 182 PHE B N 1
ATOM 3000 C CA . PHE B 1 182 ? 45.502 75.540 64.751 1.00 65.62 182 PHE B CA 1
ATOM 3001 C C . PHE B 1 182 ? 44.997 75.952 66.122 1.00 65.69 182 PHE B C 1
ATOM 3002 O O . PHE B 1 182 ? 45.791 76.339 66.980 1.00 73.06 182 PHE B O 1
ATOM 3010 N N . SER B 1 183 ? 43.689 75.869 66.338 1.00 64.03 183 SER B N 1
ATOM 3011 C CA . SER B 1 183 ? 43.156 76.218 67.646 1.00 65.77 183 SER B CA 1
ATOM 3012 C C . SER B 1 183 ? 42.114 75.193 68.061 1.00 68.13 183 SER B C 1
ATOM 3013 O O . SER B 1 183 ? 41.457 74.576 67.222 1.00 70.40 183 SER B O 1
ATOM 3016 N N . ALA B 1 184 ? 41.973 75.021 69.370 1.00 70.09 184 ALA B N 1
ATOM 3017 C CA . ALA B 1 184 ? 41.004 74.100 69.939 1.00 63.01 184 ALA B CA 1
ATOM 3018 C C . ALA B 1 184 ? 40.490 74.687 71.243 1.00 57.68 184 ALA B C 1
ATOM 3019 O O . ALA B 1 184 ? 41.287 75.073 72.105 1.00 60.44 184 ALA B O 1
ATOM 3021 N N . VAL B 1 185 ? 39.181 74.752 71.396 1.00 58.91 185 VAL B N 1
ATOM 3022 C CA . VAL B 1 185 ? 38.568 75.237 72.613 1.00 64.28 185 VAL B CA 1
ATOM 3023 C C . VAL B 1 185 ? 37.454 74.308 72.973 1.00 74.36 185 VAL B C 1
ATOM 3024 O O . VAL B 1 185 ? 36.907 73.646 72.126 1.00 76.78 185 VAL B O 1
ATOM 3028 N N . SER B 1 186 ? 37.090 74.287 74.238 1.00 73.05 186 SER B N 1
ATOM 3029 C CA . SER B 1 186 ? 36.026 73.428 74.686 1.00 70.37 186 SER B CA 1
ATOM 3030 C C . SER B 1 186 ? 34.774 74.243 74.712 1.00 69.87 186 SER B C 1
ATOM 3031 O O . SER B 1 186 ? 34.779 75.375 75.120 1.00 69.12 186 SER B O 1
ATOM 3034 N N . THR B 1 187 ? 33.680 73.634 74.312 1.00 76.21 187 THR B N 1
ATOM 3035 C CA . THR B 1 187 ? 32.441 74.344 74.190 1.00 86.87 187 THR B CA 1
ATOM 3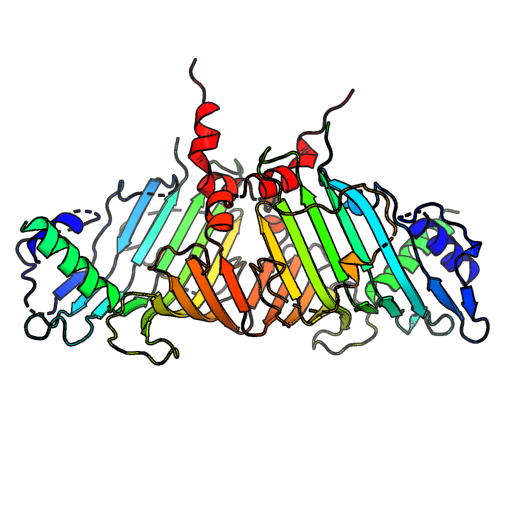036 C C . THR B 1 187 ? 31.247 73.598 74.693 1.00 97.84 187 THR B C 1
ATOM 3037 O O . THR B 1 187 ? 31.338 72.477 75.137 1.00 92.92 187 THR B O 1
ATOM 3041 N N . ASP B 1 188 ? 30.106 74.263 74.613 1.00 102.24 188 ASP B N 1
ATOM 3042 C CA . ASP B 1 188 ? 28.832 73.727 75.043 1.00 110.31 188 ASP B CA 1
ATOM 3043 C C . ASP B 1 188 ? 28.184 72.849 74.004 1.00 108.61 188 ASP B C 1
ATOM 3044 O O . ASP B 1 188 ? 28.753 72.540 72.981 1.00 110.57 188 ASP B O 1
ATOM 3049 N N . SER B 1 189 ? 26.968 72.439 74.279 1.00 121.54 189 SER B N 1
ATOM 3050 C CA . SER B 1 189 ? 26.251 71.642 73.330 1.00 121.50 189 SER B CA 1
ATOM 3051 C C . SER B 1 189 ? 26.063 72.471 72.074 1.00 123.95 189 SER B C 1
ATOM 3052 O O . SER B 1 189 ? 26.043 71.944 70.985 1.00 108.84 189 SER B O 1
ATOM 3054 N N . ASP B 1 190 ? 25.894 73.774 72.243 1.00 138.80 190 ASP B N 1
ATOM 3055 C CA . ASP B 1 190 ? 25.627 74.684 71.138 1.00 141.62 190 ASP B CA 1
ATOM 3056 C C . ASP B 1 190 ? 26.866 75.344 70.564 1.00 127.81 190 ASP B C 1
ATOM 3057 O O . ASP B 1 190 ? 26.801 76.424 69.992 1.00 126.02 190 ASP B O 1
ATOM 3062 N N . TRP B 1 191 ? 28.005 74.726 70.815 1.00 108.58 191 TRP B N 1
ATOM 3063 C CA . TRP B 1 191 ? 29.280 75.192 70.298 1.00 105.80 191 TRP B CA 1
ATOM 3064 C C . TRP B 1 191 ? 29.636 76.612 70.655 1.00 117.13 191 TRP B C 1
ATOM 3065 O O . TRP B 1 191 ? 30.131 77.359 69.827 1.00 123.53 191 TRP B O 1
ATOM 3076 N N . THR B 1 192 ? 29.366 76.992 71.890 1.00 122.11 192 THR B N 1
ATOM 3077 C CA . THR B 1 192 ? 29.748 78.301 72.367 1.00 125.47 192 THR B CA 1
ATOM 3078 C C . THR B 1 192 ? 30.837 77.975 73.337 1.00 119.25 192 THR B C 1
ATOM 3079 O O . THR B 1 192 ? 30.677 77.109 74.176 1.00 124.13 192 THR B O 1
ATOM 3083 N N . PRO B 1 193 ? 31.967 78.640 73.214 1.00 112.71 193 PRO B N 1
ATOM 3084 C CA . PRO B 1 193 ? 33.041 78.328 74.142 1.00 108.55 193 PRO B CA 1
ATOM 3085 C C . PRO B 1 193 ? 32.621 78.650 75.543 1.00 105.34 193 PRO B C 1
ATOM 3086 O O . PRO B 1 193 ? 32.102 79.710 75.784 1.00 110.56 193 PRO B O 1
ATOM 3090 N N . ALA B 1 194 ? 32.867 77.753 76.471 1.00 102.27 194 ALA B N 1
ATOM 3091 C CA . ALA B 1 194 ? 32.528 78.017 77.841 1.00 100.09 194 ALA B CA 1
ATOM 3092 C C . ALA B 1 194 ? 33.227 77.015 78.720 1.00 102.01 194 ALA B C 1
ATOM 3093 O O . ALA B 1 194 ? 33.544 75.938 78.275 1.00 94.50 194 ALA B O 1
ATOM 3095 N N . PHE B 1 195 ? 33.455 77.334 79.981 1.00 111.73 195 PHE B N 1
ATOM 3096 C CA . PHE B 1 195 ? 34.065 76.331 80.819 1.00 106.59 195 PHE B CA 1
ATOM 3097 C C . PHE B 1 195 ? 32.978 75.315 81.010 1.00 1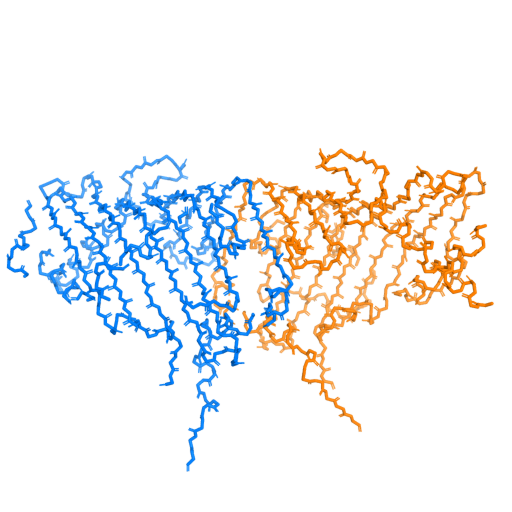05.83 195 PHE B C 1
ATOM 3098 O O . PHE B 1 195 ? 31.849 75.667 81.293 1.00 105.39 195 PHE B O 1
ATOM 3106 N N . ILE B 1 196 ? 33.291 74.048 80.850 1.00 108.76 196 ILE B N 1
ATOM 3107 C CA . ILE B 1 196 ? 32.252 73.073 81.031 1.00 111.96 196 ILE B CA 1
ATOM 3108 C C . ILE B 1 196 ? 32.739 71.803 81.681 1.00 129.35 196 ILE B C 1
ATOM 3109 O O . ILE B 1 196 ? 33.825 71.336 81.398 1.00 119.85 196 ILE B O 1
ATOM 3114 N N . THR B 1 197 ? 31.942 71.269 82.589 1.00 164.96 197 THR B N 1
ATOM 3115 C CA . THR B 1 197 ? 32.271 70.003 83.180 1.00 165.89 197 THR B CA 1
ATOM 3116 C C . THR B 1 197 ? 31.022 69.172 82.985 1.00 164.73 197 THR B C 1
ATOM 3117 O O . THR B 1 197 ? 29.952 69.539 83.455 1.00 163.95 197 THR B O 1
ATOM 3121 N N . SER B 1 198 ? 31.153 68.077 82.249 1.00 148.41 198 SER B N 1
ATOM 3122 C CA . SER B 1 198 ? 30.042 67.182 82.007 1.00 136.17 198 SER B CA 1
ATOM 3123 C C . SER B 1 198 ? 30.571 65.793 82.106 1.00 119.36 198 SER B C 1
ATOM 3124 O O . SER B 1 198 ? 31.622 65.496 81.582 1.00 97.07 198 SER B O 1
ATOM 3127 N N . ILE B 1 199 ? 29.873 64.945 82.824 1.00 119.59 199 ILE B N 1
ATOM 3128 C CA . ILE B 1 199 ? 30.324 63.576 82.935 1.00 116.17 199 ILE B CA 1
ATOM 3129 C C . ILE B 1 199 ? 30.207 62.788 81.637 1.00 99.77 199 ILE B C 1
ATOM 3130 O O . ILE B 1 199 ? 31.132 62.100 81.243 1.00 80.86 199 ILE B O 1
ATOM 3135 N N . GLN B 1 200 ? 29.047 62.890 81.001 1.00 109.03 200 GLN B N 1
ATOM 3136 C CA . GLN B 1 200 ? 28.749 62.176 79.764 1.00 118.96 200 GLN B CA 1
ATOM 3137 C C . GLN B 1 200 ? 29.416 62.566 78.457 1.00 121.25 200 GLN B C 1
ATOM 3138 O O . GLN B 1 200 ? 29.841 61.713 77.689 1.00 103.61 200 GLN B O 1
ATOM 3144 N N . SER B 1 201 ? 29.500 63.864 78.204 1.00 144.39 201 SER B N 1
ATOM 3145 C CA . SER B 1 201 ? 30.021 64.342 76.937 1.00 149.34 201 SER B CA 1
ATOM 3146 C C . SER B 1 201 ? 31.024 65.450 77.036 1.00 141.15 201 SER B C 1
ATOM 3147 O O . SER B 1 201 ? 31.056 66.197 77.991 1.00 151.39 201 SER B O 1
ATOM 3150 N N . ALA B 1 202 ? 31.821 65.541 75.989 1.00 109.62 202 ALA B N 1
ATOM 3151 C CA . ALA B 1 202 ? 32.896 66.514 75.820 1.00 89.49 202 ALA B CA 1
ATOM 3152 C C . ALA B 1 202 ? 32.800 67.141 74.438 1.00 92.20 202 ALA B C 1
ATOM 3153 O O . ALA B 1 202 ? 32.866 66.433 73.430 1.00 89.31 202 ALA B O 1
ATOM 3155 N N . HIS B 1 203 ? 32.666 68.461 74.383 1.00 86.33 203 HIS B N 1
ATOM 3156 C CA . HIS B 1 203 ? 32.531 69.173 73.119 1.00 65.89 203 HIS B CA 1
ATOM 3157 C C . HIS B 1 203 ? 33.753 70.042 72.875 1.00 68.86 203 HIS B C 1
ATOM 3158 O O . HIS B 1 203 ? 34.131 70.851 73.731 1.00 73.73 203 HIS B O 1
ATOM 3165 N N . LYS B 1 204 ? 34.355 69.881 71.701 1.00 68.63 204 LYS B N 1
ATOM 3166 C CA . LYS B 1 204 ? 35.544 70.628 71.332 1.00 70.31 204 LYS B CA 1
ATOM 3167 C C . LYS B 1 204 ? 35.367 71.181 69.928 1.00 75.30 204 LYS B C 1
ATOM 3168 O O . LYS B 1 204 ? 34.846 70.499 69.042 1.00 89.77 204 LYS B O 1
ATOM 3174 N N . LEU B 1 205 ? 35.780 72.429 69.742 1.00 69.76 205 LEU B N 1
ATOM 3175 C CA . LEU B 1 205 ? 35.732 73.109 68.454 1.00 60.84 205 LEU B CA 1
ATOM 3176 C C . LEU B 1 205 ? 37.163 73.460 68.074 1.00 64.22 205 LEU B C 1
ATOM 3177 O O . LEU B 1 205 ? 37.823 74.245 68.770 1.00 64.79 205 LEU B O 1
ATOM 3182 N N . ALA B 1 206 ? 37.645 72.850 66.996 1.00 60.29 206 ALA B N 1
ATOM 3183 C CA . ALA B 1 206 ? 38.989 73.075 66.489 1.00 57.42 206 ALA B CA 1
ATOM 3184 C C . ALA B 1 206 ? 38.899 73.791 65.150 1.00 60.95 206 ALA B C 1
ATOM 3185 O O . ALA B 1 206 ? 38.071 73.443 64.309 1.00 71.55 206 ALA B O 1
ATOM 3187 N N . THR B 1 207 ? 39.730 74.810 64.964 1.00 55.22 207 THR B N 1
ATOM 3188 C CA . THR B 1 207 ? 39.771 75.570 63.725 1.00 56.85 207 THR B CA 1
ATOM 3189 C C . THR B 1 207 ? 41.168 75.468 63.136 1.00 56.74 207 THR B C 1
ATOM 3190 O O . THR B 1 207 ? 42.163 75.684 63.839 1.00 51.58 207 THR B O 1
ATOM 3194 N N . LEU B 1 208 ? 41.238 75.197 61.847 1.00 69.70 208 LEU B N 1
ATOM 3195 C CA . LEU B 1 208 ? 42.486 75.110 61.136 1.00 64.03 208 LEU B CA 1
ATOM 3196 C C . LEU B 1 208 ? 42.486 76.214 60.143 1.00 60.43 208 LEU B C 1
ATOM 3197 O O . LEU B 1 208 ? 41.528 76.395 59.451 1.00 63.45 208 LEU B O 1
ATOM 3202 N N . GLU B 1 209 ? 43.548 76.977 60.087 1.00 47.43 209 GLU B N 1
ATOM 3203 C CA . GLU B 1 209 ? 43.614 78.023 59.127 1.00 48.81 209 GLU B CA 1
ATOM 3204 C C . GLU B 1 209 ? 44.828 77.773 58.314 1.00 68.93 209 GLU B C 1
ATOM 3205 O O . GLU B 1 209 ? 45.898 77.673 58.862 1.00 62.95 209 GLU B O 1
ATOM 3211 N N . SER B 1 210 ? 44.655 77.757 56.999 1.00 67.15 210 SER B N 1
ATOM 3212 C CA . SER B 1 210 ? 45.708 77.503 56.023 1.00 54.39 210 SER B CA 1
ATOM 3213 C C . SER B 1 210 ? 46.502 76.213 56.070 1.00 61.61 210 SER B C 1
ATOM 3214 O O . SER B 1 210 ? 47.708 76.248 56.053 1.00 61.15 210 SER B O 1
ATOM 3217 N N . LEU B 1 211 ? 45.820 75.082 56.139 1.00 54.90 211 LEU B N 1
ATOM 3218 C CA . LEU B 1 211 ? 46.477 73.783 56.138 1.00 53.17 211 LEU B CA 1
ATOM 3219 C C . LEU B 1 211 ? 46.874 73.363 54.741 1.00 56.40 211 LEU B C 1
ATOM 3220 O O . LEU B 1 211 ? 46.072 73.344 53.860 1.00 57.38 211 LEU B O 1
ATOM 3225 N N . ALA B 1 212 ? 48.111 72.955 54.568 1.00 53.97 212 ALA B N 1
ATOM 3226 C CA . ALA B 1 212 ? 48.664 72.552 53.285 1.00 56.23 212 ALA B CA 1
ATOM 3227 C C . ALA B 1 212 ? 49.500 71.296 53.463 1.00 56.71 212 ALA B C 1
ATOM 3228 O O . ALA B 1 212 ? 50.234 71.164 54.443 1.00 57.15 212 ALA B O 1
ATOM 3230 N N . ILE B 1 213 ? 49.384 70.372 52.514 1.00 59.65 213 ILE B N 1
ATOM 3231 C CA . ILE B 1 213 ? 50.153 69.135 52.513 1.00 57.82 213 ILE B CA 1
ATOM 3232 C C . ILE B 1 213 ? 50.952 69.092 51.222 1.00 56.70 213 ILE B C 1
ATOM 3233 O O . ILE B 1 213 ? 50.402 69.328 50.140 1.00 67.54 213 ILE B O 1
ATOM 3238 N N . TYR B 1 214 ? 52.248 68.813 51.332 1.00 46.20 214 TYR B N 1
ATOM 3239 C CA . TYR B 1 214 ? 53.105 68.728 50.159 1.00 45.87 214 TYR B CA 1
ATOM 3240 C C . TYR B 1 214 ? 53.803 67.377 50.119 1.00 58.33 214 TYR B C 1
ATOM 3241 O O . TYR B 1 214 ? 54.172 66.822 51.160 1.00 65.00 214 TYR B O 1
ATOM 3250 N N . TRP B 1 215 ? 53.977 66.858 48.906 1.00 56.61 215 TRP B N 1
ATOM 3251 C CA . TRP B 1 215 ? 54.642 65.581 48.662 1.00 41.72 215 TRP B CA 1
ATOM 3252 C C . TRP B 1 215 ? 55.713 65.835 47.607 1.00 42.54 215 TRP B C 1
ATOM 3253 O O . TRP B 1 215 ? 55.414 65.905 46.411 1.00 60.78 215 TRP B O 1
ATOM 3264 N N . ASP B 1 216 ? 56.954 65.983 48.058 1.00 41.59 216 ASP B N 1
ATOM 3265 C CA . ASP B 1 216 ? 58.089 66.224 47.181 1.00 42.94 216 ASP B CA 1
ATOM 3266 C C . ASP B 1 216 ? 58.699 64.890 46.775 1.00 57.46 216 ASP B C 1
ATOM 3267 O O . ASP B 1 216 ? 59.153 64.122 47.631 1.00 64.08 216 ASP B O 1
ATOM 3272 N N . THR B 1 217 ? 58.704 64.619 45.475 1.00 63.64 217 THR B N 1
ATOM 3273 C CA . THR B 1 217 ? 59.359 63.448 44.917 1.00 64.66 217 THR B CA 1
ATOM 3274 C C . THR B 1 217 ? 60.748 63.834 44.431 1.00 71.12 217 THR B C 1
ATOM 3275 O O . THR B 1 217 ? 60.944 64.930 43.897 1.00 75.89 217 THR B O 1
ATOM 3279 N N . ASP B 1 218 ? 61.709 62.927 44.621 1.00 71.26 218 ASP B N 1
ATOM 3280 C CA . ASP B 1 218 ? 63.109 63.197 44.297 1.00 76.08 218 ASP B CA 1
ATOM 3281 C C . ASP B 1 218 ? 63.582 64.459 45.013 1.00 75.38 218 ASP B C 1
ATOM 3282 O O . ASP B 1 218 ? 64.263 65.311 44.438 1.00 78.73 218 ASP B O 1
ATOM 3287 N N . ALA B 1 219 ? 63.212 64.570 46.286 1.00 68.66 219 ALA B N 1
ATOM 3288 C CA . ALA B 1 219 ? 63.378 65.795 47.046 1.00 60.82 219 ALA B CA 1
ATOM 3289 C C . ALA B 1 219 ? 64.820 65.968 47.503 1.00 62.75 219 ALA B C 1
ATOM 3290 O O . ALA B 1 219 ? 65.615 65.025 47.530 1.00 57.09 219 ALA B O 1
ATOM 3292 N N . LYS B 1 220 ? 65.150 67.205 47.855 1.00 78.06 220 LYS B N 1
ATOM 3293 C CA . LYS B 1 220 ? 66.438 67.545 48.443 1.00 87.51 220 LYS B CA 1
ATOM 3294 C C . LYS B 1 220 ? 66.257 67.568 49.951 1.00 92.32 220 LYS B C 1
ATOM 3295 O O . LYS B 1 220 ? 65.495 68.385 50.481 1.00 100.70 220 LYS B O 1
ATOM 3301 N N . LEU B 1 221 ? 66.934 66.657 50.634 1.00 87.45 221 LEU B N 1
ATOM 3302 C CA . LEU B 1 221 ? 66.658 66.403 52.038 1.00 74.54 221 LEU B CA 1
ATOM 3303 C C . LEU B 1 221 ? 67.575 67.241 52.912 1.00 81.03 221 LEU B C 1
ATOM 3304 O O . LEU B 1 221 ? 68.777 67.354 52.642 1.00 82.79 221 LEU B O 1
ATOM 3309 N N . ILE B 1 222 ? 67.012 67.777 53.972 1.00 92.04 222 ILE B N 1
ATOM 3310 C CA . ILE B 1 222 ? 67.769 68.547 54.909 1.00 97.88 222 ILE B CA 1
ATOM 3311 C C . ILE B 1 222 ? 68.763 67.613 55.510 1.00 109.76 222 ILE B C 1
ATOM 3312 O O . ILE B 1 222 ? 69.940 67.891 55.562 1.00 114.35 222 ILE B O 1
ATOM 3317 N N . GLY B 1 223 ? 68.228 66.491 55.962 1.00 120.15 223 GLY B N 1
ATOM 3318 C CA . GLY B 1 223 ? 68.997 65.419 56.550 1.00 128.43 223 GLY B CA 1
ATOM 3319 C C . GLY B 1 223 ? 69.370 65.769 57.957 1.00 139.49 223 GLY B C 1
ATOM 3320 O O . GLY B 1 223 ? 68.998 66.823 58.453 1.00 143.20 223 GLY B O 1
ATOM 3321 N N . PRO B 1 224 ? 70.066 64.855 58.620 1.00 149.50 224 PRO B N 1
ATOM 3322 C CA . PRO B 1 224 ? 70.561 65.070 59.967 1.00 157.60 224 PRO B CA 1
ATOM 3323 C C . PRO B 1 224 ? 71.914 65.701 59.767 1.00 172.34 224 PRO B C 1
ATOM 3324 O O . PRO B 1 224 ? 72.923 65.179 60.208 1.00 173.37 224 PRO B O 1
ATOM 3328 N N . GLY B 1 225 ? 71.915 66.833 59.073 1.00 181.43 225 GLY B N 1
ATOM 3329 C CA . GLY B 1 225 ? 73.115 67.588 58.761 1.00 187.30 225 GLY B CA 1
ATOM 3330 C C . GLY B 1 225 ? 73.554 68.513 59.876 1.00 191.82 225 GLY B C 1
ATOM 3331 O O . GLY B 1 225 ? 74.598 69.151 59.776 1.00 197.44 225 GLY B O 1
ATOM 3332 N N . ARG B 1 226 ? 72.737 68.615 60.921 1.00 194.01 226 ARG B N 1
ATOM 3333 C CA . ARG B 1 226 ? 73.068 69.437 62.070 1.00 189.56 226 ARG B CA 1
ATOM 3334 C C . ARG B 1 226 ? 73.454 70.863 61.727 1.00 181.87 226 ARG B C 1
ATOM 3335 O O . ARG B 1 226 ? 74.575 71.283 61.986 1.00 186.84 226 ARG B O 1
ATOM 3337 N N . GLU B 1 227 ? 72.551 71.586 61.085 1.00 167.97 227 GLU B N 1
ATOM 3338 C CA . GLU B 1 227 ? 72.832 72.968 60.757 1.00 163.63 227 GLU B CA 1
ATOM 3339 C C . GLU B 1 227 ? 71.705 73.851 61.282 1.00 160.08 227 GLU B C 1
ATOM 3340 O O . GLU B 1 227 ? 70.936 74.422 60.522 1.00 156.33 227 GLU B O 1
ATOM 3342 N N . HIS B 1 228 ? 71.648 73.967 62.603 1.00 152.99 228 HIS B N 1
ATOM 3343 C CA . HIS B 1 228 ? 70.654 74.772 63.283 1.00 150.98 228 HIS B CA 1
ATOM 3344 C C . HIS B 1 228 ? 70.756 76.179 62.745 1.00 145.89 228 HIS B C 1
ATOM 3345 O O . HIS B 1 228 ? 69.805 76.697 62.180 1.00 139.84 228 HIS B O 1
ATOM 3360 N N . LEU B 1 235 ? 66.654 75.206 60.662 1.00 166.96 232 LEU B N 1
ATOM 3361 C CA . LEU B 1 235 ? 65.858 76.282 61.229 1.00 173.19 232 LEU B CA 1
ATOM 3362 C C . LEU B 1 235 ? 65.537 77.309 60.161 1.00 175.12 232 LEU B C 1
ATOM 3363 O O . LEU B 1 235 ? 64.391 77.705 59.992 1.00 177.70 232 LEU B O 1
ATOM 3368 N N . LYS B 1 236 ? 66.519 77.649 59.340 1.00 154.04 233 LYS B N 1
ATOM 3369 C CA . LYS B 1 236 ? 66.287 78.586 58.264 1.00 141.29 233 LYS B CA 1
ATOM 3370 C C . LYS B 1 236 ? 65.261 78.031 57.306 1.00 133.51 233 LYS B C 1
ATOM 3371 O O . LYS B 1 236 ? 64.304 78.698 56.957 1.00 120.59 233 LYS B O 1
ATOM 3373 N N . PHE B 1 237 ? 65.387 76.750 56.991 1.00 125.49 234 PHE B N 1
ATOM 3374 C CA . PHE B 1 237 ? 64.510 76.097 56.053 1.00 122.18 234 PHE B CA 1
ATOM 3375 C C . PHE B 1 237 ? 63.072 76.169 56.491 1.00 117.73 234 PHE B C 1
ATOM 3376 O O . PHE B 1 237 ? 62.206 76.369 55.662 1.00 116.43 234 PHE B O 1
ATOM 3384 N N . PHE B 1 238 ? 62.787 76.005 57.771 1.00 115.80 235 PHE B N 1
ATOM 3385 C CA . PHE B 1 238 ? 61.392 76.104 58.156 1.00 112.56 235 PHE B CA 1
ATOM 3386 C C . PHE B 1 238 ? 60.911 77.561 58.155 1.00 131.09 235 PHE B C 1
ATOM 3387 O O . PHE B 1 238 ? 59.721 77.823 58.047 1.00 127.81 235 PHE B O 1
ATOM 3395 N N . ARG B 1 239 ? 61.860 78.491 58.251 1.00 158.96 236 ARG B N 1
ATOM 3396 C CA . ARG B 1 239 ? 61.638 79.941 58.211 1.00 167.79 236 ARG B CA 1
ATOM 3397 C C . ARG B 1 239 ? 61.094 80.327 56.834 1.00 171.87 236 ARG B C 1
ATOM 3398 O O . ARG B 1 239 ? 60.132 81.074 56.722 1.00 173.64 236 ARG B O 1
ATOM 3400 N N . GLU B 1 240 ? 61.651 79.740 55.781 1.00 163.24 237 GLU B N 1
ATOM 3401 C CA . GLU B 1 240 ? 61.163 79.954 54.436 1.00 151.48 237 GLU B CA 1
ATOM 3402 C C . GLU B 1 240 ? 59.724 79.455 54.321 1.00 163.51 237 GLU B C 1
ATOM 3403 O O . GLU B 1 240 ? 58.898 80.101 53.708 1.00 148.42 237 GLU B O 1
ATOM 3413 N N . ILE B 1 242 ? 57.355 79.617 56.405 1.00 161.70 239 ILE B N 1
ATOM 3414 C CA . ILE B 1 242 ? 56.305 80.521 56.870 1.00 143.69 239 ILE B CA 1
ATOM 3415 C C . ILE B 1 242 ? 55.861 81.356 55.682 1.00 138.80 239 ILE B C 1
ATOM 3416 O O . ILE B 1 242 ? 54.685 81.601 55.446 1.00 134.24 239 ILE B O 1
ATOM 3418 N N . ALA B 1 243 ? 56.885 81.755 54.947 1.00 139.86 240 ALA B N 1
ATOM 3419 C CA . ALA B 1 243 ? 56.917 82.576 53.708 1.00 130.59 240 ALA B CA 1
ATOM 3420 C C . ALA B 1 243 ? 57.556 83.920 54.024 1.00 133.49 240 ALA B C 1
ATOM 3421 O O . ALA B 1 243 ? 58.566 83.974 54.730 1.00 128.94 240 ALA B O 1
ATOM 3423 N N . SER B 1 250 ? 55.843 77.865 47.608 1.00 158.07 247 SER B N 1
ATOM 3424 C CA . SER B 1 250 ? 55.204 78.075 46.314 1.00 167.92 247 SER B CA 1
ATOM 3425 C C . SER B 1 250 ? 55.554 76.955 45.338 1.00 178.53 247 SER B C 1
ATOM 3426 O O . SER B 1 250 ? 55.013 75.853 45.425 1.00 167.07 247 SER B O 1
ATOM 3429 N N . SER B 1 251 ? 56.460 77.243 44.406 1.00 183.73 248 SER B N 1
ATOM 3430 C CA . SER B 1 251 ? 56.891 76.265 43.417 1.00 185.38 248 SER B CA 1
ATOM 3431 C C . SER B 1 251 ? 58.105 75.462 43.867 1.00 176.06 248 SER B C 1
ATOM 3432 O O . SER B 1 251 ? 58.585 74.615 43.106 1.00 180.08 248 SER B O 1
ATOM 3435 N N . GLU B 1 252 ? 58.616 75.711 45.072 1.00 160.26 249 GLU B N 1
ATOM 3436 C CA . GLU B 1 252 ? 59.681 74.896 45.644 1.00 134.46 249 GLU B CA 1
ATOM 3437 C C . GLU B 1 252 ? 59.154 73.631 46.304 1.00 114.28 249 GLU B C 1
ATOM 3438 O O . GLU B 1 252 ? 59.953 72.804 46.758 1.00 102.81 249 GLU B O 1
ATOM 3440 N N . HIS B 1 253 ? 57.836 73.474 46.378 1.00 98.64 250 HIS B N 1
ATOM 3441 C CA . HIS B 1 253 ? 57.202 72.260 46.863 1.00 83.21 250 HIS B CA 1
ATOM 3442 C C . HIS B 1 253 ? 56.099 71.860 45.896 1.00 60.00 250 HIS B C 1
ATOM 3443 O O . HIS B 1 253 ? 55.539 72.699 45.184 1.00 59.05 250 HIS B O 1
ATOM 3450 N N . GLN B 1 254 ? 55.786 70.570 45.885 1.00 49.55 251 GLN B N 1
ATOM 3451 C CA . GLN B 1 254 ? 54.677 70.028 45.108 1.00 44.64 251 GLN B CA 1
ATOM 3452 C C . GLN B 1 254 ? 53.533 69.724 46.067 1.00 49.45 251 GLN B C 1
ATOM 3453 O O . GLN B 1 254 ? 53.577 68.729 46.799 1.00 66.65 251 GLN B O 1
ATOM 3459 N N . PHE B 1 255 ? 52.511 70.577 46.063 1.00 47.63 252 PHE B N 1
ATOM 3460 C CA . PHE B 1 255 ? 51.446 70.518 47.059 1.00 43.00 252 PHE B CA 1
ATOM 3461 C C . PHE B 1 255 ? 50.323 69.625 46.551 1.00 47.16 252 PHE B C 1
ATOM 3462 O O . PHE B 1 255 ? 49.643 69.963 45.579 1.00 54.16 252 PHE B O 1
ATOM 3470 N N . ILE B 1 256 ? 50.119 68.489 47.218 1.00 46.14 253 ILE B N 1
ATOM 3471 C CA . ILE B 1 256 ? 48.929 67.703 46.935 1.00 49.50 253 ILE B CA 1
ATOM 3472 C C . ILE B 1 256 ? 47.693 68.363 47.522 1.00 52.66 253 ILE B C 1
ATOM 3473 O O . ILE B 1 256 ? 46.581 68.099 47.060 1.00 62.83 253 ILE B O 1
ATOM 3478 N N . LEU B 1 257 ? 47.855 69.221 48.525 1.00 56.65 254 LEU B N 1
ATOM 3479 C CA . LEU B 1 257 ? 46.738 69.936 49.135 1.00 50.73 254 LEU B CA 1
ATOM 3480 C C . LEU B 1 257 ? 47.086 71.413 49.230 1.00 49.77 254 LEU B C 1
ATOM 3481 O O . LEU B 1 257 ? 47.973 71.798 50.000 1.00 61.24 254 LEU B O 1
ATOM 3486 N N . LYS B 1 258 ? 46.386 72.234 48.454 1.00 50.75 255 LYS B N 1
ATOM 3487 C CA . LYS B 1 258 ? 46.579 73.670 48.525 1.00 54.36 255 LYS B CA 1
ATOM 3488 C C . LYS B 1 258 ? 45.921 74.228 49.787 1.00 58.39 255 LYS B C 1
ATOM 3489 O O . LYS B 1 258 ? 44.915 73.689 50.256 1.00 57.95 255 LYS B O 1
ATOM 3495 N N . PRO B 1 259 ? 46.472 75.309 50.345 1.00 60.76 256 PRO B N 1
ATOM 3496 C CA . PRO B 1 259 ? 46.006 75.812 51.647 1.00 60.92 256 PRO B CA 1
ATOM 3497 C C . PRO B 1 259 ? 44.494 75.939 51.749 1.00 53.85 256 PRO B C 1
ATOM 3498 O O . PRO B 1 259 ? 43.838 76.552 50.903 1.00 65.66 256 PRO B O 1
ATOM 3502 N N . VAL B 1 260 ? 43.948 75.348 52.809 1.00 52.86 257 VAL B N 1
ATOM 3503 C CA . VAL B 1 260 ? 42.519 75.342 53.081 1.00 57.20 257 VAL B CA 1
ATOM 3504 C C . VAL B 1 260 ? 42.306 75.674 54.555 1.00 66.51 257 VAL B C 1
ATOM 3505 O O . VAL B 1 260 ? 43.139 75.359 55.412 1.00 57.22 257 VAL B O 1
ATOM 3509 N N . SER B 1 261 ? 41.193 76.343 54.844 1.00 68.98 258 SER B N 1
ATOM 3510 C CA . SER B 1 261 ? 40.803 76.654 56.211 1.00 66.18 258 SER B CA 1
ATOM 3511 C C . SER B 1 261 ? 39.458 76.012 56.512 1.00 64.45 258 SER B C 1
ATOM 3512 O O . SER B 1 261 ? 38.603 75.879 55.630 1.00 58.91 258 SER B O 1
ATOM 3515 N N . GLY B 1 262 ? 39.277 75.610 57.764 1.00 73.88 259 GLY B N 1
ATOM 3516 C CA . GLY B 1 262 ? 38.063 74.899 58.108 1.00 78.43 259 GLY B CA 1
ATOM 3517 C C . GLY B 1 262 ? 37.867 74.801 59.602 1.00 74.18 259 GLY B C 1
ATOM 3518 O O . GLY B 1 262 ? 38.704 75.230 60.402 1.00 72.31 259 GLY B O 1
ATOM 3519 N N . GLN B 1 263 ? 36.737 74.198 59.957 1.00 76.70 260 GLN B N 1
ATOM 3520 C CA . GLN B 1 263 ? 36.246 74.148 61.322 1.00 73.95 260 GLN B CA 1
ATOM 3521 C C . GLN B 1 263 ? 35.701 72.755 61.588 1.00 71.82 260 GLN B C 1
ATOM 3522 O O . GLN B 1 263 ? 34.910 72.229 60.797 1.00 86.80 260 GLN B O 1
ATOM 3528 N N . ALA B 1 264 ? 36.138 72.167 62.695 1.00 72.32 261 ALA B N 1
ATOM 3529 C CA . ALA B 1 264 ? 35.729 70.841 63.129 1.00 65.41 261 ALA B CA 1
ATOM 3530 C C . ALA B 1 264 ? 35.001 70.977 64.456 1.00 66.69 261 ALA B C 1
ATOM 3531 O O . ALA B 1 264 ? 35.552 71.526 65.419 1.00 80.37 261 ALA B O 1
ATOM 3533 N N . LYS B 1 265 ? 33.767 70.488 64.499 1.00 59.17 262 LYS B N 1
ATOM 3534 C CA . LYS B 1 265 ? 32.967 70.416 65.714 1.00 65.01 262 LYS B CA 1
ATOM 3535 C C . LYS B 1 265 ? 32.939 68.954 66.152 1.00 70.96 262 LYS B C 1
ATOM 3536 O O . LYS B 1 265 ? 32.214 68.136 65.576 1.00 70.75 262 LYS B O 1
ATOM 3542 N N . ILE B 1 266 ? 33.739 68.633 67.165 1.00 74.94 263 ILE B N 1
ATOM 3543 C CA . ILE B 1 266 ? 33.884 67.273 67.664 1.00 74.49 263 ILE B CA 1
ATOM 3544 C C . ILE B 1 266 ? 33.068 67.118 68.937 1.00 66.92 263 ILE B C 1
ATOM 3545 O O . ILE B 1 266 ? 33.131 67.967 69.838 1.00 61.38 263 ILE B O 1
ATOM 3550 N N . GLU B 1 267 ? 32.304 66.033 69.009 1.00 70.16 264 GLU B N 1
ATOM 3551 C CA . GLU B 1 267 ? 31.622 65.623 70.227 1.00 86.26 264 GLU B CA 1
ATOM 3552 C C . GLU B 1 267 ? 32.131 64.239 70.604 1.00 83.94 264 GLU B C 1
ATOM 3553 O O . GLU B 1 267 ? 31.982 63.284 69.833 1.00 85.15 264 GLU B O 1
ATOM 3559 N N . ILE B 1 268 ? 32.756 64.145 71.770 1.00 75.49 265 ILE B N 1
ATOM 3560 C CA . ILE B 1 268 ? 33.245 62.893 72.325 1.00 82.99 265 ILE B CA 1
ATOM 3561 C C . ILE B 1 268 ? 32.292 62.439 73.417 1.00 100.00 265 ILE B C 1
ATOM 3562 O O . ILE B 1 268 ? 31.726 63.252 74.159 1.00 104.80 265 ILE B O 1
ATOM 3567 N N . ASP B 1 269 ? 32.121 61.127 73.518 1.00 105.55 266 ASP B N 1
ATOM 3568 C CA . ASP B 1 269 ? 31.327 60.522 74.576 1.00 109.39 266 ASP B CA 1
ATOM 3569 C C . ASP B 1 269 ? 32.254 59.750 75.503 1.00 112.69 266 ASP B C 1
ATOM 3570 O O . ASP B 1 269 ? 32.930 58.809 75.073 1.00 117.67 266 ASP B O 1
ATOM 3575 N N . LYS B 1 270 ? 32.290 60.158 76.770 1.00 105.70 267 LYS B N 1
ATOM 3576 C CA . LYS B 1 270 ? 33.083 59.479 77.784 1.00 100.14 267 LYS B CA 1
ATOM 3577 C C . LYS B 1 270 ? 32.315 58.367 78.480 1.00 98.42 267 LYS B C 1
ATOM 3578 O O . LYS B 1 270 ? 32.917 57.612 79.249 1.00 98.35 267 LYS B O 1
ATOM 3584 N N . THR B 1 271 ? 31.008 58.258 78.230 1.00 101.74 268 THR B N 1
ATOM 3585 C CA . THR B 1 271 ? 30.202 57.228 78.877 1.00 106.66 268 THR B CA 1
ATOM 3586 C C . THR B 1 271 ? 30.747 55.835 78.590 1.00 116.38 268 THR B C 1
ATOM 3587 O O . THR B 1 271 ? 30.824 54.992 79.490 1.00 122.57 268 THR B O 1
ATOM 3591 N N . GLY B 1 272 ? 31.149 55.584 77.348 1.00 116.71 269 GLY B N 1
ATOM 3592 C CA . GLY B 1 272 ? 31.379 54.229 76.907 1.00 112.33 269 GLY B CA 1
ATOM 3593 C C . GLY B 1 272 ? 30.118 53.478 76.554 1.00 112.90 269 GLY B C 1
ATOM 3594 O O . GLY B 1 272 ? 30.186 52.275 76.278 1.00 117.35 269 GLY B O 1
ATOM 3595 N N . SER B 1 273 ? 28.969 54.149 76.554 1.00 116.81 270 SER B N 1
ATOM 3596 C CA . SER B 1 273 ? 27.711 53.497 76.225 1.00 129.13 270 SER B CA 1
ATOM 3597 C C . SER B 1 273 ? 27.656 53.146 74.743 1.00 141.63 270 SER B C 1
ATOM 3598 O O . SER B 1 273 ? 28.060 53.935 73.884 1.00 145.20 270 SER B O 1
ATOM 3601 N N . HIS B 1 274 ? 27.148 51.947 74.447 1.00 151.02 271 HIS B N 1
ATOM 3602 C CA . HIS B 1 274 ? 26.967 51.545 73.057 1.00 148.21 271 HIS B CA 1
ATOM 3603 C C . HIS B 1 274 ? 25.900 52.380 72.363 1.00 155.42 271 HIS B C 1
ATOM 3604 O O . HIS B 1 274 ? 25.933 52.529 71.134 1.00 154.37 271 HIS B O 1
ATOM 3606 N N . THR B 1 275 ? 24.963 52.937 73.136 1.00 154.06 272 THR B N 1
ATOM 3607 C CA . THR B 1 275 ? 23.812 53.630 72.559 1.00 151.78 272 THR B CA 1
ATOM 3608 C C . THR B 1 275 ? 24.225 54.839 71.731 1.00 134.13 272 THR B C 1
ATOM 3609 O O . THR B 1 275 ? 23.605 55.129 70.699 1.00 136.74 272 THR B O 1
ATOM 3613 N N . VAL B 1 276 ? 25.270 55.541 72.146 1.00 120.34 273 VAL B N 1
ATOM 3614 C CA . VAL B 1 276 ? 25.645 56.811 71.524 1.00 114.30 273 VAL B CA 1
ATOM 3615 C C . VAL B 1 276 ? 26.994 56.635 70.829 1.00 112.46 273 VAL B C 1
ATOM 3616 O O . VAL B 1 276 ? 27.821 55.824 71.277 1.00 112.86 273 VAL B O 1
ATOM 3620 N N . PRO B 1 277 ? 27.248 57.331 69.720 1.00 109.47 274 PRO B N 1
ATOM 3621 C CA . PRO B 1 277 ? 28.549 57.199 69.056 1.00 105.28 274 PRO B CA 1
ATOM 3622 C C . PRO B 1 277 ? 29.683 57.724 69.923 1.00 99.94 274 PRO B C 1
ATOM 3623 O O . PRO B 1 277 ? 29.588 58.796 70.524 1.00 103.70 274 PRO B O 1
ATOM 3627 N N . ARG B 1 278 ? 30.765 56.944 69.981 1.00 85.57 275 ARG B N 1
ATOM 3628 C CA . ARG B 1 278 ? 31.942 57.358 70.738 1.00 79.97 275 ARG B CA 1
ATOM 3629 C C . ARG B 1 278 ? 32.524 58.655 70.191 1.00 89.61 275 ARG B C 1
ATOM 3630 O O . ARG B 1 278 ? 32.873 59.559 70.959 1.00 86.52 275 ARG B O 1
ATOM 3638 N N . TYR B 1 279 ? 32.627 58.769 68.868 1.00 92.11 276 TYR B N 1
ATOM 3639 C CA . TYR B 1 279 ? 33.195 59.940 68.216 1.00 82.61 276 TYR B CA 1
ATOM 3640 C C . TYR B 1 279 ? 32.193 60.524 67.234 1.00 77.55 276 TYR B C 1
ATOM 3641 O O . TYR B 1 279 ? 31.631 59.797 66.409 1.00 83.08 276 TYR B O 1
ATOM 3650 N N . LYS B 1 280 ? 31.974 61.833 67.326 1.00 76.84 277 LYS B N 1
ATOM 3651 C CA . LYS B 1 280 ? 31.226 62.583 66.329 1.00 75.03 277 LYS B CA 1
ATOM 3652 C C . LYS B 1 280 ? 32.066 63.764 65.880 1.00 80.46 277 LYS B C 1
ATOM 3653 O O . LYS B 1 280 ? 32.778 64.371 66.684 1.00 89.34 277 LYS B O 1
ATOM 3659 N N . ALA B 1 281 ? 31.979 64.089 64.595 1.00 75.32 278 ALA B N 1
ATOM 3660 C CA . ALA B 1 281 ? 32.706 65.225 64.057 1.00 73.57 278 ALA B CA 1
ATOM 3661 C C . ALA B 1 281 ? 31.918 65.813 62.900 1.00 77.53 278 ALA B C 1
ATOM 3662 O O . ALA B 1 281 ? 31.360 65.081 62.078 1.00 79.64 278 ALA B O 1
ATOM 3664 N N . ASN B 1 282 ? 31.876 67.141 62.851 1.00 73.81 279 ASN B N 1
ATOM 3665 C CA . ASN B 1 282 ? 31.215 67.873 61.780 1.00 69.68 279 ASN B CA 1
ATOM 3666 C C . ASN B 1 282 ? 32.207 68.872 61.208 1.00 75.62 279 ASN B C 1
ATOM 3667 O O . ASN B 1 282 ? 32.710 69.734 61.935 1.00 77.19 279 ASN B O 1
ATOM 3672 N N . LEU B 1 283 ? 32.490 68.762 59.913 1.00 80.06 280 LEU B N 1
ATOM 3673 C CA . LEU B 1 283 ? 33.540 69.547 59.281 1.00 72.67 280 LEU B CA 1
ATOM 3674 C C . LEU B 1 283 ? 32.939 70.504 58.263 1.00 69.06 280 LEU B C 1
ATOM 3675 O O . LEU B 1 283 ? 32.186 70.086 57.377 1.00 80.89 280 LEU B O 1
ATOM 3680 N N . LEU B 1 284 ? 33.264 71.787 58.404 1.00 68.56 281 LEU B N 1
ATOM 3681 C CA . LEU B 1 284 ? 32.902 72.817 57.437 1.00 64.04 281 LEU B CA 1
ATOM 3682 C C . LEU B 1 284 ? 34.198 73.410 56.909 1.00 74.17 281 LEU B C 1
ATOM 3683 O O . LEU B 1 284 ? 34.980 73.976 57.679 1.00 71.44 281 LEU B O 1
ATOM 3688 N N . PHE B 1 285 ? 34.435 73.272 55.620 1.00 83.86 282 PHE B N 1
ATOM 3689 C CA . PHE B 1 285 ? 35.679 73.710 55.039 1.00 74.44 282 PHE B CA 1
ATOM 3690 C C . PHE B 1 285 ? 35.486 74.592 53.856 1.00 81.91 282 PHE B C 1
ATOM 3691 O O . PHE B 1 285 ? 34.406 74.730 53.347 1.00 94.71 282 PHE B O 1
ATOM 3699 N N . ASP B 1 286 ? 36.612 75.183 53.443 1.00 84.63 283 ASP B N 1
ATOM 3700 C CA . ASP B 1 286 ? 36.770 76.055 52.273 1.00 82.64 283 ASP B CA 1
ATOM 3701 C C . ASP B 1 286 ? 37.013 75.199 51.025 1.00 80.68 283 ASP B C 1
ATOM 3702 O O . ASP B 1 286 ? 37.165 73.983 51.137 1.00 78.38 283 ASP B O 1
ATOM 3707 N N . GLU B 1 287 ? 37.052 75.812 49.840 1.00 76.32 284 GLU B N 1
ATOM 3708 C CA . GLU B 1 287 ? 37.234 75.036 48.642 1.00 78.05 284 GLU B CA 1
ATOM 3709 C C . GLU B 1 287 ? 38.512 74.296 48.859 1.00 72.64 284 GLU B C 1
ATOM 3710 O O . GLU B 1 287 ? 39.521 74.894 49.174 1.00 65.67 284 GLU B O 1
ATOM 3716 N N . ILE B 1 288 ? 38.478 72.994 48.641 1.00 65.83 285 ILE B N 1
ATOM 3717 C CA . ILE B 1 288 ? 39.648 72.178 48.833 1.00 66.93 285 ILE B CA 1
ATOM 3718 C C . ILE B 1 288 ? 40.261 71.918 47.495 1.00 68.23 285 ILE B C 1
ATOM 3719 O O . ILE B 1 288 ? 39.622 71.374 46.627 1.00 61.90 285 ILE B O 1
ATOM 3724 N N . GLY B 1 289 ? 41.517 72.285 47.339 1.00 65.17 286 GLY B N 1
ATOM 3725 C CA . GLY B 1 289 ? 42.199 72.085 46.081 1.00 49.87 286 GLY B CA 1
ATOM 3726 C C . GLY B 1 289 ? 43.273 71.028 46.192 1.00 47.82 286 GLY B C 1
ATOM 3727 O O . GLY B 1 289 ? 44.286 71.236 46.864 1.00 61.33 286 GLY B O 1
ATOM 3728 N N . VAL B 1 290 ? 43.061 69.888 45.540 1.00 56.93 287 VAL B N 1
ATOM 3729 C CA . VAL B 1 290 ? 44.019 68.790 45.536 1.00 54.20 287 VAL B CA 1
ATOM 3730 C C . VAL B 1 290 ? 44.635 68.672 44.150 1.00 55.15 287 VAL B C 1
ATOM 3731 O O . VAL B 1 290 ? 43.962 68.882 43.134 1.00 66.68 287 VAL B O 1
ATOM 3735 N N . VAL B 1 291 ? 45.923 68.342 44.120 1.00 56.16 288 VAL B N 1
ATOM 3736 C CA . VAL B 1 291 ? 46.727 68.312 42.905 1.00 51.64 288 VAL B CA 1
ATOM 3737 C C . VAL B 1 291 ? 47.627 67.088 42.963 1.00 53.59 288 VAL B C 1
ATOM 3738 O O . VAL B 1 291 ? 48.263 66.830 43.989 1.00 58.35 288 VAL B O 1
ATOM 3742 N N . LEU B 1 292 ? 47.684 66.335 41.867 1.00 56.36 289 LEU B N 1
ATOM 3743 C CA . LEU B 1 292 ? 48.523 65.146 41.769 1.00 44.83 289 LEU B CA 1
ATOM 3744 C C . LEU B 1 292 ? 49.566 65.346 40.678 1.00 65.73 289 LEU B C 1
ATOM 3745 O O . LEU B 1 292 ? 49.218 65.511 39.503 1.00 46.91 289 LEU B O 1
ATOM 3750 N N . ASP B 1 293 ? 50.837 65.329 41.069 1.00 75.49 290 ASP B N 1
ATOM 3751 C CA . ASP B 1 293 ? 51.922 65.286 40.102 1.00 64.32 290 ASP B CA 1
ATOM 3752 C C . ASP B 1 293 ? 51.857 63.994 39.296 1.00 71.36 290 ASP B C 1
ATOM 3753 O O . ASP B 1 293 ? 51.234 63.008 39.696 1.00 79.85 290 ASP B O 1
ATOM 3758 N N . ASP B 1 294 ? 52.524 64.002 38.143 1.00 81.64 291 ASP B N 1
ATOM 3759 C CA . ASP B 1 294 ? 52.752 62.743 37.447 1.00 82.34 291 ASP B CA 1
ATOM 3760 C C . ASP B 1 294 ? 53.783 61.903 38.191 1.00 73.32 291 ASP B C 1
ATOM 3761 O O . ASP B 1 294 ? 53.677 60.672 38.236 1.00 70.19 291 ASP B O 1
ATOM 3766 N N . GLN B 1 295 ? 54.776 62.556 38.801 1.00 71.31 292 GLN B N 1
ATOM 3767 C CA . GLN B 1 295 ? 55.743 61.841 39.625 1.00 68.15 292 GLN B CA 1
ATOM 3768 C C . GLN B 1 295 ? 55.087 61.259 40.871 1.00 71.65 292 GLN B C 1
ATOM 3769 O O . GLN B 1 295 ? 55.378 60.121 41.260 1.00 78.60 292 GLN B O 1
ATOM 3775 N N . GLN B 1 296 ? 54.210 62.028 41.517 1.00 65.68 293 GLN B N 1
ATOM 3776 C CA . GLN B 1 296 ? 53.530 61.542 42.714 1.00 55.55 293 GLN B CA 1
ATOM 3777 C C . GLN B 1 296 ? 52.586 60.393 42.393 1.00 57.24 293 GLN B C 1
ATOM 3778 O O . GLN B 1 296 ? 52.424 59.478 43.206 1.00 58.64 293 GLN B O 1
ATOM 3784 N N . TYR B 1 297 ? 51.959 60.428 41.216 1.00 63.21 294 TYR B N 1
ATOM 3785 C CA . TYR B 1 297 ? 51.025 59.379 40.827 1.00 59.81 294 TYR B CA 1
ATOM 3786 C C . TYR B 1 297 ? 51.737 58.053 40.584 1.00 56.71 294 TYR B C 1
ATOM 3787 O O . TYR B 1 297 ? 51.169 56.990 40.860 1.00 67.51 294 TYR B O 1
ATOM 3796 N N . ARG B 1 298 ? 52.973 58.091 40.081 1.00 51.49 295 ARG B N 1
ATOM 3797 C CA . ARG B 1 298 ? 53.739 56.860 39.922 1.00 51.05 295 ARG B CA 1
ATOM 3798 C C . ARG B 1 298 ? 54.167 56.290 41.271 1.00 57.08 295 ARG B C 1
ATOM 3799 O O . ARG B 1 298 ? 54.255 55.067 41.423 1.00 71.59 295 ARG B O 1
ATOM 3807 N N . ASP B 1 299 ? 54.411 57.151 42.258 1.00 62.97 296 ASP B N 1
ATOM 3808 C CA . ASP B 1 299 ? 54.776 56.736 43.603 1.00 44.62 296 ASP B CA 1
ATOM 3809 C C . ASP B 1 299 ? 53.567 56.477 44.493 1.00 65.60 296 ASP B C 1
ATOM 3810 O O . ASP B 1 299 ? 53.744 56.174 45.678 1.00 67.74 296 ASP B O 1
ATOM 3815 N N . ALA B 1 300 ? 52.350 56.583 43.956 1.00 57.71 297 ALA B N 1
ATOM 3816 C CA . ALA B 1 300 ? 51.155 56.534 44.797 1.00 57.38 297 ALA B CA 1
ATOM 3817 C C . ALA B 1 300 ? 51.004 55.180 45.484 1.00 67.35 297 ALA B C 1
ATOM 3818 O O . ALA B 1 300 ? 50.750 55.110 46.693 1.00 75.40 297 ALA B O 1
ATOM 3820 N N . LEU B 1 301 ? 51.156 54.088 44.730 1.00 65.49 298 LEU B N 1
ATOM 3821 C CA . LEU B 1 301 ? 50.941 52.757 45.297 1.00 60.21 298 LEU B CA 1
ATOM 3822 C C . LEU B 1 301 ? 51.955 52.453 46.394 1.00 55.18 298 LEU B C 1
ATOM 3823 O O . LEU B 1 301 ? 51.594 51.961 47.474 1.00 68.90 298 LEU B O 1
ATOM 3844 N N . VAL B 1 304 ? 50.780 54.192 49.462 1.00 46.98 301 VAL B N 1
ATOM 3845 C CA . VAL B 1 304 ? 49.738 53.443 50.160 1.00 54.97 301 VAL B CA 1
ATOM 3846 C C . VAL B 1 304 ? 50.366 52.345 51.014 1.00 65.78 301 VAL B C 1
ATOM 3847 O O . VAL B 1 304 ? 50.057 52.200 52.212 1.00 69.99 301 VAL B O 1
ATOM 3851 N N . ASP B 1 305 ? 51.272 51.565 50.407 1.00 51.09 302 ASP B N 1
ATOM 3852 C CA . ASP B 1 305 ? 52.097 50.627 51.163 1.00 46.61 302 ASP B CA 1
ATOM 3853 C C . ASP B 1 305 ? 52.671 51.271 52.417 1.00 57.69 302 ASP B C 1
ATOM 3854 O O . ASP B 1 305 ? 52.569 50.718 53.517 1.00 73.77 302 ASP B O 1
ATOM 3859 N N . LEU B 1 306 ? 53.267 52.457 52.267 1.00 60.40 303 LEU B N 1
ATOM 3860 C CA . LEU B 1 306 ? 53.922 53.109 53.398 1.00 53.36 303 LEU B CA 1
ATOM 3861 C C . LEU B 1 306 ? 52.933 53.446 54.507 1.00 58.29 303 LEU B C 1
ATOM 3862 O O . LEU B 1 306 ? 53.202 53.189 55.686 1.00 59.71 303 LEU B O 1
ATOM 3867 N N . PHE B 1 307 ? 51.789 54.045 54.158 1.00 61.55 304 PHE B N 1
ATOM 3868 C CA . PHE B 1 307 ? 50.793 54.366 55.180 1.00 61.66 304 PHE B CA 1
ATOM 3869 C C . PHE B 1 307 ? 50.396 53.124 55.964 1.00 71.21 304 PHE B C 1
ATOM 3870 O O . PHE B 1 307 ? 50.343 53.146 57.201 1.00 83.68 304 PHE B O 1
ATOM 3878 N N . HIS B 1 308 ? 50.131 52.018 55.263 1.00 67.19 305 HIS B N 1
ATOM 3879 C CA . HIS B 1 308 ? 49.734 50.803 55.972 1.00 64.79 305 HIS B CA 1
ATOM 3880 C C . HIS B 1 308 ? 50.853 50.276 56.862 1.00 56.96 305 HIS B C 1
ATOM 3881 O O . HIS B 1 308 ? 50.622 49.933 58.027 1.00 47.78 305 HIS B O 1
ATOM 3888 N N . TYR B 1 309 ? 52.068 50.174 56.317 1.00 53.86 306 TYR B N 1
ATOM 3889 C CA . TYR B 1 309 ? 53.211 49.698 57.089 1.00 54.76 306 TYR B CA 1
ATOM 3890 C C . TYR B 1 309 ? 53.395 50.520 58.361 1.00 67.12 306 TYR B C 1
ATOM 3891 O O . TYR B 1 309 ? 53.622 49.968 59.447 1.00 76.88 306 TYR B O 1
ATOM 3900 N N . PHE B 1 310 ? 53.271 51.843 58.245 1.00 74.29 307 PHE B N 1
ATOM 3901 C CA . PHE B 1 310 ? 53.374 52.716 59.407 1.00 74.15 307 PHE B CA 1
ATOM 3902 C C . PHE B 1 310 ? 52.282 52.412 60.422 1.00 74.99 307 PHE B C 1
ATOM 3903 O O . PHE B 1 310 ? 52.557 52.240 61.615 1.00 79.64 307 PHE B O 1
ATOM 3911 N N . ILE B 1 311 ? 51.028 52.362 59.962 1.00 65.88 308 ILE B N 1
ATOM 3912 C CA . ILE B 1 311 ? 49.903 52.109 60.860 1.00 65.35 308 ILE B CA 1
ATOM 3913 C C . ILE B 1 311 ? 50.093 50.799 61.613 1.00 73.83 308 ILE B C 1
ATOM 3914 O O . ILE B 1 311 ? 49.859 50.718 62.826 1.00 100.08 308 ILE B O 1
ATOM 3919 N N . ARG B 1 312 ? 50.542 49.762 60.914 1.00 53.76 309 ARG B N 1
ATOM 3920 C CA . ARG B 1 312 ? 50.591 48.413 61.458 1.00 63.56 309 ARG B CA 1
ATOM 3921 C C . ARG B 1 312 ? 51.933 48.057 62.084 1.00 70.98 309 ARG B C 1
ATOM 3922 O O . ARG B 1 312 ? 52.105 46.916 62.522 1.00 78.64 309 ARG B O 1
ATOM 3930 N N . HIS B 1 313 ? 52.845 48.985 62.200 1.00 50.69 310 HIS B N 1
ATOM 3931 C CA . HIS B 1 313 ? 54.152 48.659 62.719 1.00 67.22 310 HIS B CA 1
ATOM 3932 C C . HIS B 1 313 ? 54.191 48.143 64.124 1.00 69.33 310 HIS B C 1
ATOM 3933 O O . HIS B 1 313 ? 55.114 47.461 64.488 1.00 65.12 310 HIS B O 1
ATOM 3940 N N . GLN B 1 314 ? 53.230 48.510 64.946 1.00 74.26 311 GLN B N 1
ATOM 3941 C CA . GLN B 1 314 ? 53.252 48.077 66.330 1.00 66.38 311 GLN B CA 1
ATOM 3942 C C . GLN B 1 314 ? 53.193 46.569 66.502 1.00 64.87 311 GLN B C 1
ATOM 3943 O O . GLN B 1 314 ? 53.873 46.017 67.343 1.00 64.25 311 GLN B O 1
ATOM 3949 N N . GLU B 1 315 ? 52.391 45.910 65.692 1.00 58.22 312 GLU B N 1
ATOM 3950 C CA . GLU B 1 315 ? 52.228 44.476 65.753 1.00 65.40 312 GLU B CA 1
ATOM 3951 C C . GLU B 1 315 ? 53.413 43.644 65.312 1.00 72.43 312 GLU B C 1
ATOM 3952 O O . GLU B 1 315 ? 53.424 42.466 65.517 1.00 93.13 312 GLU B O 1
ATOM 3958 N N . TYR B 1 316 ? 54.383 44.233 64.655 1.00 69.75 313 TYR B N 1
ATOM 3959 C CA . TYR B 1 316 ? 55.529 43.481 64.164 1.00 63.12 313 TYR B CA 1
ATOM 3960 C C . TYR B 1 316 ? 56.788 43.789 64.967 1.00 101.07 313 TYR B C 1
ATOM 3961 O O . TYR B 1 316 ? 57.894 43.803 64.420 1.00 88.84 313 TYR B O 1
ATOM 3970 N N . LYS B 1 317 ? 56.616 43.985 66.256 1.00 98.87 314 LYS B N 1
ATOM 3971 C CA . LYS B 1 317 ? 57.737 44.317 67.098 1.00 102.47 314 LYS B CA 1
ATOM 3972 C C . LYS B 1 317 ? 58.718 43.180 67.075 1.00 107.02 314 LYS B C 1
ATOM 3973 O O . LYS B 1 317 ? 58.326 42.034 67.061 1.00 114.24 314 LYS B O 1
ATOM 3979 N N . LYS B 1 318 ? 60.002 43.494 67.072 1.00 103.07 315 LYS B N 1
ATOM 3980 C CA . LYS B 1 318 ? 60.995 42.455 67.205 1.00 115.00 315 LYS B CA 1
ATOM 3981 C C . LYS B 1 318 ? 61.742 42.535 68.514 1.00 123.44 315 LYS B C 1
ATOM 3982 O O . LYS B 1 318 ? 62.417 43.505 68.793 1.00 123.56 315 LYS B O 1
ATOM 3988 N N . PHE B 1 319 ? 61.662 41.459 69.281 1.00 131.01 316 PHE B N 1
ATOM 3989 C CA . PHE B 1 319 ? 62.324 41.311 70.559 1.00 133.83 316 PHE B CA 1
ATOM 3990 C C . PHE B 1 319 ? 63.763 40.926 70.336 1.00 136.41 316 PHE B C 1
ATOM 3991 O O . PHE B 1 319 ? 64.155 40.565 69.249 1.00 136.41 316 PHE B O 1
ATOM 3999 N N . GLN B 1 320 ? 64.570 40.985 71.374 1.00 130.94 317 GLN B N 1
ATOM 4000 C CA . GLN B 1 320 ? 65.974 40.634 71.202 1.00 120.06 317 GLN B CA 1
ATOM 4001 C C . GLN B 1 320 ? 66.561 40.176 72.533 1.00 110.99 317 GLN B C 1
ATOM 4002 O O . GLN B 1 320 ? 67.495 39.377 72.571 1.00 108.15 317 GLN B O 1
#

GO terms:
  GO:0005543 phospholipid binding (F, IDA)

Nearest PDB structures (foldseek):
  6cbc-assembly1_B  TM=1.004E+00  e=4.400E-56  Thermochaetoides thermophila DSM 1495
  6cbc-assembly1_A  TM=9.293E-01  e=9.277E-39  Thermochaetoides thermophila DSM 1495
  6a9e-assembly2_B  TM=6.021E-01  e=7.006E-07  Enterobacteria phage RB59
  6a9j-assembly2_B  TM=6.813E-01  e=5.031E-06  Enterobacteria phage RB59
  6a9j-assembly1_A  TM=5.663E-01  e=2.509E-06  Enterobacteria phage RB59